Protein AF-D6PBE6-F1 (afdb_monomer_lite)

Organism: NCBI:txid743088

Radius of gyration: 42.57 Å; chains: 1; bounding box: 87×60×123 Å

Structure (mmCIF, N/CA/C/O backbone):
data_AF-D6PBE6-F1
#
_entry.id   AF-D6PBE6-F1
#
loop_
_atom_site.group_PDB
_atom_site.id
_atom_site.type_symbol
_atom_site.label_atom_id
_atom_site.label_alt_id
_atom_site.label_comp_id
_atom_site.label_asym_id
_atom_site.label_entity_id
_atom_site.label_seq_id
_atom_site.pdbx_PDB_ins_code
_atom_site.C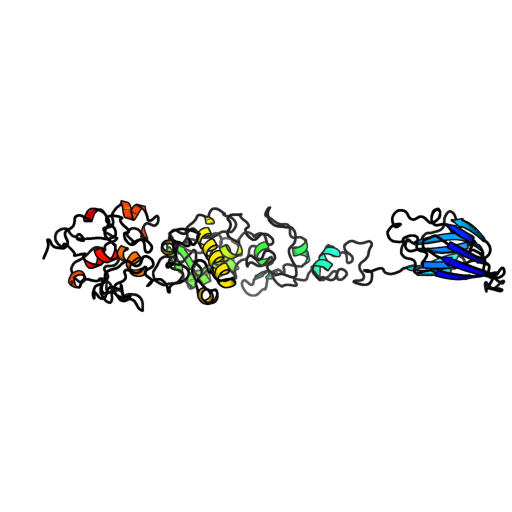artn_x
_atom_site.Cartn_y
_atom_site.Cartn_z
_atom_site.occupancy
_atom_site.B_iso_or_equiv
_atom_site.auth_seq_id
_atom_site.auth_comp_id
_atom_site.auth_asym_id
_atom_site.auth_atom_id
_atom_site.pdbx_PDB_model_num
ATOM 1 N N . MET A 1 1 ? 15.085 22.220 -54.110 1.00 53.88 1 MET A N 1
ATOM 2 C CA . MET A 1 1 ? 16.209 23.139 -54.410 1.00 53.88 1 MET A CA 1
ATOM 3 C C . MET A 1 1 ? 16.654 22.795 -55.820 1.00 53.88 1 MET A C 1
ATOM 5 O O . MET A 1 1 ? 16.815 21.612 -56.070 1.00 53.88 1 MET A O 1
ATOM 9 N N . ASN A 1 2 ? 16.747 23.749 -56.747 1.00 72.44 2 ASN A N 1
ATOM 10 C CA . ASN A 1 2 ? 17.147 23.425 -58.122 1.00 72.44 2 ASN A CA 1
ATOM 11 C C . ASN A 1 2 ? 18.671 23.465 -58.215 1.00 72.44 2 ASN A C 1
ATOM 13 O O . ASN A 1 2 ? 19.278 24.450 -57.793 1.00 72.44 2 ASN A O 1
ATOM 17 N N . VAL A 1 3 ? 19.267 22.408 -58.753 1.00 86.75 3 VAL A N 1
ATOM 18 C CA . VAL A 1 3 ? 20.717 22.321 -58.969 1.00 86.75 3 VAL A CA 1
ATOM 19 C C . VAL A 1 3 ? 21.030 22.933 -60.319 1.00 86.75 3 VAL A C 1
ATOM 21 O O . VAL A 1 3 ? 20.327 22.655 -61.288 1.00 86.75 3 VAL A O 1
ATOM 24 N N . LEU A 1 4 ? 22.064 23.765 -60.379 1.00 89.38 4 LEU A N 1
ATOM 25 C CA . LEU A 1 4 ? 22.497 24.449 -61.590 1.00 89.38 4 LEU A CA 1
ATOM 26 C C . LEU A 1 4 ? 23.960 24.113 -61.842 1.00 89.38 4 LEU A C 1
ATOM 28 O O . LEU A 1 4 ? 24.784 24.398 -60.979 1.00 89.38 4 LEU A O 1
ATOM 32 N N . GLU A 1 5 ? 24.268 23.570 -63.015 1.00 88.88 5 GLU A N 1
ATOM 33 C CA . GLU A 1 5 ? 25.641 23.253 -63.410 1.00 88.88 5 GLU A CA 1
ATOM 34 C C . GLU A 1 5 ? 25.910 23.786 -64.822 1.00 88.88 5 GLU A C 1
ATOM 36 O O . GLU A 1 5 ? 25.153 23.516 -65.756 1.00 88.88 5 GLU A O 1
ATOM 41 N N . ILE A 1 6 ? 26.956 24.598 -64.982 1.00 88.00 6 ILE A N 1
ATOM 42 C CA . ILE A 1 6 ? 27.326 25.191 -66.276 1.00 88.00 6 ILE A CA 1
ATOM 43 C C . ILE A 1 6 ? 28.372 24.306 -66.944 1.00 88.00 6 ILE A C 1
ATOM 45 O O . ILE A 1 6 ? 29.361 23.942 -66.315 1.00 88.00 6 ILE A O 1
ATOM 49 N N . ASP A 1 7 ? 28.198 24.032 -68.235 1.00 87.25 7 ASP A N 1
ATOM 50 C CA . ASP A 1 7 ? 29.068 23.113 -68.960 1.00 87.25 7 ASP A CA 1
ATOM 51 C C . ASP A 1 7 ? 29.289 23.498 -70.435 1.00 87.25 7 ASP A C 1
ATOM 53 O O . ASP A 1 7 ? 28.646 24.401 -70.989 1.00 87.25 7 ASP A O 1
ATOM 57 N N . GLY A 1 8 ? 30.237 22.822 -71.086 1.00 86.06 8 GLY A N 1
ATOM 58 C CA . GLY A 1 8 ? 30.525 22.970 -72.511 1.00 86.06 8 GLY A CA 1
ATOM 59 C C . GLY A 1 8 ? 31.777 22.206 -72.959 1.00 86.06 8 GLY A C 1
ATOM 60 O O . GLY A 1 8 ? 32.296 21.392 -72.198 1.00 86.06 8 GLY A O 1
ATOM 61 N N . PRO A 1 9 ? 32.274 22.429 -74.192 1.00 84.44 9 PRO A N 1
ATOM 62 C CA . PRO A 1 9 ? 33.371 21.643 -74.760 1.00 84.44 9 PRO A CA 1
ATOM 63 C C . PRO A 1 9 ? 34.651 21.728 -73.928 1.00 84.44 9 PRO A C 1
ATOM 65 O O . PRO A 1 9 ? 35.036 22.823 -73.509 1.00 84.44 9 PRO A O 1
ATOM 68 N N . ARG A 1 10 ? 35.340 20.599 -73.740 1.00 82.19 10 ARG A N 1
ATOM 69 C CA . ARG A 1 10 ? 36.565 20.493 -72.930 1.00 82.19 10 ARG A CA 1
ATOM 70 C C . ARG A 1 10 ? 37.830 20.394 -73.792 1.00 82.19 10 ARG A C 1
ATOM 72 O O . ARG A 1 10 ? 37.754 19.958 -74.940 1.00 82.19 10 ARG A O 1
ATOM 79 N N . ASP A 1 11 ? 38.968 20.854 -73.273 1.00 80.62 11 ASP A N 1
ATOM 80 C CA . ASP A 1 11 ? 40.294 20.673 -73.889 1.00 80.62 11 ASP A CA 1
ATOM 81 C C . ASP A 1 11 ? 40.956 19.347 -73.465 1.00 80.62 11 ASP A C 1
ATOM 83 O O . ASP A 1 11 ? 40.374 18.560 -72.724 1.00 80.62 11 ASP A O 1
ATOM 87 N N . GLU A 1 12 ? 42.176 19.080 -73.951 1.00 76.31 12 GLU A N 1
ATOM 88 C CA . GLU A 1 12 ? 42.947 17.866 -73.614 1.00 76.31 12 GLU A CA 1
ATOM 89 C C . GLU A 1 12 ? 43.268 17.748 -72.108 1.00 76.31 12 GLU A C 1
ATOM 91 O O . GLU A 1 12 ? 43.568 16.651 -71.638 1.00 76.31 12 GLU A O 1
ATOM 96 N N . ASP A 1 13 ? 43.158 18.848 -71.352 1.00 74.19 13 ASP A N 1
ATOM 97 C CA . ASP A 1 13 ? 43.343 18.909 -69.898 1.00 74.19 13 ASP A CA 1
ATOM 98 C C . ASP A 1 13 ? 41.999 18.825 -69.127 1.00 74.19 13 ASP A C 1
ATOM 100 O O . ASP A 1 13 ? 41.965 18.954 -67.897 1.00 74.19 13 ASP A O 1
ATOM 104 N N . GLY A 1 14 ? 40.877 18.604 -69.829 1.00 70.62 14 GLY A N 1
ATOM 105 C CA . GLY A 1 14 ? 39.534 18.432 -69.263 1.00 70.62 14 GLY A CA 1
ATOM 106 C C . GLY A 1 14 ? 38.853 19.731 -68.810 1.00 70.62 14 GLY A C 1
ATOM 107 O O . GLY A 1 14 ? 37.790 19.682 -68.177 1.00 70.62 14 GLY A O 1
ATOM 108 N N . GLN A 1 15 ? 39.435 20.895 -69.113 1.00 78.75 15 GLN A N 1
ATOM 109 C CA . GLN A 1 15 ? 38.902 22.204 -68.731 1.00 78.75 15 GLN A CA 1
ATOM 110 C C . GLN A 1 15 ? 37.880 22.706 -69.747 1.00 78.75 15 GLN A C 1
ATOM 112 O O . GLN A 1 15 ? 38.040 22.533 -70.953 1.00 78.75 15 GLN A O 1
ATOM 117 N N . ILE A 1 16 ? 36.826 23.372 -69.266 1.00 82.44 16 ILE A N 1
ATOM 118 C CA . ILE A 1 16 ? 35.781 23.927 -70.134 1.00 82.44 16 ILE A CA 1
ATOM 119 C C . ILE A 1 16 ? 36.377 25.069 -70.967 1.00 82.44 16 ILE A C 1
ATOM 121 O O . ILE A 1 16 ? 36.746 26.121 -70.448 1.00 82.44 16 ILE A O 1
ATOM 125 N N . THR A 1 17 ? 36.422 24.875 -72.281 1.00 83.06 17 THR A N 1
ATOM 126 C CA . THR A 1 17 ? 36.938 25.852 -73.253 1.00 83.06 17 THR A CA 1
ATOM 127 C C . THR A 1 17 ? 35.917 26.932 -73.594 1.00 83.06 17 THR A C 1
ATOM 129 O O . THR A 1 17 ? 36.288 28.056 -73.935 1.00 83.06 17 THR A O 1
ATOM 132 N N . ASN A 1 18 ? 34.624 26.605 -73.514 1.00 84.50 18 ASN A N 1
ATOM 133 C CA . ASN A 1 18 ? 33.528 27.533 -73.763 1.00 84.50 18 ASN A CA 1
ATOM 134 C C . ASN A 1 18 ? 32.259 27.069 -73.038 1.00 84.50 18 ASN A C 1
ATOM 136 O O . ASN A 1 18 ? 31.864 25.921 -73.190 1.00 84.50 18 ASN A O 1
ATOM 140 N N . GLN A 1 19 ? 31.603 27.947 -72.284 1.00 86.12 19 GLN A N 1
ATOM 141 C CA . GLN A 1 19 ? 30.361 27.624 -71.576 1.00 86.12 19 GLN A CA 1
ATOM 142 C C . GLN A 1 19 ? 29.183 27.747 -72.543 1.00 86.12 19 GLN A C 1
ATOM 144 O O . GLN A 1 19 ? 28.892 28.838 -73.033 1.00 86.12 19 GLN A O 1
ATOM 149 N N . GLN A 1 20 ? 28.531 26.627 -72.848 1.00 87.06 20 GLN A N 1
ATOM 150 C CA . GLN A 1 20 ? 27.491 26.567 -73.878 1.00 87.06 20 GLN A CA 1
ATOM 151 C C . GLN A 1 20 ? 26.144 26.112 -73.334 1.00 87.06 20 GLN A C 1
ATOM 153 O O . GLN A 1 20 ? 25.124 26.527 -73.873 1.00 87.06 20 GLN A O 1
ATOM 158 N N . ILE A 1 21 ? 26.126 25.311 -72.268 1.00 87.75 21 ILE A N 1
ATOM 159 C CA . ILE A 1 21 ? 24.907 24.722 -71.717 1.00 87.75 21 ILE A CA 1
ATOM 160 C C . ILE A 1 21 ? 24.810 25.015 -70.219 1.00 87.75 21 ILE A C 1
ATOM 162 O O . ILE A 1 21 ? 25.804 24.968 -69.497 1.00 87.75 21 ILE A O 1
ATOM 166 N N . LEU A 1 22 ? 23.596 25.302 -69.752 1.00 88.81 22 LEU A N 1
ATOM 167 C CA . LEU A 1 22 ? 23.244 25.296 -68.336 1.00 88.81 22 LEU A CA 1
ATOM 168 C C . LEU A 1 22 ? 22.328 24.104 -68.054 1.00 88.81 22 LEU A C 1
ATOM 170 O O . LEU A 1 22 ? 21.191 24.057 -68.531 1.00 88.81 22 LEU A O 1
ATOM 174 N N . TRP A 1 23 ? 22.823 23.168 -67.254 1.00 89.44 23 TRP A N 1
ATOM 175 C CA . TRP A 1 23 ? 22.072 22.038 -66.733 1.00 89.44 23 TRP A CA 1
ATOM 176 C C . TRP A 1 23 ? 21.282 22.452 -65.497 1.00 89.44 23 TRP A C 1
ATOM 178 O O . TRP A 1 23 ? 21.813 23.100 -64.596 1.00 89.44 23 TRP A O 1
ATOM 188 N N . VAL A 1 24 ? 20.009 22.068 -65.455 1.00 90.06 24 VAL A N 1
ATOM 189 C CA . VAL A 1 24 ? 19.095 22.350 -64.349 1.00 90.06 24 VAL A CA 1
ATOM 190 C C . VAL A 1 24 ? 18.462 21.052 -63.877 1.00 90.06 24 VAL A C 1
ATOM 192 O O . VAL A 1 24 ? 17.681 20.431 -64.597 1.00 90.06 24 VAL A O 1
ATOM 195 N N . GLY A 1 25 ? 18.799 20.653 -62.657 1.00 89.50 25 GLY A N 1
ATOM 196 C CA . GLY A 1 25 ? 18.215 19.502 -61.982 1.00 89.50 25 GLY A CA 1
ATOM 197 C C . GLY A 1 25 ? 16.999 19.912 -61.167 1.00 89.50 25 GLY A C 1
ATOM 198 O O . GLY A 1 25 ? 17.073 20.851 -60.369 1.00 89.50 25 GLY A O 1
ATOM 199 N N . THR A 1 26 ? 15.883 19.214 -61.365 1.00 88.56 26 THR A N 1
ATOM 200 C CA . THR A 1 26 ? 14.642 19.411 -60.604 1.00 88.56 26 THR A CA 1
ATOM 201 C C . THR A 1 26 ? 14.021 18.067 -60.214 1.00 88.56 26 THR A C 1
ATOM 203 O O . THR A 1 26 ? 14.466 17.019 -60.674 1.00 88.56 26 THR A O 1
ATOM 206 N N . ALA A 1 27 ? 12.938 18.098 -59.432 1.00 83.25 27 ALA A N 1
ATOM 207 C CA . ALA A 1 27 ? 12.076 16.937 -59.180 1.00 83.25 27 ALA A CA 1
ATOM 208 C C . ALA A 1 27 ? 11.462 16.334 -60.465 1.00 83.25 27 ALA A C 1
ATOM 210 O O . ALA A 1 27 ? 11.047 15.179 -60.495 1.00 83.25 27 ALA A O 1
ATOM 211 N N . GLY A 1 28 ? 11.361 17.129 -61.539 1.00 79.25 28 GLY A N 1
ATOM 212 C CA . GLY A 1 28 ? 10.821 16.713 -62.837 1.00 79.25 28 GLY A CA 1
ATOM 213 C C . GLY A 1 28 ? 11.840 16.038 -63.762 1.00 79.25 28 GLY A C 1
ATOM 214 O O . GLY A 1 28 ? 11.453 15.546 -64.827 1.00 79.25 28 GLY A O 1
ATOM 215 N N . GLY A 1 29 ? 13.115 15.994 -63.365 1.00 86.06 29 GLY A N 1
ATOM 216 C CA . GLY A 1 29 ? 14.219 15.460 -64.155 1.00 86.06 29 GLY A CA 1
ATOM 217 C C . GLY A 1 29 ? 15.293 16.502 -64.472 1.00 86.06 29 GLY A C 1
ATOM 218 O O . GLY A 1 29 ? 15.372 17.571 -63.856 1.00 86.06 29 GLY A O 1
ATOM 219 N N . LEU A 1 30 ? 16.150 16.151 -65.429 1.00 88.12 30 LEU A N 1
ATOM 220 C CA . LEU A 1 30 ? 17.295 16.939 -65.862 1.00 88.12 30 LEU A CA 1
ATOM 221 C C . LEU A 1 30 ? 16.958 17.726 -67.136 1.00 88.12 30 LEU A C 1
ATOM 223 O O . LEU A 1 30 ? 16.564 17.162 -68.163 1.00 88.12 30 LEU A O 1
ATOM 227 N N . HIS A 1 31 ? 17.160 19.038 -67.075 1.00 87.88 31 HIS A N 1
ATOM 228 C CA . HIS A 1 31 ? 16.850 19.985 -68.142 1.00 87.88 31 HIS A CA 1
ATOM 229 C C . HIS A 1 31 ? 18.118 20.703 -68.609 1.00 87.88 31 HIS A C 1
ATOM 231 O O . HIS A 1 31 ? 19.021 20.934 -67.808 1.00 87.88 31 HIS A O 1
ATOM 237 N N . ALA A 1 32 ? 18.175 21.089 -69.882 1.00 86.31 32 ALA A N 1
ATOM 238 C CA . ALA A 1 32 ? 19.303 21.818 -70.456 1.00 86.31 32 ALA A CA 1
ATOM 239 C C . ALA A 1 32 ? 18.841 23.110 -71.143 1.00 86.31 32 ALA A C 1
ATOM 241 O O . ALA A 1 32 ? 17.864 23.105 -71.897 1.00 86.31 32 ALA A O 1
ATOM 242 N N . TYR A 1 33 ? 19.573 24.199 -70.910 1.00 86.25 33 TYR A N 1
ATOM 243 C CA . TYR A 1 33 ? 19.411 25.479 -71.600 1.00 86.25 33 TYR A CA 1
ATOM 244 C C . TYR A 1 33 ? 20.629 25.767 -72.471 1.00 86.25 33 TYR A C 1
ATOM 246 O O . TYR A 1 33 ? 21.758 25.727 -71.984 1.00 86.25 33 TYR A O 1
ATOM 254 N N . ASP A 1 34 ? 20.392 26.116 -73.734 1.00 83.62 34 ASP A N 1
ATOM 255 C CA . ASP A 1 34 ? 21.439 26.558 -74.653 1.00 83.62 34 ASP A CA 1
ATOM 256 C C . ASP A 1 34 ? 21.757 28.046 -74.434 1.00 83.62 34 ASP A C 1
ATOM 258 O O . ASP A 1 34 ? 20.968 28.940 -74.755 1.00 83.62 34 ASP A O 1
ATOM 262 N N . LEU A 1 35 ? 22.937 28.313 -73.874 1.00 83.75 35 LEU A N 1
ATOM 263 C CA . LEU A 1 35 ? 23.422 29.659 -73.573 1.00 83.75 35 LEU A CA 1
ATOM 264 C C . LEU A 1 35 ? 23.904 30.407 -74.825 1.00 83.75 35 LEU A C 1
ATOM 266 O O . LEU A 1 35 ? 23.990 31.636 -74.804 1.00 83.75 35 LEU A O 1
ATOM 270 N N . VAL A 1 36 ? 24.198 29.696 -75.919 1.00 82.94 36 VAL A N 1
ATOM 271 C CA . VAL A 1 36 ? 24.607 30.283 -77.204 1.00 82.94 36 VAL A CA 1
ATOM 272 C C . VAL A 1 36 ? 23.384 30.754 -77.992 1.00 82.94 36 VAL A C 1
ATOM 274 O O . VAL A 1 36 ? 23.422 31.824 -78.605 1.00 82.94 36 VAL A O 1
ATOM 277 N N . ALA A 1 37 ? 22.289 29.989 -77.960 1.00 77.50 37 ALA A N 1
ATOM 278 C CA . ALA A 1 37 ? 21.034 30.337 -78.629 1.00 77.50 37 ALA A CA 1
ATOM 279 C C . ALA A 1 37 ? 20.246 31.462 -77.921 1.00 77.50 37 ALA A C 1
ATOM 281 O O . ALA A 1 37 ? 19.445 32.149 -78.563 1.00 77.50 37 ALA A O 1
ATOM 282 N N . GLY A 1 38 ? 20.491 31.695 -76.626 1.00 68.75 38 GLY A N 1
ATOM 283 C CA . GLY A 1 38 ? 19.800 32.707 -75.817 1.00 68.75 38 GLY A CA 1
ATOM 284 C C . GLY A 1 38 ? 18.521 32.174 -75.147 1.00 68.75 38 GLY A C 1
ATOM 285 O O . GLY A 1 38 ? 18.339 30.960 -75.073 1.00 68.75 38 GLY A O 1
ATOM 286 N N . PRO A 1 39 ? 17.627 33.047 -74.626 1.00 60.44 39 PRO A N 1
ATOM 287 C CA . PRO A 1 39 ? 16.461 32.636 -73.839 1.00 60.44 39 PRO A CA 1
ATOM 288 C C . PRO A 1 39 ? 15.458 31.871 -74.710 1.00 60.44 39 PRO A C 1
ATOM 290 O O . PRO A 1 39 ? 14.603 32.449 -75.380 1.00 60.44 39 PRO A O 1
ATOM 293 N N . THR A 1 40 ? 15.606 30.556 -74.701 1.00 68.19 40 THR A N 1
ATOM 294 C CA . THR A 1 40 ? 14.775 29.564 -75.377 1.00 68.19 40 THR A CA 1
ATOM 295 C C . THR A 1 40 ? 14.206 28.619 -74.322 1.00 68.19 40 THR A C 1
ATOM 297 O O . THR A 1 40 ? 14.742 28.533 -73.214 1.00 68.19 40 THR A O 1
ATOM 300 N N . ASP A 1 41 ? 13.091 27.953 -74.632 1.00 71.81 41 ASP A N 1
ATOM 301 C CA . ASP A 1 41 ? 12.532 26.946 -73.728 1.00 71.81 41 ASP A CA 1
ATOM 302 C C . ASP A 1 41 ? 13.561 25.822 -73.518 1.00 71.81 41 ASP A C 1
ATOM 304 O O . ASP A 1 41 ? 14.176 25.376 -74.494 1.00 71.81 41 ASP A O 1
ATOM 308 N N . PRO A 1 42 ? 13.769 25.353 -72.274 1.00 71.56 42 PRO A N 1
ATOM 309 C CA . PRO A 1 42 ? 14.719 24.284 -72.012 1.00 71.56 42 PRO A CA 1
ATOM 310 C C . PRO A 1 42 ? 14.289 23.008 -72.722 1.00 71.56 42 PRO A C 1
ATOM 312 O O . PRO A 1 42 ? 13.108 22.648 -72.735 1.00 71.56 42 PRO A O 1
ATOM 315 N N . PHE A 1 43 ? 15.260 22.265 -73.239 1.00 75.00 43 PHE A N 1
ATOM 316 C CA . PHE A 1 43 ? 14.994 20.901 -73.664 1.00 75.00 43 PHE A CA 1
ATOM 317 C C . PHE A 1 43 ? 15.087 19.961 -72.453 1.00 75.00 43 PHE A C 1
ATOM 319 O O . PHE A 1 43 ? 16.041 20.012 -71.672 1.00 75.00 43 PHE A O 1
ATOM 326 N N . ASN A 1 44 ? 14.084 19.092 -72.297 1.00 70.12 44 ASN A N 1
ATOM 327 C CA . ASN A 1 44 ? 14.097 18.018 -71.304 1.00 70.12 44 ASN A CA 1
ATOM 328 C C . ASN A 1 44 ? 15.097 16.952 -71.747 1.00 70.12 44 ASN A C 1
ATOM 330 O O . ASN A 1 44 ? 14.776 16.106 -72.580 1.00 70.12 44 ASN A O 1
ATOM 334 N N . ALA A 1 45 ? 16.301 17.000 -71.193 1.00 75.69 45 ALA A N 1
ATOM 335 C CA . ALA A 1 45 ? 17.363 16.083 -71.563 1.00 75.69 45 ALA A CA 1
ATOM 336 C C . ALA A 1 45 ? 17.140 14.678 -70.994 1.00 75.69 45 ALA A C 1
ATOM 338 O O . ALA A 1 45 ? 17.436 13.690 -71.663 1.00 75.69 45 ALA A O 1
ATOM 339 N N . PHE A 1 46 ? 16.578 14.583 -69.785 1.00 79.88 46 PHE A N 1
ATOM 340 C CA . PHE A 1 46 ? 16.192 13.309 -69.188 1.00 79.88 46 PHE A CA 1
ATOM 341 C C . PHE A 1 46 ? 15.008 13.493 -68.225 1.00 79.88 46 PHE A C 1
ATOM 343 O O . PHE A 1 46 ? 15.071 14.309 -67.310 1.00 79.88 46 PHE A O 1
ATOM 350 N N . ASN A 1 47 ? 13.894 12.794 -68.459 1.00 79.75 47 ASN A N 1
ATOM 351 C CA . ASN A 1 47 ? 12.626 13.017 -67.751 1.00 79.75 47 ASN A CA 1
ATOM 352 C C . ASN A 1 47 ? 12.474 12.144 -66.493 1.00 79.75 47 ASN A C 1
ATOM 354 O O . ASN A 1 47 ? 13.019 11.043 -66.425 1.00 79.75 47 ASN A O 1
ATOM 358 N N . ARG A 1 48 ? 11.651 12.604 -65.535 1.00 77.19 48 ARG A N 1
ATOM 359 C CA . ARG A 1 48 ? 11.303 11.862 -64.305 1.00 77.19 48 ARG A CA 1
ATOM 360 C C . ARG A 1 48 ? 10.849 10.426 -64.561 1.00 77.19 48 ARG A C 1
ATOM 362 O O . ARG A 1 48 ? 11.312 9.538 -63.867 1.00 77.19 48 ARG A O 1
ATOM 369 N N . GLU A 1 49 ? 10.022 10.182 -65.580 1.00 74.12 49 GLU A N 1
ATOM 370 C CA . GLU A 1 49 ? 9.525 8.829 -65.915 1.00 74.12 49 GLU A CA 1
ATOM 371 C C . GLU A 1 49 ? 10.652 7.832 -66.244 1.00 74.12 49 GLU A C 1
ATOM 373 O O . GLU A 1 49 ? 10.447 6.625 -66.218 1.00 74.12 49 GLU A O 1
ATOM 378 N N . ARG A 1 50 ? 11.851 8.323 -66.584 1.00 73.19 50 ARG A N 1
ATOM 379 C CA . ARG A 1 50 ? 13.036 7.494 -66.834 1.00 73.19 50 ARG A CA 1
ATOM 380 C C . ARG A 1 50 ? 14.049 7.526 -65.687 1.00 73.19 50 ARG A C 1
ATOM 382 O O . ARG A 1 50 ? 15.023 6.787 -65.753 1.00 73.19 50 ARG A O 1
ATOM 389 N N . MET A 1 51 ? 13.828 8.341 -64.655 1.00 71.31 51 MET A N 1
ATOM 390 C CA . MET A 1 51 ? 14.596 8.391 -63.397 1.00 71.31 51 MET A CA 1
ATOM 391 C C . MET A 1 51 ? 13.768 7.919 -62.198 1.00 71.31 51 MET A C 1
ATOM 393 O O . MET A 1 51 ? 14.086 8.259 -61.067 1.00 71.31 51 MET A O 1
ATOM 397 N N . GLU A 1 52 ? 12.678 7.195 -62.430 1.00 72.06 52 GLU A N 1
ATOM 398 C CA . GLU A 1 52 ? 11.674 6.952 -61.402 1.00 72.06 52 GLU A CA 1
ATOM 399 C C . GLU A 1 52 ? 12.176 5.978 -60.327 1.00 72.06 52 GLU A C 1
ATOM 401 O O . GLU A 1 52 ? 12.496 4.820 -60.603 1.00 72.06 52 GLU A O 1
ATOM 406 N N . ASN A 1 53 ? 12.218 6.454 -59.085 1.00 74.81 53 ASN A N 1
ATOM 407 C CA . ASN A 1 53 ? 12.202 5.625 -57.890 1.00 74.81 53 ASN A CA 1
ATOM 408 C C . ASN A 1 53 ? 10.779 5.628 -57.310 1.00 74.81 53 ASN A C 1
ATOM 410 O O . ASN A 1 53 ? 10.350 6.634 -56.747 1.00 74.81 53 ASN A O 1
ATOM 414 N N . ILE A 1 54 ? 10.059 4.517 -57.495 1.00 72.25 54 ILE A N 1
ATOM 415 C CA . ILE A 1 54 ? 8.652 4.360 -57.088 1.00 72.25 54 ILE A CA 1
ATOM 416 C C . ILE A 1 54 ? 8.521 4.307 -55.562 1.00 72.25 54 ILE A C 1
ATOM 418 O O . ILE A 1 54 ? 7.587 4.883 -55.009 1.00 72.25 54 ILE A O 1
ATOM 422 N N . ASP A 1 55 ? 9.470 3.659 -54.887 1.00 73.38 55 ASP A N 1
ATOM 423 C CA . ASP A 1 55 ? 9.408 3.411 -53.444 1.00 73.38 55 ASP A CA 1
ATOM 424 C C . ASP A 1 55 ? 9.572 4.703 -52.628 1.00 73.38 55 ASP A C 1
ATOM 426 O O . ASP A 1 55 ? 9.015 4.821 -51.542 1.00 73.38 55 ASP A O 1
ATOM 430 N N . LEU A 1 56 ? 10.290 5.693 -53.172 1.00 71.62 56 LEU A N 1
ATOM 431 C CA . LEU A 1 56 ? 10.578 6.978 -52.520 1.00 71.62 56 LEU A CA 1
ATOM 432 C C . LEU A 1 56 ? 9.925 8.176 -53.230 1.00 71.62 56 LEU A C 1
ATOM 434 O O . LEU A 1 56 ? 10.325 9.322 -53.014 1.00 71.62 56 LEU A O 1
ATOM 438 N N . ASP A 1 57 ? 8.942 7.950 -54.106 1.00 72.38 57 ASP A N 1
ATOM 439 C CA . ASP A 1 57 ? 8.370 9.011 -54.947 1.00 72.38 57 ASP A CA 1
ATOM 440 C C . ASP A 1 57 ? 7.645 10.099 -54.131 1.00 72.38 57 ASP A C 1
ATOM 442 O O . ASP A 1 57 ? 7.738 11.287 -54.450 1.00 72.38 57 ASP A O 1
ATOM 446 N N . GLN A 1 58 ? 6.977 9.706 -53.038 1.00 71.62 58 GLN A N 1
ATOM 447 C CA . GLN A 1 58 ? 6.290 10.633 -52.126 1.00 71.62 58 GLN A CA 1
ATOM 448 C C . GLN A 1 58 ? 7.261 11.433 -51.242 1.00 71.62 58 GLN A C 1
ATOM 450 O O . GLN A 1 58 ? 6.930 12.545 -50.832 1.00 71.62 58 GLN A O 1
ATOM 455 N N . ASP A 1 59 ? 8.477 10.920 -51.040 1.00 68.75 59 ASP A N 1
ATOM 456 C CA . ASP A 1 59 ? 9.521 11.525 -50.202 1.00 68.75 59 ASP A CA 1
ATOM 457 C C . ASP A 1 59 ? 10.526 12.366 -51.011 1.00 68.75 59 ASP A C 1
ATOM 459 O O . ASP A 1 59 ? 11.577 12.781 -50.512 1.00 68.75 59 ASP A O 1
ATOM 463 N N . GLY A 1 60 ? 10.224 12.625 -52.289 1.00 73.75 60 GLY A N 1
ATOM 464 C CA . GLY A 1 60 ? 11.096 13.389 -53.181 1.00 73.75 60 GLY A CA 1
ATOM 465 C C . GLY A 1 60 ? 12.342 12.613 -53.613 1.00 73.75 60 GLY A C 1
ATOM 466 O O . GLY A 1 60 ? 13.366 13.223 -53.915 1.00 73.75 60 GLY A O 1
ATOM 467 N N . GLY A 1 61 ? 12.282 11.276 -53.667 1.00 77.12 61 GLY A N 1
ATOM 468 C CA . GLY A 1 61 ? 13.384 10.389 -54.069 1.00 77.12 61 GLY A CA 1
ATOM 469 C C . GLY A 1 61 ? 14.040 10.769 -55.403 1.00 77.12 61 GLY A C 1
ATOM 470 O O . GLY A 1 61 ? 15.250 10.610 -55.575 1.00 77.12 61 GLY A O 1
ATOM 471 N N . ASN A 1 62 ? 13.253 11.352 -56.310 1.00 82.44 62 ASN A N 1
ATOM 472 C CA . ASN A 1 62 ? 13.661 11.773 -57.653 1.00 82.44 62 ASN A CA 1
ATOM 473 C C . ASN A 1 62 ? 14.203 13.214 -57.714 1.00 82.44 62 ASN A C 1
ATOM 475 O O . ASN A 1 62 ? 14.598 13.684 -58.782 1.00 82.44 62 ASN A O 1
ATOM 479 N N . ASP A 1 63 ? 14.251 13.922 -56.583 1.00 87.94 63 ASP A N 1
ATOM 480 C CA . ASP A 1 63 ? 14.778 15.280 -56.513 1.00 87.94 63 ASP A CA 1
ATOM 481 C C . ASP A 1 63 ? 16.278 15.277 -56.789 1.00 87.94 63 ASP A C 1
ATOM 483 O O . ASP A 1 63 ? 17.077 14.783 -55.988 1.00 87.94 63 ASP A O 1
ATOM 487 N N . ILE A 1 64 ? 16.669 15.866 -57.919 1.00 90.12 64 ILE A N 1
ATOM 488 C CA . ILE A 1 64 ? 18.075 16.044 -58.279 1.00 90.12 64 ILE A CA 1
ATOM 489 C C . ILE A 1 64 ? 18.723 17.058 -57.328 1.00 90.12 64 ILE A C 1
ATOM 491 O O . ILE A 1 64 ? 18.273 18.198 -57.215 1.00 90.12 64 ILE A O 1
ATOM 495 N N . ARG A 1 65 ? 19.805 16.633 -56.671 1.00 89.31 65 ARG A N 1
ATOM 496 C CA . ARG A 1 65 ? 20.567 17.380 -55.655 1.00 89.31 65 ARG A CA 1
ATOM 497 C C . ARG A 1 65 ? 22.015 17.659 -56.051 1.00 89.31 65 ARG A C 1
ATOM 499 O O . ARG A 1 65 ? 22.599 18.615 -55.557 1.00 89.31 65 ARG A O 1
ATOM 506 N N . SER A 1 66 ? 22.566 16.899 -56.994 1.00 90.88 66 SER A N 1
ATOM 507 C CA . SER A 1 66 ? 23.871 17.184 -57.600 1.00 90.88 66 SER A CA 1
ATOM 508 C C . SER A 1 66 ? 23.929 16.706 -59.050 1.00 90.88 66 SER A C 1
ATOM 510 O O . SER A 1 66 ? 23.234 15.764 -59.434 1.00 90.88 66 SER A O 1
ATOM 512 N N . ILE A 1 67 ? 24.738 17.379 -59.867 1.00 91.62 67 ILE A N 1
ATOM 513 C CA . ILE A 1 67 ? 24.975 17.049 -61.276 1.00 91.62 67 ILE A CA 1
ATOM 514 C C . ILE A 1 67 ? 26.484 17.110 -61.502 1.00 91.62 67 ILE A C 1
ATOM 516 O O . ILE A 1 67 ? 27.125 18.073 -61.090 1.00 91.62 67 ILE A O 1
ATOM 520 N N . LEU A 1 68 ? 27.043 16.098 -62.155 1.00 90.12 68 LEU A N 1
ATOM 521 C CA . LEU A 1 68 ? 28.431 16.069 -62.596 1.00 90.12 68 LEU A CA 1
ATOM 522 C C . LEU A 1 68 ? 28.471 15.655 -64.065 1.00 90.12 68 LEU A C 1
ATOM 524 O O . LEU A 1 68 ? 27.990 14.578 -64.413 1.00 90.12 68 LEU A O 1
ATOM 528 N N . ILE A 1 69 ? 29.063 16.486 -64.921 1.00 87.44 69 ILE A N 1
ATOM 529 C CA . ILE A 1 69 ? 29.219 16.177 -66.343 1.00 87.44 69 ILE A CA 1
ATOM 530 C C . ILE A 1 69 ? 30.668 15.794 -66.647 1.00 87.44 69 ILE A C 1
ATOM 532 O O . ILE A 1 69 ? 31.601 16.522 -66.304 1.00 87.44 69 ILE A O 1
ATOM 536 N N . ALA A 1 70 ? 30.837 14.648 -67.301 1.00 81.06 70 ALA A N 1
ATOM 537 C CA . ALA A 1 70 ? 32.085 14.132 -67.847 1.00 81.06 70 ALA A CA 1
ATOM 538 C C . ALA A 1 70 ? 31.997 14.033 -69.385 1.00 81.06 70 ALA A C 1
ATOM 540 O O . ALA A 1 70 ? 30.956 14.310 -69.980 1.00 81.06 70 ALA A O 1
ATOM 541 N N . ASP A 1 71 ? 33.092 13.637 -70.040 1.00 76.44 71 ASP A N 1
ATOM 542 C CA . ASP A 1 71 ? 33.194 13.653 -71.510 1.00 76.44 71 ASP A CA 1
ATOM 543 C C . ASP A 1 71 ? 32.162 12.752 -72.214 1.00 76.44 71 ASP A C 1
ATOM 545 O O . ASP A 1 71 ? 31.632 13.126 -73.261 1.00 76.44 71 ASP A O 1
ATOM 549 N N . GLU A 1 72 ? 31.848 11.590 -71.633 1.00 82.81 72 GLU A N 1
ATOM 550 C CA . GLU A 1 72 ? 30.904 10.606 -72.197 1.00 82.81 72 GLU A CA 1
ATOM 551 C C . GLU A 1 72 ? 29.775 10.206 -71.230 1.00 82.81 72 GLU A C 1
ATOM 553 O O . GLU A 1 72 ? 28.938 9.361 -71.565 1.00 82.81 72 GLU A O 1
ATOM 558 N N . GLN A 1 73 ? 29.733 10.799 -70.031 1.00 87.56 73 GLN A N 1
ATOM 559 C CA . GLN A 1 73 ? 28.718 10.495 -69.023 1.00 87.56 73 GLN A CA 1
ATOM 560 C C . GLN A 1 73 ? 28.218 11.751 -68.305 1.00 87.56 73 GLN A C 1
ATOM 562 O O . GLN A 1 73 ? 28.989 12.654 -67.987 1.00 87.56 73 GLN A O 1
ATOM 567 N N . VAL A 1 74 ? 26.934 11.761 -67.953 1.00 89.56 74 VAL A N 1
ATOM 568 C CA . VAL A 1 74 ? 26.326 12.732 -67.036 1.00 89.56 74 VAL A CA 1
ATOM 569 C C . VAL A 1 74 ? 25.847 11.978 -65.803 1.00 89.56 74 VAL A C 1
ATOM 571 O O . VAL A 1 74 ? 24.991 11.102 -65.895 1.00 89.56 74 VAL A O 1
ATOM 574 N N . ILE A 1 75 ? 26.396 12.306 -64.639 1.00 90.56 75 ILE A N 1
ATOM 575 C CA . ILE A 1 75 ? 26.066 11.657 -63.374 1.00 90.56 75 ILE A CA 1
ATOM 576 C C . ILE A 1 75 ? 25.172 12.581 -62.562 1.00 90.56 75 ILE A C 1
ATOM 578 O O . ILE A 1 75 ? 25.499 13.742 -62.322 1.00 90.56 75 ILE A O 1
ATOM 582 N N . VAL A 1 76 ? 24.044 12.049 -62.117 1.00 90.94 76 VAL A N 1
ATOM 583 C CA . VAL A 1 76 ? 23.043 12.780 -61.352 1.00 90.94 76 VAL A CA 1
ATOM 584 C C . VAL A 1 76 ? 22.909 12.156 -59.971 1.00 90.94 76 VAL A C 1
ATOM 586 O O . VAL A 1 76 ? 22.678 10.955 -59.840 1.00 90.94 76 VAL A O 1
ATOM 589 N N . GLY A 1 77 ? 23.045 12.973 -58.932 1.00 90.56 77 GLY A N 1
ATOM 590 C CA . GLY A 1 77 ? 22.750 12.599 -57.555 1.00 90.56 77 GLY A CA 1
ATOM 591 C C . GLY A 1 77 ? 21.340 13.020 -57.194 1.00 90.56 77 GLY A C 1
ATOM 592 O O . GLY A 1 77 ? 21.016 14.205 -57.263 1.00 90.56 77 GLY A O 1
ATOM 593 N N . SER A 1 78 ? 20.512 12.054 -56.817 1.00 88.81 78 SER A N 1
ATOM 594 C CA . SER A 1 78 ? 19.143 12.265 -56.345 1.00 88.81 78 SER A CA 1
ATOM 595 C C . SER A 1 78 ? 19.032 12.021 -54.840 1.00 88.81 78 SER A C 1
ATOM 597 O O . SER A 1 78 ? 19.977 11.544 -54.206 1.00 88.81 78 SER A O 1
ATOM 599 N N . ALA A 1 79 ? 17.870 12.317 -54.259 1.00 82.62 79 ALA A N 1
ATOM 600 C CA . ALA A 1 79 ? 17.576 11.964 -52.872 1.00 82.62 79 ALA A CA 1
ATOM 601 C C . ALA A 1 79 ? 17.594 10.441 -52.612 1.00 82.62 79 ALA A C 1
ATOM 603 O O . ALA A 1 79 ? 17.829 10.032 -51.479 1.00 82.62 79 ALA A O 1
ATOM 604 N N . ALA A 1 80 ? 17.380 9.616 -53.641 1.00 81.62 80 ALA A N 1
ATOM 605 C CA . ALA A 1 80 ? 17.382 8.157 -53.530 1.00 81.62 80 ALA A CA 1
ATOM 606 C C . ALA A 1 80 ? 18.727 7.489 -53.884 1.00 81.62 80 ALA A C 1
ATOM 608 O O . ALA A 1 80 ? 18.935 6.316 -53.571 1.00 81.62 80 ALA A O 1
ATOM 609 N N . GLY A 1 81 ? 19.635 8.197 -54.557 1.00 86.88 81 GLY A N 1
ATOM 610 C CA . GLY A 1 81 ? 20.920 7.645 -54.989 1.00 86.88 81 GLY A CA 1
ATOM 611 C C . GLY A 1 81 ? 21.450 8.248 -56.286 1.00 86.88 81 GLY A C 1
ATOM 612 O O . GLY A 1 81 ? 20.928 9.249 -56.791 1.00 86.88 81 GLY A O 1
ATOM 613 N N . THR A 1 82 ? 22.496 7.640 -56.846 1.00 89.69 82 THR A N 1
ATOM 614 C CA . THR A 1 82 ? 23.103 8.070 -58.115 1.00 89.69 82 THR A CA 1
ATOM 615 C C . THR A 1 82 ? 22.428 7.463 -59.350 1.00 89.69 82 THR A C 1
ATOM 617 O O . THR A 1 82 ? 21.921 6.338 -59.337 1.00 89.69 82 THR A O 1
ATOM 620 N N . TRP A 1 83 ? 22.468 8.222 -60.446 1.00 87.38 83 TRP A N 1
ATOM 621 C CA . TRP A 1 83 ? 22.055 7.826 -61.790 1.00 87.38 83 TRP A CA 1
ATOM 622 C C . TRP A 1 83 ? 23.157 8.212 -62.773 1.00 87.38 83 TRP A C 1
ATOM 624 O O . TRP A 1 83 ? 23.503 9.387 -62.869 1.00 87.38 83 TRP A O 1
ATOM 634 N N . VAL A 1 84 ? 23.703 7.248 -63.513 1.00 88.88 84 VAL A N 1
ATOM 635 C CA . VAL A 1 84 ? 24.682 7.528 -64.575 1.00 88.88 84 VAL A CA 1
ATOM 636 C C . VAL A 1 84 ? 23.989 7.473 -65.930 1.00 88.88 84 VAL A C 1
ATOM 638 O O . VAL A 1 84 ? 23.379 6.461 -66.289 1.00 88.88 84 VAL A O 1
ATOM 641 N N . LEU A 1 85 ? 24.068 8.577 -66.664 1.00 88.06 85 LEU A N 1
ATOM 642 C CA . LEU A 1 85 ? 23.486 8.760 -67.986 1.00 88.06 85 LEU A CA 1
ATOM 643 C C . LEU A 1 85 ? 24.601 8.768 -69.038 1.00 88.06 85 LEU A C 1
ATOM 645 O O . LEU A 1 85 ? 25.632 9.404 -68.838 1.00 88.06 85 LEU A O 1
ATOM 649 N N . GLU A 1 86 ? 24.394 8.095 -70.165 1.00 87.25 86 GLU A N 1
ATOM 650 C CA . GLU A 1 86 ? 25.280 8.177 -71.329 1.00 87.25 86 GLU A CA 1
ATOM 651 C C . GLU A 1 86 ? 25.037 9.495 -72.062 1.00 87.25 86 GLU A C 1
ATOM 653 O O . GLU A 1 86 ? 23.906 9.798 -72.461 1.00 87.25 86 GLU A O 1
ATOM 658 N N . GLY A 1 87 ? 26.088 10.283 -72.260 1.00 84.94 87 GLY A N 1
ATOM 659 C CA . GLY A 1 87 ? 25.965 11.594 -72.882 1.00 84.94 87 GLY A CA 1
ATOM 660 C C . GLY A 1 87 ? 27.086 12.546 -72.509 1.00 84.94 87 GLY A C 1
ATOM 661 O O . GLY A 1 87 ? 27.882 12.273 -71.627 1.00 84.94 87 GLY A O 1
ATOM 662 N N . SER A 1 88 ? 27.128 13.690 -73.171 1.00 84.12 88 SER A N 1
ATOM 663 C CA . SER A 1 88 ? 28.113 14.740 -72.908 1.00 84.12 88 SER A CA 1
ATOM 664 C C . SER A 1 88 ? 27.417 16.066 -72.628 1.00 84.12 88 SER A C 1
ATOM 666 O O . SER A 1 88 ? 26.186 16.147 -72.590 1.00 84.12 88 SER A O 1
ATOM 668 N N . HIS A 1 89 ? 28.204 17.140 -72.540 1.00 81.44 89 HIS A N 1
ATOM 669 C CA . HIS A 1 89 ? 27.695 18.506 -72.475 1.00 81.44 89 HIS A CA 1
ATOM 670 C C . HIS A 1 89 ? 26.666 18.831 -73.577 1.00 81.44 89 HIS A C 1
ATOM 672 O O . HIS A 1 89 ? 25.866 19.740 -73.400 1.00 81.44 89 HIS A O 1
ATOM 678 N N . ALA A 1 90 ? 26.692 18.146 -74.730 1.00 78.69 90 ALA A N 1
ATOM 679 C CA . ALA A 1 90 ? 25.850 18.465 -75.884 1.00 78.69 90 ALA A CA 1
ATOM 680 C C . ALA A 1 90 ? 24.523 17.692 -75.924 1.00 78.69 90 ALA A C 1
ATOM 682 O O . ALA A 1 90 ? 23.530 18.211 -76.434 1.00 78.69 90 ALA A O 1
ATOM 683 N N . MET A 1 91 ? 24.503 16.440 -75.457 1.00 80.38 91 MET A N 1
ATOM 684 C CA . MET A 1 91 ? 23.315 15.587 -75.532 1.00 80.38 91 MET A CA 1
ATOM 685 C C . MET A 1 91 ? 23.382 14.400 -74.573 1.00 80.38 91 MET A C 1
ATOM 687 O O . MET A 1 91 ? 24.461 13.879 -74.303 1.00 80.38 91 MET A O 1
ATOM 691 N N . ILE A 1 92 ? 22.207 13.935 -74.142 1.00 84.06 92 ILE A N 1
ATOM 692 C CA . ILE A 1 92 ? 22.025 12.732 -73.321 1.00 84.06 92 ILE A CA 1
ATOM 693 C C . ILE A 1 92 ? 21.245 11.692 -74.124 1.00 84.06 92 ILE A C 1
ATOM 695 O O . ILE A 1 92 ? 20.230 12.009 -74.747 1.00 84.06 92 ILE A O 1
ATOM 699 N N . PHE A 1 93 ? 21.727 10.451 -74.111 1.00 81.38 93 PHE A N 1
ATOM 700 C CA . PHE A 1 93 ? 21.156 9.332 -74.857 1.00 81.38 93 PHE A CA 1
ATOM 701 C C . PHE A 1 93 ? 20.243 8.454 -73.994 1.00 81.38 93 PHE A C 1
ATOM 703 O O . PHE A 1 93 ? 19.197 8.005 -74.468 1.00 81.38 93 PHE A O 1
ATOM 710 N N . GLY A 1 94 ? 20.596 8.233 -72.726 1.00 82.44 94 GLY A N 1
ATOM 711 C CA . GLY A 1 94 ? 19.837 7.368 -71.822 1.00 82.44 94 GLY A CA 1
ATOM 712 C C . GLY A 1 94 ? 20.593 7.030 -70.541 1.00 82.44 94 GLY A C 1
ATOM 713 O O . GLY A 1 94 ? 21.664 7.571 -70.302 1.00 82.44 94 GLY A O 1
ATOM 714 N N . ILE A 1 95 ? 20.041 6.134 -69.719 1.00 83.62 95 ILE A N 1
ATOM 715 C CA . ILE A 1 95 ? 20.770 5.560 -68.579 1.00 83.62 95 ILE A CA 1
ATOM 716 C C . ILE A 1 95 ? 21.819 4.583 -69.101 1.00 83.62 95 ILE A C 1
ATOM 718 O O . ILE A 1 95 ? 21.507 3.736 -69.934 1.00 83.62 95 ILE A O 1
ATOM 722 N N . GLN A 1 96 ? 23.031 4.668 -68.561 1.00 83.38 96 GLN A N 1
ATOM 723 C CA . GLN A 1 96 ? 24.074 3.689 -68.826 1.00 83.38 96 GLN A CA 1
ATOM 724 C C . GLN A 1 96 ? 23.713 2.342 -68.189 1.00 83.38 96 GLN A C 1
ATOM 726 O O . GLN A 1 96 ? 23.547 2.252 -66.966 1.00 83.38 96 GLN A O 1
ATOM 731 N N . GLU A 1 97 ? 23.617 1.291 -69.004 1.00 73.94 97 GLU A N 1
ATOM 732 C CA . GLU A 1 97 ? 23.374 -0.068 -68.521 1.00 73.94 97 GLU A CA 1
ATOM 733 C C . GLU A 1 97 ? 24.618 -0.597 -67.783 1.00 73.94 97 GLU A C 1
ATOM 735 O O . GLU A 1 97 ? 25.715 -0.654 -68.336 1.00 73.94 97 GLU A O 1
ATOM 740 N N . GLY A 1 98 ? 24.455 -0.979 -66.511 1.00 70.50 98 GLY A N 1
ATOM 741 C CA . GLY A 1 98 ? 25.525 -1.580 -65.703 1.00 70.50 98 GLY A CA 1
ATOM 742 C C . GLY A 1 98 ? 26.358 -0.614 -64.854 1.00 70.50 98 GLY A C 1
ATOM 743 O O . GLY A 1 98 ? 27.423 -1.007 -64.379 1.00 70.50 98 GLY A O 1
ATOM 744 N N . HIS A 1 99 ? 25.905 0.625 -64.631 1.00 71.38 99 HIS A N 1
ATOM 745 C CA . HIS A 1 99 ? 26.570 1.519 -63.680 1.00 71.38 99 HIS A CA 1
ATOM 746 C C . HIS A 1 99 ? 26.363 1.079 -62.220 1.00 71.38 99 HIS A C 1
ATOM 748 O O . HIS A 1 99 ? 25.291 0.603 -61.841 1.00 71.38 99 HIS A O 1
ATOM 754 N N . THR A 1 100 ? 27.371 1.297 -61.375 1.00 69.00 100 THR A N 1
ATOM 755 C CA . THR A 1 100 ? 27.250 1.104 -59.924 1.00 69.00 100 THR A CA 1
ATOM 756 C C . THR A 1 100 ? 26.440 2.249 -59.322 1.00 69.00 100 THR A C 1
ATOM 758 O O . THR A 1 100 ? 26.828 3.413 -59.430 1.00 69.00 100 THR A O 1
ATOM 761 N N . ARG A 1 101 ? 25.310 1.926 -58.685 1.00 78.38 101 ARG A N 1
ATOM 762 C CA . ARG A 1 101 ? 24.511 2.899 -57.933 1.00 78.38 101 ARG A CA 1
ATOM 763 C C . ARG A 1 101 ? 25.057 3.046 -56.522 1.00 78.38 101 ARG A C 1
ATOM 765 O O . ARG A 1 101 ? 25.296 2.049 -55.849 1.00 78.38 101 ARG A O 1
ATOM 772 N N . ILE A 1 102 ? 25.201 4.287 -56.079 1.00 85.88 102 ILE A N 1
ATOM 773 C CA . ILE A 1 102 ? 25.415 4.619 -54.674 1.00 85.88 102 ILE A CA 1
ATOM 774 C C . ILE A 1 102 ? 24.037 5.008 -54.124 1.00 85.88 102 ILE A C 1
ATOM 776 O O . ILE A 1 102 ? 23.464 5.979 -54.631 1.00 85.88 102 ILE A O 1
ATOM 780 N N . PRO A 1 103 ? 23.459 4.239 -53.184 1.00 83.94 103 PRO A N 1
ATOM 781 C CA . PRO A 1 103 ? 22.155 4.548 -52.612 1.00 83.94 103 PRO A CA 1
ATOM 782 C C . PRO A 1 103 ? 22.239 5.720 -51.626 1.00 83.94 103 PRO A C 1
ATOM 784 O O . PRO A 1 103 ? 23.305 6.032 -51.096 1.00 83.94 103 PRO A O 1
ATOM 787 N N . GLY A 1 104 ? 21.093 6.342 -51.360 1.00 78.94 104 GLY A N 1
ATOM 788 C CA . GLY A 1 104 ? 20.944 7.373 -50.334 1.00 78.94 104 GLY A CA 1
ATOM 789 C C . GLY A 1 104 ? 20.946 8.810 -50.869 1.00 78.94 104 GLY A C 1
ATOM 790 O O . GLY A 1 104 ? 21.138 9.047 -52.062 1.00 78.94 104 GLY A O 1
ATOM 791 N N . PRO A 1 105 ? 20.706 9.799 -49.993 1.00 85.44 105 PRO A N 1
ATOM 792 C CA . PRO A 1 105 ? 20.538 11.200 -50.372 1.00 85.44 105 PRO A CA 1
ATOM 793 C C . PRO A 1 105 ? 21.853 11.854 -50.801 1.00 85.44 105 PRO A C 1
ATOM 795 O O . PRO A 1 105 ? 22.562 12.450 -49.989 1.00 85.44 105 PRO A O 1
ATOM 798 N N . ILE A 1 106 ? 22.158 11.795 -52.094 1.00 89.81 106 ILE A N 1
ATOM 799 C CA . ILE A 1 106 ? 23.422 12.289 -52.644 1.00 89.81 106 ILE A CA 1
ATOM 800 C C . ILE A 1 106 ? 23.452 13.820 -52.649 1.00 89.81 106 ILE A C 1
ATOM 802 O O . ILE A 1 106 ? 22.622 14.461 -53.290 1.00 89.81 106 ILE A O 1
ATOM 806 N N . GLN A 1 107 ? 24.426 14.416 -51.962 1.00 88.06 107 GLN A N 1
ATOM 807 C CA . GLN A 1 107 ? 24.626 15.870 -51.890 1.00 88.06 107 GLN A CA 1
ATOM 808 C C . GLN A 1 107 ? 25.729 16.367 -52.820 1.00 88.06 107 GLN A C 1
ATOM 810 O O . GLN A 1 107 ? 25.650 17.476 -53.341 1.00 88.06 107 GLN A O 1
ATOM 815 N N . SER A 1 108 ? 26.764 15.563 -53.036 1.00 89.88 108 SER A N 1
ATOM 816 C CA . SER A 1 108 ? 27.874 15.914 -53.918 1.00 89.88 108 SER A CA 1
ATOM 817 C C . SER A 1 108 ? 28.410 14.677 -54.619 1.00 89.88 108 SER A C 1
ATOM 819 O O . SER A 1 108 ? 28.296 13.565 -54.106 1.00 89.88 108 SER A O 1
ATOM 821 N N . ILE A 1 109 ? 28.984 14.867 -55.804 1.00 90.50 109 ILE A N 1
ATOM 822 C CA . ILE A 1 109 ? 29.563 13.796 -56.613 1.00 90.50 109 ILE A CA 1
ATOM 823 C C . ILE A 1 109 ? 30.895 14.279 -57.174 1.00 90.50 109 ILE A C 1
ATOM 825 O O . ILE A 1 109 ? 31.013 15.426 -57.603 1.00 90.50 109 ILE A O 1
ATOM 829 N N . ALA A 1 110 ? 31.889 13.399 -57.188 1.00 89.19 110 ALA A N 1
ATOM 830 C CA . ALA A 1 110 ? 33.176 13.630 -57.820 1.00 89.19 110 ALA A CA 1
ATOM 831 C C . ALA A 1 110 ? 33.663 12.361 -58.526 1.00 89.19 110 ALA A C 1
AT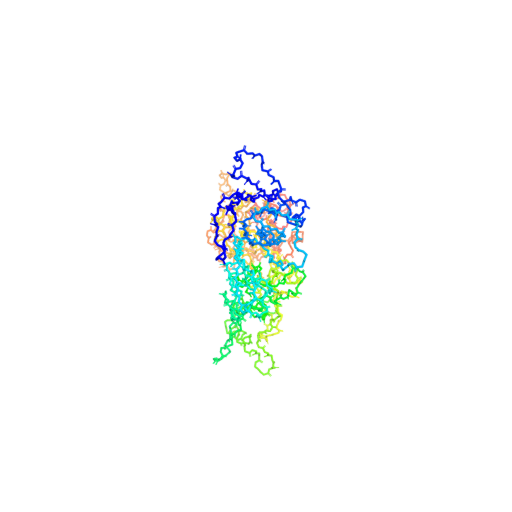OM 833 O O . ALA A 1 110 ? 33.414 11.243 -58.075 1.00 89.19 110 ALA A O 1
ATOM 834 N N . LEU A 1 111 ? 34.401 12.538 -59.618 1.00 86.31 111 LEU A N 1
ATOM 835 C CA . LEU A 1 111 ? 35.139 11.462 -60.271 1.00 86.31 111 LEU A CA 1
ATOM 836 C C . LEU A 1 111 ? 36.615 11.571 -59.901 1.00 86.31 111 LEU A C 1
ATOM 838 O O . LEU A 1 111 ? 37.188 12.661 -59.907 1.00 86.31 111 LEU A O 1
ATOM 842 N N . GLY A 1 112 ? 37.234 10.438 -59.586 1.00 83.19 112 GLY A N 1
ATOM 843 C CA . GLY A 1 112 ? 38.655 10.368 -59.271 1.00 83.19 112 GLY A CA 1
ATOM 844 C C . GLY A 1 112 ? 39.292 9.107 -59.832 1.00 83.19 112 GLY A C 1
ATOM 845 O O . GLY A 1 112 ? 38.699 8.032 -59.812 1.00 83.19 112 GLY A O 1
ATOM 846 N N . THR A 1 113 ? 40.525 9.224 -60.317 1.00 82.75 113 THR A N 1
ATOM 847 C CA . THR A 1 113 ? 41.263 8.087 -60.873 1.00 82.75 113 THR A CA 1
ATOM 848 C C . THR A 1 113 ? 42.206 7.518 -59.825 1.00 82.75 113 THR A C 1
ATOM 850 O O . THR A 1 113 ? 43.119 8.202 -59.367 1.00 82.75 113 THR A O 1
ATOM 853 N N . VAL A 1 114 ? 42.028 6.243 -59.483 1.00 85.44 114 VAL A N 1
ATOM 854 C CA . VAL A 1 114 ? 42.923 5.500 -58.585 1.00 85.44 114 VAL A CA 1
ATOM 855 C C . VAL A 1 114 ? 43.394 4.257 -59.324 1.00 85.44 114 VAL A C 1
ATOM 857 O O . VAL A 1 114 ? 42.584 3.509 -59.861 1.00 85.44 114 VAL A O 1
ATOM 860 N N . ASN A 1 115 ? 44.710 4.040 -59.395 1.00 85.25 115 ASN A N 1
ATOM 861 C CA . ASN A 1 115 ? 45.314 2.901 -60.104 1.00 85.25 115 ASN A CA 1
ATOM 862 C C . ASN A 1 115 ? 44.837 2.742 -61.562 1.00 85.25 115 ASN A C 1
ATOM 864 O O . ASN A 1 115 ? 44.648 1.627 -62.041 1.00 85.25 115 ASN A O 1
ATOM 868 N N . ASN A 1 116 ? 44.666 3.861 -62.276 1.00 81.75 116 ASN A N 1
ATOM 869 C CA . ASN A 1 116 ? 44.197 3.892 -63.666 1.00 81.75 116 ASN A CA 1
ATOM 870 C C . ASN A 1 116 ? 42.749 3.390 -63.867 1.00 81.75 116 ASN A C 1
ATOM 872 O O . ASN A 1 116 ? 42.362 3.065 -64.988 1.00 81.75 116 ASN A O 1
ATOM 876 N N . VAL A 1 117 ? 41.958 3.340 -62.789 1.00 81.06 117 VAL A N 1
ATOM 877 C CA . VAL A 1 117 ? 40.517 3.059 -62.796 1.00 81.06 117 VAL A CA 1
ATOM 878 C C . VAL A 1 117 ? 39.779 4.321 -62.350 1.00 81.06 117 VAL A C 1
ATOM 880 O O . VAL A 1 117 ? 40.142 4.925 -61.338 1.00 81.06 117 VAL A O 1
ATOM 883 N N . SER A 1 118 ? 38.764 4.733 -63.111 1.00 78.81 118 SER A N 1
ATOM 884 C CA . SER A 1 118 ? 37.895 5.854 -62.739 1.00 78.81 118 SER A CA 1
ATOM 885 C C . SER A 1 118 ? 36.895 5.389 -61.682 1.00 78.81 118 SER A C 1
ATOM 887 O O . SER A 1 118 ? 36.183 4.409 -61.895 1.00 78.81 118 SER A O 1
ATOM 889 N N . ASN A 1 119 ? 36.876 6.062 -60.535 1.00 84.31 119 ASN A N 1
ATOM 890 C CA . ASN A 1 119 ? 36.002 5.769 -59.407 1.00 84.31 119 ASN A CA 1
ATOM 891 C C . ASN A 1 119 ? 35.045 6.937 -59.187 1.00 84.31 119 ASN A C 1
ATOM 893 O O . ASN A 1 119 ? 35.435 8.107 -59.253 1.00 84.31 119 ASN A O 1
ATOM 897 N N . LEU A 1 120 ? 33.795 6.594 -58.892 1.00 86.25 120 LEU A N 1
ATOM 898 C CA . LEU A 1 120 ? 32.765 7.540 -58.504 1.00 86.25 120 LEU A CA 1
ATOM 899 C C . LEU A 1 120 ? 32.764 7.698 -56.985 1.00 86.25 120 LEU A C 1
ATOM 901 O O . LEU A 1 120 ? 32.593 6.722 -56.260 1.00 86.25 120 LEU A O 1
ATOM 905 N N . TYR A 1 121 ? 32.916 8.931 -56.521 1.00 87.81 121 TYR A N 1
ATOM 906 C CA . TYR A 1 121 ? 32.780 9.306 -55.121 1.00 87.81 121 TYR A CA 1
ATOM 907 C C . TYR A 1 121 ? 31.506 10.123 -54.955 1.00 87.81 121 TYR A C 1
ATOM 909 O O . TYR A 1 121 ? 31.232 11.014 -55.760 1.00 87.81 121 TYR A O 1
ATOM 917 N N . ALA A 1 122 ? 30.740 9.846 -53.905 1.00 87.94 122 ALA A N 1
ATOM 918 C CA . ALA A 1 122 ? 29.550 10.612 -53.573 1.00 87.94 122 ALA A CA 1
ATOM 919 C C . ALA A 1 122 ? 29.558 10.995 -52.091 1.00 87.94 122 ALA A C 1
ATOM 921 O O . ALA A 1 122 ? 29.810 10.154 -51.231 1.00 87.94 122 ALA A O 1
ATOM 922 N N . GLY A 1 123 ? 29.284 12.266 -51.801 1.00 86.69 123 GLY A N 1
ATOM 923 C CA . GLY A 1 123 ? 28.967 12.734 -50.459 1.00 86.69 123 GLY A CA 1
ATOM 924 C C . GLY A 1 123 ? 27.482 12.525 -50.196 1.00 86.69 123 GLY A C 1
ATOM 925 O O . GLY A 1 123 ? 26.644 13.076 -50.913 1.00 86.69 123 GLY A O 1
ATOM 926 N N . ILE A 1 124 ? 27.155 11.726 -49.186 1.00 85.12 124 ILE A N 1
ATOM 927 C CA . ILE A 1 124 ? 25.778 11.389 -48.812 1.00 85.12 124 ILE A CA 1
ATOM 928 C C . ILE A 1 124 ? 25.367 12.285 -47.639 1.00 85.12 124 ILE A C 1
ATOM 930 O O . ILE A 1 124 ? 26.170 12.547 -46.744 1.00 85.12 124 ILE A O 1
ATOM 934 N N . ASN A 1 125 ? 24.134 12.797 -47.646 1.00 79.88 125 ASN A N 1
ATOM 935 C CA . ASN A 1 125 ? 23.586 13.489 -46.482 1.00 79.88 125 ASN A CA 1
ATOM 936 C C . ASN A 1 125 ? 23.513 12.486 -45.313 1.00 79.88 125 ASN A C 1
ATOM 938 O O . ASN A 1 125 ? 22.843 11.468 -45.490 1.00 79.88 125 ASN A O 1
ATOM 942 N N . PRO A 1 126 ? 24.128 12.757 -44.146 1.00 65.50 126 PRO A N 1
ATOM 943 C CA . PRO A 1 126 ? 24.094 11.846 -42.996 1.00 65.50 126 PRO A CA 1
ATOM 944 C C . PRO A 1 126 ? 22.670 11.565 -42.481 1.00 65.50 126 PRO A C 1
ATOM 946 O O . PRO A 1 126 ? 22.455 10.667 -41.682 1.00 65.50 126 PRO A O 1
ATOM 949 N N . GLY A 1 127 ? 21.654 12.295 -42.946 1.00 63.41 127 GLY A N 1
ATOM 950 C CA . GLY A 1 127 ? 20.291 12.096 -42.470 1.00 63.41 127 GLY A CA 1
ATOM 951 C C . GLY A 1 127 ? 20.128 12.624 -41.047 1.00 63.41 127 GLY A C 1
ATOM 952 O O . GLY A 1 127 ? 21.008 13.288 -40.500 1.00 63.41 127 GLY A O 1
ATOM 953 N N . ARG A 1 128 ? 18.949 12.399 -40.464 1.00 55.44 128 ARG A N 1
ATOM 954 C CA . ARG A 1 128 ? 18.583 12.989 -39.169 1.00 55.44 128 ARG A CA 1
ATOM 955 C C . ARG A 1 128 ? 19.315 12.346 -37.984 1.00 55.44 128 ARG A C 1
ATOM 957 O O . ARG A 1 128 ? 19.468 13.015 -36.971 1.00 55.44 128 ARG A O 1
ATOM 964 N N . PHE A 1 129 ? 19.766 11.098 -38.128 1.00 53.91 129 PHE A N 1
ATOM 965 C CA . PHE A 1 129 ? 20.200 10.260 -37.006 1.00 53.91 129 PHE A CA 1
ATOM 966 C C . PHE A 1 129 ? 21.671 9.817 -37.052 1.00 53.91 129 PHE A C 1
ATOM 968 O O . PHE A 1 129 ? 22.185 9.397 -36.025 1.00 53.91 129 PHE A O 1
ATOM 975 N N . ALA A 1 130 ? 22.401 9.969 -38.167 1.00 52.50 130 ALA A N 1
ATOM 976 C CA . ALA A 1 130 ? 23.768 9.428 -38.291 1.00 52.50 130 ALA A CA 1
ATOM 977 C C . ALA A 1 130 ? 24.864 10.200 -37.525 1.00 52.50 130 ALA A C 1
ATOM 979 O O . ALA A 1 130 ? 26.025 10.163 -37.913 1.00 52.50 130 ALA A O 1
ATOM 980 N N . ASN A 1 131 ? 24.505 10.938 -36.475 1.00 51.44 131 ASN A N 1
ATOM 981 C CA . ASN A 1 131 ? 25.441 11.634 -35.589 1.00 51.44 131 ASN A CA 1
ATOM 982 C C . ASN A 1 131 ? 24.982 11.615 -34.117 1.00 51.44 131 ASN A C 1
ATOM 984 O O . ASN A 1 131 ? 25.470 12.434 -33.342 1.00 51.44 131 ASN A O 1
ATOM 988 N N . ILE A 1 132 ? 24.015 10.768 -33.744 1.00 53.88 132 ILE A N 1
ATOM 989 C CA . ILE A 1 132 ? 23.546 10.688 -32.348 1.00 53.88 132 ILE A CA 1
ATOM 990 C C . ILE A 1 132 ? 24.360 9.660 -31.543 1.00 53.88 132 ILE A C 1
ATOM 992 O O . ILE A 1 132 ? 24.655 9.931 -30.391 1.00 53.88 132 ILE A O 1
ATOM 996 N N . ALA A 1 133 ? 24.880 8.610 -32.177 1.00 55.62 133 ALA A N 1
ATOM 997 C CA . ALA A 1 133 ? 25.984 7.780 -31.691 1.00 55.62 133 ALA A CA 1
ATOM 998 C C . ALA A 1 133 ? 26.609 7.065 -32.912 1.00 55.62 133 ALA A C 1
ATOM 1000 O O . ALA A 1 133 ? 25.950 6.993 -33.958 1.00 55.62 133 ALA A O 1
ATOM 1001 N N . PRO A 1 134 ? 27.873 6.607 -32.871 1.00 66.38 134 PRO A N 1
ATOM 1002 C CA . PRO A 1 134 ? 28.500 5.830 -33.945 1.00 66.38 134 PRO A CA 1
ATOM 1003 C C . PRO A 1 134 ? 27.928 4.398 -34.053 1.00 66.38 134 PRO A C 1
ATOM 1005 O O . PRO A 1 134 ? 28.682 3.443 -34.192 1.00 66.38 134 PRO A O 1
ATOM 1008 N N . ILE A 1 135 ? 26.601 4.282 -34.018 1.00 75.81 135 ILE A N 1
ATOM 1009 C CA . ILE A 1 135 ? 25.810 3.058 -34.161 1.00 75.81 135 ILE A CA 1
ATOM 1010 C C . ILE A 1 135 ? 26.001 2.518 -35.582 1.00 75.81 135 ILE A C 1
ATOM 1012 O O . ILE A 1 135 ? 25.965 3.290 -36.553 1.00 75.81 135 ILE A O 1
ATOM 1016 N N . ASP A 1 136 ? 26.216 1.211 -35.724 1.00 80.56 136 ASP A N 1
ATOM 1017 C CA . ASP A 1 136 ? 26.291 0.546 -37.021 1.00 80.56 136 ASP A CA 1
ATOM 1018 C C . ASP A 1 136 ? 24.871 0.370 -37.585 1.00 80.56 136 ASP A C 1
ATOM 1020 O O . ASP A 1 136 ? 24.123 -0.478 -37.112 1.00 80.56 136 ASP A O 1
ATOM 1024 N N . PRO A 1 137 ? 24.475 1.086 -38.656 1.00 78.56 137 PRO A N 1
ATOM 1025 C CA . PRO A 1 137 ? 23.137 0.953 -39.236 1.00 78.56 137 PRO A CA 1
ATOM 1026 C C . PRO A 1 137 ? 22.863 -0.424 -39.871 1.00 78.56 137 PRO A C 1
ATOM 1028 O O . PRO A 1 137 ? 21.769 -0.644 -40.400 1.00 78.56 137 PRO A O 1
ATOM 1031 N N . LEU A 1 138 ? 23.861 -1.312 -39.928 1.00 82.38 138 LEU A N 1
ATOM 1032 C CA . LEU A 1 138 ? 23.733 -2.697 -40.379 1.00 82.38 138 LEU A CA 1
ATOM 1033 C C . LEU A 1 138 ? 23.645 -3.702 -39.222 1.00 82.38 138 LEU A C 1
ATOM 1035 O O . LEU A 1 138 ? 23.364 -4.874 -39.494 1.00 82.38 138 LEU A O 1
ATOM 1039 N N . SER A 1 139 ? 23.865 -3.260 -37.982 1.00 85.25 139 SER A N 1
ATOM 1040 C CA . SER A 1 139 ? 23.646 -4.040 -36.768 1.00 85.25 139 SER A CA 1
ATOM 1041 C C . SER A 1 139 ? 22.392 -3.554 -36.040 1.00 85.25 139 SER A C 1
ATOM 1043 O O . SER A 1 139 ? 21.886 -2.469 -36.305 1.00 85.25 139 SER A O 1
ATOM 1045 N N . ASN A 1 140 ? 21.843 -4.409 -35.181 1.00 90.12 140 ASN A N 1
ATOM 1046 C CA . ASN A 1 140 ? 20.778 -4.044 -34.237 1.00 90.12 140 ASN A CA 1
ATOM 1047 C C . ASN A 1 140 ? 21.313 -3.946 -32.794 1.00 90.12 140 ASN A C 1
ATOM 1049 O O . ASN A 1 140 ? 20.526 -3.767 -31.877 1.00 90.12 140 ASN A O 1
ATOM 1053 N N . ASP A 1 141 ? 22.611 -4.178 -32.629 1.00 92.94 141 ASP A N 1
ATOM 1054 C CA . ASP A 1 141 ? 23.399 -4.268 -31.397 1.00 92.94 141 ASP A CA 1
ATOM 1055 C C . ASP A 1 141 ? 24.832 -3.938 -31.848 1.00 92.94 141 ASP A C 1
ATOM 1057 O O . ASP A 1 141 ? 25.498 -4.750 -32.510 1.00 92.94 141 ASP A O 1
ATOM 1061 N N . SER A 1 142 ? 25.207 -2.669 -31.738 1.00 90.44 142 SER A N 1
ATOM 1062 C CA . SER A 1 142 ? 26.356 -2.090 -32.438 1.00 90.44 142 SER A CA 1
ATOM 1063 C C . SER A 1 142 ? 27.688 -2.368 -31.761 1.00 90.44 142 SER A C 1
ATOM 1065 O O . SER A 1 142 ? 28.725 -2.337 -32.437 1.00 90.44 142 SER A O 1
ATOM 1067 N N . ASP A 1 143 ? 27.680 -2.670 -30.471 1.00 89.62 143 ASP A N 1
ATOM 1068 C CA . ASP A 1 143 ? 28.853 -3.062 -29.696 1.00 89.62 143 ASP A CA 1
ATOM 1069 C C . ASP A 1 143 ? 28.901 -4.560 -29.334 1.00 89.62 143 ASP A C 1
ATOM 1071 O O . ASP A 1 143 ? 29.905 -5.027 -28.783 1.00 89.62 143 ASP A O 1
ATOM 1075 N N . GLU A 1 144 ? 27.912 -5.331 -29.801 1.00 94.00 144 GLU A N 1
ATOM 1076 C CA . GLU A 1 144 ? 27.802 -6.793 -29.697 1.00 94.00 144 GLU A CA 1
ATOM 1077 C C . GLU A 1 144 ? 27.721 -7.290 -28.251 1.00 94.00 144 GLU A C 1
ATOM 1079 O O . GLU A 1 144 ? 28.193 -8.387 -27.905 1.00 94.00 144 GLU A O 1
ATOM 1084 N N . ASP A 1 145 ? 27.125 -6.478 -27.393 1.00 92.88 145 ASP A N 1
ATOM 1085 C CA . ASP A 1 145 ? 27.001 -6.760 -25.984 1.00 92.88 145 ASP A CA 1
ATOM 1086 C C . ASP A 1 145 ? 25.707 -7.559 -25.692 1.00 92.88 145 ASP A C 1
ATOM 1088 O O . ASP A 1 145 ? 25.599 -8.288 -24.704 1.00 92.88 145 ASP A O 1
ATOM 1092 N N . GLY A 1 146 ? 24.779 -7.641 -26.637 1.00 93.38 146 GLY A N 1
ATOM 1093 C CA . GLY A 1 146 ? 23.567 -8.444 -26.528 1.00 93.38 146 GLY A CA 1
ATOM 1094 C C . GLY A 1 146 ? 22.372 -7.698 -25.949 1.00 93.38 146 GLY A C 1
ATOM 1095 O O . GLY A 1 146 ? 21.337 -8.348 -25.749 1.00 93.38 146 GLY A O 1
ATOM 1096 N N . MET A 1 147 ? 22.497 -6.392 -25.721 1.00 94.88 147 MET A N 1
ATOM 1097 C CA . MET A 1 147 ? 21.391 -5.443 -25.670 1.00 94.88 147 MET A CA 1
ATOM 1098 C C . MET A 1 147 ? 21.200 -4.813 -27.069 1.00 94.88 147 MET A C 1
ATOM 1100 O O . MET A 1 147 ? 22.158 -4.650 -27.816 1.00 94.88 147 MET A O 1
ATOM 1104 N N . PRO A 1 148 ? 19.960 -4.575 -27.534 1.00 94.88 148 PRO A N 1
ATOM 1105 C CA . PRO A 1 148 ? 19.739 -3.895 -28.805 1.00 94.88 148 PRO A CA 1
ATOM 1106 C C . PRO A 1 148 ? 19.926 -2.380 -28.712 1.00 94.88 148 PRO A C 1
ATOM 1108 O O . PRO A 1 148 ? 19.345 -1.764 -27.818 1.00 94.88 148 PRO A O 1
ATOM 1111 N N . ASP A 1 149 ? 20.481 -1.773 -29.767 1.00 90.50 149 ASP A N 1
ATOM 1112 C CA . ASP A 1 149 ? 20.734 -0.323 -29.848 1.00 90.50 149 ASP A CA 1
ATOM 1113 C C . ASP A 1 149 ? 19.497 0.526 -29.507 1.00 90.50 149 ASP A C 1
ATOM 1115 O O . ASP A 1 149 ? 19.575 1.627 -28.966 1.00 90.50 149 ASP A O 1
ATOM 1119 N N . GLY A 1 150 ? 18.316 0.038 -29.906 1.00 90.12 150 GLY A N 1
ATOM 1120 C CA . GLY A 1 150 ? 17.047 0.721 -29.677 1.00 90.12 150 GLY A CA 1
ATOM 1121 C C . GLY A 1 150 ? 16.551 0.647 -28.233 1.00 90.12 150 GLY A C 1
ATOM 1122 O O . GLY A 1 150 ? 15.859 1.571 -27.812 1.00 90.12 150 GLY A O 1
ATOM 1123 N N . TRP A 1 151 ? 16.873 -0.429 -27.510 1.00 92.69 151 TRP A N 1
ATOM 1124 C CA . TRP A 1 151 ? 16.556 -0.579 -26.088 1.00 92.69 151 TRP A CA 1
ATOM 1125 C C . TRP A 1 151 ? 17.503 0.291 -25.266 1.00 92.69 151 TRP A C 1
ATOM 1127 O O . TRP A 1 151 ? 17.045 1.154 -24.528 1.00 92.69 151 TRP A O 1
ATOM 1137 N N . GLU A 1 152 ? 18.805 0.186 -25.525 1.00 93.50 152 GLU A N 1
ATOM 1138 C CA . GLU A 1 152 ? 19.829 1.011 -24.879 1.00 93.50 152 GLU A CA 1
ATOM 1139 C C . GLU A 1 152 ? 19.542 2.505 -25.042 1.00 93.50 152 GLU A C 1
ATOM 1141 O O . GLU A 1 152 ? 19.515 3.265 -24.076 1.00 93.50 152 GLU A O 1
ATOM 1146 N N . PHE A 1 153 ? 19.210 2.932 -26.264 1.00 89.12 153 PHE A N 1
ATOM 1147 C CA . PHE A 1 153 ? 18.838 4.319 -26.522 1.00 89.12 153 PHE A CA 1
ATOM 1148 C C . PHE A 1 153 ? 17.551 4.755 -25.801 1.00 89.12 153 PHE A C 1
ATOM 1150 O O . PHE A 1 153 ? 17.411 5.935 -25.481 1.00 89.12 153 PHE A O 1
ATOM 1157 N N . ALA A 1 154 ? 16.586 3.853 -25.592 1.00 91.44 154 ALA A N 1
ATOM 1158 C CA . ALA A 1 154 ? 15.340 4.184 -24.899 1.00 91.44 154 ALA A CA 1
ATOM 1159 C C . ALA A 1 154 ? 15.568 4.461 -23.405 1.00 91.44 154 ALA A C 1
ATOM 1161 O O . ALA A 1 154 ? 14.876 5.314 -22.852 1.00 91.44 154 ALA A O 1
ATOM 1162 N N . TYR A 1 155 ? 16.569 3.806 -22.815 1.00 92.00 155 TYR A N 1
ATOM 1163 C CA . TYR A 1 155 ? 16.923 3.889 -21.399 1.00 92.00 155 TYR A CA 1
ATOM 1164 C C . TYR A 1 155 ? 18.206 4.699 -21.129 1.00 92.00 155 TYR A C 1
ATOM 1166 O O . TYR A 1 155 ? 18.879 4.539 -20.113 1.00 92.00 155 TYR A O 1
ATOM 1174 N N . ASP A 1 156 ? 18.556 5.618 -22.038 1.00 89.50 156 ASP A N 1
ATOM 1175 C CA . ASP A 1 156 ? 19.716 6.515 -21.913 1.00 89.50 156 ASP A CA 1
ATOM 1176 C C . ASP A 1 156 ? 21.066 5.788 -21.660 1.00 89.50 156 ASP A C 1
ATOM 1178 O O . ASP A 1 156 ? 21.964 6.342 -21.005 1.00 89.50 156 ASP A O 1
ATOM 1182 N N . LEU A 1 157 ? 21.222 4.569 -22.182 1.00 89.81 157 LEU A N 1
ATOM 1183 C CA . LEU A 1 157 ? 22.481 3.816 -22.261 1.00 89.81 157 LEU A CA 1
ATOM 1184 C C . LEU A 1 157 ? 23.254 4.186 -23.546 1.00 89.81 157 LEU A C 1
ATOM 1186 O O . LEU A 1 157 ? 22.725 4.911 -24.398 1.00 89.81 157 LEU A O 1
ATOM 1190 N N . ASP A 1 158 ? 24.525 3.789 -23.666 1.00 89.25 158 ASP A N 1
ATOM 1191 C CA . ASP A 1 158 ? 25.378 4.084 -24.829 1.00 89.25 158 ASP A CA 1
ATOM 1192 C C . ASP A 1 158 ? 25.478 2.847 -25.737 1.00 89.25 158 ASP A C 1
ATOM 1194 O O . ASP A 1 158 ? 26.318 2.001 -25.457 1.00 89.25 158 ASP A O 1
ATOM 1198 N N . PRO A 1 159 ? 24.770 2.800 -26.893 1.00 90.69 159 PRO A N 1
ATOM 1199 C CA . PRO A 1 159 ? 24.773 1.659 -27.830 1.00 90.69 159 PRO A CA 1
ATOM 1200 C C . PRO A 1 159 ? 26.128 1.318 -28.476 1.00 90.69 159 PRO A C 1
ATOM 1202 O O . PRO A 1 159 ? 26.207 0.663 -29.517 1.00 90.69 159 PRO A O 1
ATOM 1205 N N . THR A 1 160 ? 27.203 1.951 -28.015 1.00 87.62 160 THR A N 1
ATOM 1206 C CA . THR A 1 160 ? 28.558 1.788 -28.528 1.00 87.62 160 THR A CA 1
ATOM 1207 C C . THR A 1 160 ? 29.576 1.475 -27.431 1.00 87.62 160 THR A C 1
ATOM 1209 O O . THR A 1 160 ? 30.773 1.362 -27.745 1.00 87.62 160 THR A O 1
ATOM 1212 N N . ASP A 1 161 ? 29.133 1.355 -26.175 1.00 87.69 161 ASP A N 1
ATOM 1213 C CA . ASP A 1 161 ? 29.950 1.000 -25.021 1.00 87.69 161 ASP A CA 1
ATOM 1214 C C . ASP A 1 161 ? 29.563 -0.378 -24.446 1.00 87.69 161 ASP A C 1
ATOM 1216 O O . ASP A 1 161 ? 28.792 -0.449 -23.495 1.00 87.69 161 ASP A O 1
ATOM 1220 N N . PRO A 1 162 ? 30.235 -1.472 -24.860 1.00 92.06 162 PRO A N 1
ATOM 1221 C CA . PRO A 1 162 ? 29.841 -2.843 -24.504 1.00 92.06 162 PRO A CA 1
ATOM 1222 C C . PRO A 1 162 ? 30.058 -3.208 -23.025 1.00 92.06 162 PRO A C 1
ATOM 1224 O O . PRO A 1 162 ? 30.009 -4.384 -22.649 1.00 92.06 162 PRO A O 1
ATOM 1227 N N . TYR A 1 163 ? 30.467 -2.240 -22.205 1.00 91.62 163 TYR A N 1
ATOM 1228 C CA . TYR A 1 163 ? 30.673 -2.389 -20.770 1.00 91.62 163 TYR A CA 1
ATOM 1229 C C . TYR A 1 163 ? 29.524 -1.806 -19.952 1.00 91.62 163 TYR A C 1
ATOM 1231 O O . TYR A 1 163 ? 29.497 -2.045 -18.742 1.00 91.62 163 TYR A O 1
ATOM 1239 N N . ASP A 1 164 ? 28.612 -1.042 -20.557 1.00 92.12 164 ASP A N 1
ATOM 1240 C CA . ASP A 1 164 ? 27.492 -0.472 -19.821 1.00 92.12 164 ASP A CA 1
ATOM 1241 C C . ASP A 1 164 ? 26.430 -1.528 -19.472 1.00 92.12 164 ASP A C 1
ATOM 1243 O O . ASP A 1 164 ? 25.830 -1.417 -18.408 1.00 92.12 164 ASP A O 1
ATOM 1247 N N . ARG A 1 165 ? 26.326 -2.637 -20.220 1.00 94.88 165 ARG A N 1
ATOM 1248 C CA . ARG A 1 165 ? 25.568 -3.848 -19.831 1.00 94.88 165 ARG A CA 1
ATOM 1249 C C . ARG A 1 165 ? 25.808 -4.364 -18.420 1.00 94.88 165 ARG A C 1
ATOM 1251 O O . ARG A 1 165 ? 24.932 -5.014 -17.868 1.00 94.88 165 ARG A O 1
ATOM 1258 N N . ASP A 1 166 ? 27.030 -4.198 -17.908 1.00 94.31 166 ASP A N 1
ATOM 1259 C CA . ASP A 1 166 ? 27.480 -4.761 -16.631 1.00 94.31 166 ASP A CA 1
ATOM 1260 C C . ASP A 1 166 ? 27.303 -3.734 -15.498 1.00 94.31 166 ASP A C 1
ATOM 1262 O O . ASP A 1 166 ? 27.670 -3.998 -14.349 1.00 94.31 166 ASP A O 1
ATOM 1266 N N . LEU A 1 167 ? 26.818 -2.534 -15.830 1.00 93.00 167 LEU A N 1
ATOM 1267 C CA . LEU A 1 167 ? 26.463 -1.510 -14.865 1.00 93.00 167 LEU A CA 1
ATOM 1268 C C . LEU A 1 167 ? 25.053 -1.768 -14.339 1.00 93.00 167 LEU A C 1
ATOM 1270 O O . LEU A 1 167 ? 24.206 -2.326 -15.023 1.00 93.00 167 LEU A O 1
ATOM 1274 N N . ASP A 1 168 ? 24.861 -1.326 -13.110 1.00 93.06 168 ASP A N 1
ATOM 1275 C CA . ASP A 1 168 ? 23.604 -1.276 -12.375 1.00 93.06 168 ASP A CA 1
ATOM 1276 C C . ASP A 1 168 ? 23.463 0.206 -12.004 1.00 93.06 168 ASP A C 1
ATOM 1278 O O . ASP A 1 168 ? 24.292 0.765 -11.264 1.00 93.06 168 ASP A O 1
ATOM 1282 N N . ARG A 1 169 ? 22.602 0.905 -12.745 1.00 90.62 169 ARG A N 1
ATOM 1283 C CA . ARG A 1 169 ? 22.662 2.367 -12.882 1.00 90.62 169 ARG A CA 1
ATOM 1284 C C . ARG A 1 169 ? 21.841 3.078 -11.814 1.00 90.62 169 ARG A C 1
ATOM 1286 O O . ARG A 1 169 ? 22.250 4.147 -11.344 1.00 90.62 169 ARG A O 1
ATOM 1293 N N . ASP A 1 170 ? 20.724 2.491 -11.455 1.00 93.31 170 ASP A N 1
ATOM 1294 C CA . ASP A 1 170 ? 19.785 2.848 -10.402 1.00 93.31 170 ASP A CA 1
ATOM 1295 C C . ASP A 1 170 ? 20.143 2.187 -9.050 1.00 93.31 170 ASP A C 1
ATOM 1297 O O . ASP A 1 170 ? 19.844 2.757 -7.994 1.00 93.31 170 ASP A O 1
ATOM 1301 N N . ASN A 1 171 ? 20.984 1.142 -9.063 1.00 93.31 171 ASN A N 1
ATOM 1302 C CA . ASN A 1 171 ? 21.658 0.569 -7.894 1.00 93.31 171 ASN A CA 1
ATOM 1303 C C . ASN A 1 171 ? 20.678 -0.114 -6.920 1.00 93.31 171 ASN A C 1
ATOM 1305 O O . ASN A 1 171 ? 20.817 -0.005 -5.689 1.00 93.31 171 ASN A O 1
ATOM 1309 N N . ASP A 1 172 ? 19.730 -0.831 -7.510 1.00 92.69 172 ASP A N 1
ATOM 1310 C CA . ASP A 1 172 ? 18.607 -1.561 -6.916 1.00 92.69 172 ASP A CA 1
ATOM 1311 C C . ASP A 1 172 ? 18.937 -3.048 -6.623 1.00 92.69 172 ASP A C 1
ATOM 1313 O O . ASP A 1 172 ? 18.221 -3.736 -5.895 1.00 92.69 172 ASP A O 1
ATOM 1317 N N . GLY A 1 173 ? 20.087 -3.537 -7.101 1.00 89.38 173 GLY A N 1
ATOM 1318 C CA . GLY A 1 173 ? 20.577 -4.879 -6.803 1.00 89.38 173 GLY A CA 1
ATOM 1319 C C . GLY A 1 173 ? 20.716 -5.187 -5.301 1.00 89.38 173 GLY A C 1
ATOM 1320 O O . GLY A 1 173 ? 20.914 -4.321 -4.438 1.00 89.38 173 GLY A O 1
ATOM 1321 N N . VAL A 1 174 ? 20.698 -6.478 -4.955 1.00 87.25 174 VAL A N 1
ATOM 1322 C CA . VAL A 1 174 ? 20.730 -6.915 -3.551 1.00 87.25 174 VAL A CA 1
ATOM 1323 C C . VAL A 1 174 ? 22.144 -6.946 -2.976 1.00 87.25 174 VAL A C 1
ATOM 1325 O O . VAL A 1 174 ? 23.075 -7.568 -3.502 1.00 87.25 174 VAL A O 1
ATOM 1328 N N . ARG A 1 175 ? 22.297 -6.336 -1.797 1.00 78.19 175 ARG A N 1
ATOM 1329 C CA . ARG A 1 175 ? 23.547 -6.335 -1.027 1.00 78.19 175 ARG A CA 1
ATOM 1330 C C . ARG A 1 175 ? 23.418 -7.128 0.257 1.00 78.19 175 ARG A C 1
ATOM 1332 O O . ARG A 1 175 ? 22.729 -6.718 1.187 1.00 78.19 175 ARG A O 1
ATOM 1339 N N . PHE A 1 176 ? 24.179 -8.216 0.356 1.00 71.25 176 PHE A N 1
ATOM 1340 C CA . PHE A 1 176 ? 24.181 -9.071 1.537 1.00 71.25 176 PHE A CA 1
ATOM 1341 C C . PHE A 1 176 ? 25.590 -9.333 2.100 1.00 71.25 176 PHE A C 1
ATOM 1343 O O . PHE A 1 176 ? 26.539 -9.630 1.370 1.00 71.25 176 PHE A O 1
ATOM 1350 N N . ASP A 1 177 ? 25.738 -9.265 3.431 1.00 60.22 177 ASP A N 1
ATOM 1351 C CA . ASP A 1 177 ? 26.977 -9.623 4.130 1.00 60.22 177 ASP A CA 1
ATOM 1352 C C . ASP A 1 177 ? 26.736 -10.443 5.421 1.00 60.22 177 ASP A C 1
ATOM 1354 O O . ASP A 1 177 ? 26.444 -9.876 6.476 1.00 60.22 177 ASP A O 1
ATOM 1358 N N . PRO A 1 178 ? 26.912 -11.779 5.395 1.00 56.12 178 PRO A N 1
ATOM 1359 C CA . PRO A 1 178 ? 26.663 -12.627 6.563 1.00 56.12 178 PRO A CA 1
ATOM 1360 C C . PRO A 1 178 ? 27.724 -12.522 7.670 1.00 56.12 178 PRO A C 1
ATOM 1362 O O . PRO A 1 178 ? 27.453 -12.875 8.814 1.00 56.12 178 PRO A O 1
ATOM 1365 N N . SER A 1 179 ? 28.968 -12.119 7.376 1.00 60.66 179 SER A N 1
ATOM 1366 C CA . SER A 1 179 ? 30.028 -11.986 8.407 1.00 60.66 179 SER A CA 1
ATOM 1367 C C . SER A 1 179 ? 31.360 -11.408 7.889 1.00 60.66 179 SER A C 1
ATOM 1369 O O . SER A 1 179 ? 32.434 -11.736 8.399 1.00 60.66 179 SER A O 1
ATOM 1371 N N . SER A 1 180 ? 31.302 -10.476 6.938 1.00 58.50 180 SER A N 1
ATOM 1372 C CA . SER A 1 180 ? 32.390 -9.717 6.290 1.00 58.50 180 SER A CA 1
ATOM 1373 C C . SER A 1 180 ? 33.041 -10.298 5.031 1.00 58.50 180 SER A C 1
ATOM 1375 O O . SER A 1 180 ? 34.262 -10.264 4.900 1.00 58.50 180 SER A O 1
ATOM 1377 N N . ASN A 1 181 ? 32.253 -10.755 4.054 1.00 54.75 181 ASN A N 1
ATOM 1378 C CA . ASN A 1 181 ? 32.717 -10.800 2.654 1.00 54.75 181 ASN A CA 1
ATOM 1379 C C . ASN A 1 181 ? 31.556 -10.590 1.663 1.00 54.75 181 ASN A C 1
ATOM 1381 O O . ASN A 1 181 ? 31.237 -11.475 0.872 1.00 54.75 181 ASN A O 1
ATOM 1385 N N . TYR A 1 182 ? 30.966 -9.392 1.769 1.00 54.53 182 TYR A N 1
ATOM 1386 C CA . TYR A 1 182 ? 30.276 -8.593 0.745 1.00 54.53 182 TYR A CA 1
ATOM 1387 C C . TYR A 1 182 ? 29.910 -9.356 -0.537 1.00 54.53 182 TYR A C 1
ATOM 1389 O O . TYR A 1 182 ? 30.738 -9.500 -1.443 1.00 54.53 182 TYR A O 1
ATOM 1397 N N . VAL A 1 183 ? 28.672 -9.844 -0.599 1.00 58.47 183 VAL A N 1
ATOM 1398 C CA . VAL A 1 183 ? 28.059 -10.315 -1.838 1.00 58.47 183 VAL A CA 1
ATOM 1399 C C . VAL A 1 183 ? 27.135 -9.203 -2.309 1.00 58.47 183 VAL A C 1
ATOM 1401 O O . VAL A 1 183 ? 26.041 -9.019 -1.787 1.00 58.47 183 VAL A O 1
ATOM 1404 N N . ASP A 1 184 ? 27.650 -8.433 -3.254 1.00 76.56 184 ASP A N 1
ATOM 1405 C CA . ASP A 1 184 ? 26.898 -7.472 -4.049 1.00 76.56 184 ASP A CA 1
ATOM 1406 C C . ASP A 1 184 ? 26.402 -8.227 -5.279 1.00 76.56 184 ASP A C 1
ATOM 1408 O O . ASP A 1 184 ? 27.221 -8.801 -6.014 1.00 76.56 184 ASP A O 1
ATOM 1412 N N . ARG A 1 185 ? 25.085 -8.334 -5.439 1.00 87.12 185 ARG A N 1
ATOM 1413 C CA . ARG A 1 185 ? 24.472 -8.867 -6.653 1.00 87.12 185 ARG A CA 1
ATOM 1414 C C . ARG A 1 185 ? 23.807 -7.699 -7.366 1.00 87.12 185 ARG A C 1
ATOM 1416 O O . ARG A 1 185 ? 22.659 -7.411 -7.044 1.00 87.12 185 ARG A O 1
ATOM 1423 N N . PRO A 1 186 ? 24.529 -7.035 -8.281 1.00 90.62 186 PRO A N 1
ATOM 1424 C CA . PRO A 1 186 ? 23.915 -5.997 -9.085 1.00 90.62 186 PRO A CA 1
ATOM 1425 C C . PRO A 1 186 ? 22.775 -6.601 -9.901 1.00 90.62 186 PRO A C 1
ATOM 1427 O O . PRO A 1 186 ? 22.878 -7.754 -10.345 1.00 90.62 186 PRO A O 1
ATOM 1430 N N . TRP A 1 187 ? 21.721 -5.823 -10.084 1.00 95.00 187 TRP A N 1
ATOM 1431 C CA . TRP A 1 187 ? 20.723 -6.068 -11.108 1.00 95.00 187 TRP A CA 1
ATOM 1432 C C . TRP A 1 187 ? 21.178 -5.249 -12.314 1.00 95.00 187 TRP A C 1
ATOM 1434 O O . TRP A 1 187 ? 21.141 -4.031 -12.320 1.00 95.00 187 TRP A O 1
ATOM 1444 N N . THR A 1 188 ? 21.893 -5.907 -13.228 1.00 95.75 188 THR A N 1
ATOM 1445 C CA . THR A 1 188 ? 22.599 -5.175 -14.290 1.00 95.75 188 THR A CA 1
ATOM 1446 C C . THR A 1 188 ? 21.649 -4.811 -15.419 1.00 95.75 188 THR A C 1
ATOM 1448 O O . THR A 1 188 ? 20.745 -5.592 -15.702 1.00 95.75 188 THR A O 1
ATOM 1451 N N . ASN A 1 189 ? 21.953 -3.748 -16.171 1.00 95.81 189 ASN A N 1
ATOM 1452 C CA . ASN A 1 189 ? 21.188 -3.333 -17.358 1.00 95.81 189 ASN A CA 1
ATOM 1453 C C . ASN A 1 189 ? 20.867 -4.513 -18.303 1.00 95.81 189 ASN A C 1
ATOM 1455 O O . ASN A 1 189 ? 19.816 -4.588 -18.939 1.00 95.81 189 ASN A O 1
ATOM 1459 N N . LEU A 1 190 ? 21.790 -5.473 -18.411 1.00 96.19 190 LEU A N 1
ATOM 1460 C CA . LEU A 1 190 ? 21.578 -6.686 -19.189 1.00 96.19 190 LEU A CA 1
ATOM 1461 C C . LEU A 1 190 ? 20.582 -7.663 -18.566 1.00 96.19 190 LEU A C 1
ATOM 1463 O O . LEU A 1 190 ? 19.846 -8.325 -19.305 1.00 96.19 190 LEU A O 1
ATOM 1467 N N . ASP A 1 191 ? 20.676 -7.874 -17.256 1.00 96.44 191 ASP A N 1
ATOM 1468 C CA . ASP A 1 191 ? 19.784 -8.766 -16.523 1.00 96.44 191 ASP A CA 1
ATOM 1469 C C . ASP A 1 191 ? 18.359 -8.218 -16.586 1.00 96.44 191 ASP A C 1
ATOM 1471 O O . ASP A 1 191 ? 17.453 -8.966 -16.953 1.00 96.44 191 ASP A O 1
ATOM 1475 N N . GLU A 1 192 ? 18.216 -6.906 -16.413 1.00 96.81 192 GLU A N 1
ATOM 1476 C CA . GLU A 1 192 ? 16.987 -6.148 -16.623 1.00 96.81 192 GLU A CA 1
ATOM 1477 C C . GLU A 1 192 ? 16.426 -6.339 -18.026 1.00 96.81 192 GLU A C 1
ATOM 1479 O O . GLU A 1 192 ? 15.325 -6.852 -18.186 1.00 96.81 192 GLU A O 1
ATOM 1484 N N . TYR A 1 193 ? 17.204 -6.064 -19.079 1.00 96.56 193 TYR A N 1
ATOM 1485 C CA . TYR A 1 193 ? 16.766 -6.292 -20.462 1.00 96.56 193 TYR A CA 1
ATOM 1486 C C . TYR A 1 193 ? 16.323 -7.745 -20.722 1.00 96.56 193 TYR A C 1
ATOM 1488 O O . TYR A 1 193 ? 15.436 -8.017 -21.541 1.00 96.56 193 TYR A O 1
ATOM 1496 N N . ARG A 1 194 ? 16.981 -8.710 -20.073 1.00 96.19 194 ARG A N 1
ATOM 1497 C CA . ARG A 1 194 ? 16.713 -10.143 -20.246 1.00 96.19 194 ARG A CA 1
ATOM 1498 C C . ARG A 1 194 ? 15.622 -10.673 -19.337 1.00 96.19 194 ARG A C 1
ATOM 1500 O O . ARG A 1 194 ? 15.270 -11.847 -19.509 1.00 96.19 194 ARG A O 1
ATOM 1507 N N . PHE A 1 195 ? 15.126 -9.869 -18.406 1.00 96.94 195 PHE A N 1
ATOM 1508 C CA . PHE A 1 195 ? 14.075 -10.274 -17.503 1.00 96.94 195 PHE A CA 1
ATOM 1509 C C . PHE A 1 195 ? 12.849 -10.740 -18.297 1.00 96.94 195 PHE A C 1
ATOM 1511 O O . PHE A 1 195 ? 12.466 -10.175 -19.328 1.00 96.94 195 PHE A O 1
ATOM 1518 N N . ILE A 1 196 ? 12.272 -11.847 -17.847 1.00 96.25 196 ILE A N 1
ATOM 1519 C CA . ILE A 1 196 ? 11.058 -12.424 -18.411 1.00 96.25 196 ILE A CA 1
ATOM 1520 C C . ILE A 1 196 ? 10.091 -12.543 -17.249 1.00 96.25 196 ILE A C 1
ATOM 1522 O O . ILE A 1 196 ? 10.391 -13.287 -16.313 1.00 96.25 196 ILE A O 1
ATOM 1526 N N . ALA A 1 197 ? 8.954 -11.859 -17.367 1.00 96.12 197 ALA A N 1
ATOM 1527 C CA . ALA A 1 197 ? 7.885 -11.894 -16.381 1.00 96.12 197 ALA A CA 1
ATOM 1528 C C . ALA A 1 197 ? 7.520 -13.337 -16.013 1.00 96.12 197 ALA A C 1
ATOM 1530 O O . ALA A 1 197 ? 7.488 -14.243 -16.866 1.00 96.12 197 ALA A O 1
ATOM 1531 N N . THR A 1 198 ? 7.276 -13.553 -14.726 1.00 94.00 198 THR A N 1
ATOM 1532 C CA . THR A 1 198 ? 6.899 -14.859 -14.178 1.00 94.00 198 THR A CA 1
ATOM 1533 C C . THR A 1 198 ? 5.380 -15.023 -14.105 1.00 94.00 198 THR A C 1
ATOM 1535 O O . THR A 1 198 ? 4.883 -16.153 -14.185 1.00 94.00 198 THR A O 1
ATOM 1538 N N . THR A 1 199 ? 4.660 -13.903 -14.071 1.00 94.94 199 THR A N 1
ATOM 1539 C CA . THR A 1 199 ? 3.201 -13.775 -14.065 1.00 94.94 199 THR A CA 1
ATOM 1540 C C . THR A 1 199 ? 2.655 -13.543 -15.479 1.00 94.94 199 THR A C 1
ATOM 1542 O O . THR A 1 199 ? 3.405 -13.402 -16.453 1.00 94.94 199 THR A O 1
ATOM 1545 N N . ALA A 1 200 ? 1.329 -13.595 -15.649 1.00 94.00 200 ALA A N 1
ATOM 1546 C CA . ALA A 1 200 ? 0.703 -13.344 -16.951 1.00 94.00 200 ALA A CA 1
ATOM 1547 C C . ALA A 1 200 ? 0.443 -11.847 -17.203 1.00 94.00 200 ALA A C 1
ATOM 1549 O O . ALA A 1 200 ? 0.294 -11.441 -18.361 1.00 94.00 200 ALA A O 1
ATOM 1550 N N . GLU A 1 201 ? 0.360 -11.077 -16.124 1.00 94.12 201 GLU A N 1
ATOM 1551 C CA . GLU A 1 201 ? 0.058 -9.655 -16.041 1.00 94.12 201 GLU A CA 1
ATOM 1552 C C . GLU A 1 201 ? 1.322 -8.797 -16.210 1.00 94.12 201 GLU A C 1
ATOM 1554 O O . GLU A 1 201 ? 1.237 -7.726 -16.820 1.00 94.12 201 GLU A O 1
ATOM 1559 N N . GLY A 1 202 ? 2.480 -9.315 -15.786 1.00 94.44 202 GLY A N 1
ATOM 1560 C CA . GLY A 1 202 ? 3.787 -8.689 -15.966 1.00 94.44 202 GLY A CA 1
ATOM 1561 C C . GLY A 1 202 ? 4.266 -8.596 -17.416 1.00 94.44 202 GLY A C 1
ATOM 1562 O O . GLY A 1 202 ? 3.692 -9.152 -18.366 1.00 94.44 202 GLY A O 1
ATOM 1563 N N . PHE A 1 203 ? 5.367 -7.873 -17.608 1.00 95.06 203 PHE A N 1
ATOM 1564 C CA . PHE A 1 203 ? 5.995 -7.650 -18.906 1.00 95.06 203 PHE A CA 1
ATOM 1565 C C . PHE A 1 203 ? 7.494 -7.964 -18.897 1.00 95.06 203 PHE A C 1
ATOM 1567 O O . PHE A 1 203 ? 8.182 -7.924 -17.890 1.00 95.06 203 PHE A O 1
ATOM 1574 N N . ASN A 1 204 ? 8.024 -8.334 -20.065 1.00 96.06 204 ASN A N 1
ATOM 1575 C CA . ASN A 1 204 ? 9.446 -8.647 -20.176 1.00 96.06 204 ASN A CA 1
ATOM 1576 C C . ASN A 1 204 ? 10.282 -7.367 -20.138 1.00 96.06 204 ASN A C 1
ATOM 1578 O O . ASN A 1 204 ? 10.037 -6.458 -20.939 1.00 96.06 204 ASN A O 1
ATOM 1582 N N . GLY A 1 205 ? 11.338 -7.403 -19.335 1.00 94.62 205 GLY A N 1
ATOM 1583 C CA . GLY A 1 205 ? 12.257 -6.300 -19.119 1.00 94.62 205 GLY A CA 1
ATOM 1584 C C . GLY A 1 205 ? 11.829 -5.381 -17.977 1.00 94.62 205 GLY A C 1
ATOM 1585 O O . GLY A 1 205 ? 10.645 -5.079 -17.868 1.00 94.62 205 GLY A O 1
ATOM 1586 N N . THR A 1 206 ? 12.798 -4.915 -17.194 1.00 96.50 206 THR A N 1
ATOM 1587 C CA . THR A 1 206 ? 12.643 -3.837 -16.199 1.00 96.50 206 THR A CA 1
ATOM 1588 C C . THR A 1 206 ? 13.309 -2.537 -16.679 1.00 96.50 206 THR A C 1
ATOM 1590 O O . THR A 1 206 ? 13.936 -2.529 -17.751 1.00 96.50 206 THR A O 1
ATOM 1593 N N . ASP A 1 207 ? 13.087 -1.422 -15.977 1.00 95.81 207 ASP A N 1
ATOM 1594 C CA . ASP A 1 207 ? 13.650 -0.107 -16.308 1.00 95.81 207 ASP A CA 1
ATOM 1595 C C . ASP A 1 207 ? 14.993 0.147 -15.585 1.00 95.81 207 ASP A C 1
ATOM 1597 O O . ASP A 1 207 ? 14.974 0.515 -14.419 1.00 95.81 207 ASP A O 1
ATOM 1601 N N . PRO A 1 208 ? 16.152 0.149 -16.280 1.00 96.12 208 PRO A N 1
ATOM 1602 C CA . PRO A 1 208 ? 17.482 0.385 -15.679 1.00 96.12 208 PRO A CA 1
ATOM 1603 C C . PRO A 1 208 ? 17.708 1.790 -15.099 1.00 96.12 208 PRO A C 1
ATOM 1605 O O . PRO A 1 208 ? 18.828 2.171 -14.728 1.00 96.12 208 PRO A O 1
ATOM 1608 N N . LEU A 1 209 ? 16.693 2.651 -15.137 1.00 95.12 209 LEU A N 1
ATOM 1609 C CA . LEU A 1 209 ? 16.702 3.979 -14.540 1.00 95.12 209 LEU A CA 1
ATOM 1610 C C . LEU A 1 209 ? 15.758 4.097 -13.341 1.00 95.12 209 LEU A C 1
ATOM 1612 O O . LEU A 1 209 ? 15.789 5.157 -12.698 1.00 95.12 209 LEU A O 1
ATOM 1616 N N . ASP A 1 210 ? 14.943 3.080 -13.074 1.00 96.25 210 ASP A N 1
ATOM 1617 C CA . ASP A 1 210 ? 13.935 3.067 -12.024 1.00 96.25 210 ASP A CA 1
ATOM 1618 C C . ASP A 1 210 ? 14.111 1.845 -11.129 1.00 96.25 210 ASP A C 1
ATOM 1620 O O . ASP A 1 210 ? 14.043 0.719 -11.589 1.00 96.25 210 ASP A O 1
ATOM 1624 N N . THR A 1 211 ? 14.299 2.084 -9.833 1.00 96.31 211 THR A N 1
ATOM 1625 C CA . THR A 1 211 ? 14.628 1.013 -8.883 1.00 96.31 211 THR A CA 1
ATOM 1626 C C . THR A 1 211 ? 13.475 0.059 -8.603 1.00 96.31 211 THR A C 1
ATOM 1628 O O . THR A 1 211 ? 13.708 -0.954 -7.961 1.00 96.31 211 THR A O 1
ATOM 1631 N N . ASP A 1 212 ? 12.258 0.461 -8.954 1.00 97.31 212 ASP A N 1
ATOM 1632 C CA . ASP A 1 212 ? 10.979 -0.189 -8.665 1.00 97.31 212 ASP A CA 1
ATOM 1633 C C . ASP A 1 212 ? 10.098 0.013 -9.907 1.00 97.31 212 ASP A C 1
ATOM 1635 O O . ASP A 1 212 ? 9.455 1.056 -10.081 1.00 97.31 212 ASP A O 1
ATOM 1639 N N . THR A 1 213 ? 10.192 -0.925 -10.848 1.00 96.81 213 THR A N 1
ATOM 1640 C CA . THR A 1 213 ? 9.633 -0.792 -12.197 1.00 96.81 213 THR A CA 1
ATOM 1641 C C . THR A 1 213 ? 8.103 -0.782 -12.194 1.00 96.81 213 THR A C 1
ATOM 1643 O O . THR A 1 213 ? 7.488 -0.108 -13.036 1.00 96.81 213 THR A O 1
ATOM 1646 N N . ASP A 1 214 ? 7.468 -1.538 -11.301 1.00 97.00 214 ASP A N 1
ATOM 1647 C CA . ASP A 1 214 ? 6.010 -1.640 -11.224 1.00 97.00 214 ASP A CA 1
ATOM 1648 C C . ASP A 1 214 ? 5.376 -0.725 -10.162 1.00 97.00 214 ASP A C 1
ATOM 1650 O O . ASP A 1 214 ? 4.188 -0.391 -10.270 1.00 97.00 214 ASP A O 1
ATOM 1654 N N . GLY A 1 215 ? 6.188 -0.179 -9.257 1.00 96.88 215 GLY A N 1
ATOM 1655 C CA . GLY A 1 215 ? 5.825 0.871 -8.317 1.00 96.88 21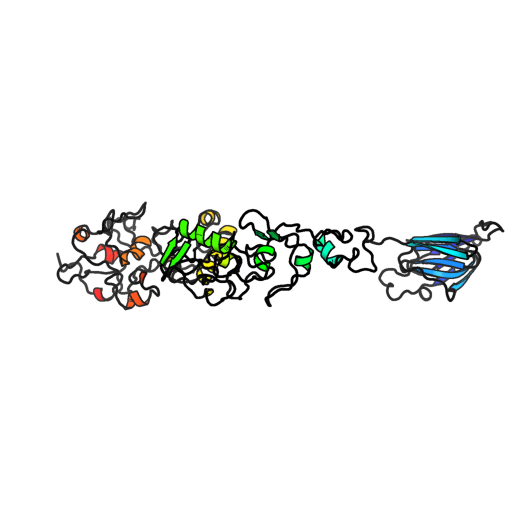5 GLY A CA 1
ATOM 1656 C C . GLY A 1 215 ? 5.130 0.361 -7.060 1.00 96.88 215 GLY A C 1
ATOM 1657 O O . GLY A 1 215 ? 4.344 1.122 -6.476 1.00 96.88 215 GLY A O 1
ATOM 1658 N N . ASP A 1 216 ? 5.345 -0.896 -6.673 1.00 96.56 216 ASP A N 1
ATOM 1659 C CA . ASP A 1 216 ? 4.705 -1.514 -5.510 1.00 96.56 216 ASP A CA 1
ATOM 1660 C C . ASP A 1 216 ? 5.458 -1.286 -4.181 1.00 96.56 216 ASP A C 1
ATOM 1662 O O . ASP A 1 216 ? 4.919 -1.527 -3.093 1.00 96.56 216 ASP A O 1
ATOM 1666 N N . GLY A 1 217 ? 6.669 -0.723 -4.257 1.00 95.31 217 GLY A N 1
ATOM 1667 C CA . GLY A 1 217 ? 7.527 -0.403 -3.123 1.00 95.31 217 GLY A CA 1
ATOM 1668 C C . GLY A 1 217 ? 8.674 -1.386 -2.884 1.00 95.31 217 GLY A C 1
ATOM 1669 O O . GLY A 1 217 ? 9.494 -1.119 -1.993 1.00 95.31 217 GLY A O 1
ATOM 1670 N N . LEU A 1 218 ? 8.767 -2.477 -3.644 1.00 96.62 218 LEU A N 1
ATOM 1671 C CA . LEU A 1 218 ? 9.937 -3.349 -3.701 1.00 96.62 218 LEU A CA 1
ATOM 1672 C C . LEU A 1 218 ? 10.847 -2.929 -4.849 1.00 96.62 218 LEU A C 1
ATOM 1674 O O . LEU A 1 218 ? 10.450 -2.272 -5.794 1.00 96.62 218 LEU A O 1
ATOM 1678 N N . SER A 1 219 ? 12.131 -3.252 -4.724 1.00 95.94 219 SER A N 1
ATOM 1679 C CA . SER A 1 219 ? 13.070 -3.001 -5.813 1.00 95.94 219 SER A CA 1
ATOM 1680 C C . SER A 1 219 ? 13.185 -4.214 -6.725 1.00 95.94 219 SER A C 1
ATOM 1682 O O . SER A 1 219 ? 13.332 -5.316 -6.177 1.00 95.94 219 SER A O 1
ATOM 1684 N N . ASP A 1 220 ? 13.331 -4.020 -8.035 1.00 96.56 220 ASP A N 1
ATOM 1685 C CA . ASP A 1 220 ? 13.382 -5.108 -9.023 1.00 96.56 220 ASP A CA 1
ATOM 1686 C C . ASP A 1 220 ? 14.419 -6.185 -8.659 1.00 96.56 220 ASP A C 1
ATOM 1688 O O . ASP A 1 220 ? 14.165 -7.397 -8.701 1.00 96.56 220 ASP A O 1
ATOM 1692 N N . GLY A 1 221 ? 15.608 -5.762 -8.220 1.00 93.62 221 GLY A N 1
ATOM 1693 C CA . GLY A 1 221 ? 16.635 -6.667 -7.720 1.00 93.62 221 GLY A CA 1
ATOM 1694 C C . GLY A 1 221 ? 16.181 -7.502 -6.512 1.00 93.62 221 GLY A C 1
ATOM 1695 O O . GLY A 1 221 ? 16.414 -8.714 -6.467 1.00 93.62 221 GLY A O 1
ATOM 1696 N N . SER A 1 222 ? 15.554 -6.887 -5.508 1.00 92.75 222 SER A N 1
ATOM 1697 C CA . SER A 1 222 ? 15.070 -7.581 -4.296 1.00 92.75 222 SER A CA 1
ATOM 1698 C C . SER A 1 222 ? 14.021 -8.633 -4.625 1.00 92.75 222 SER A C 1
ATOM 1700 O O . SER A 1 222 ? 14.103 -9.755 -4.119 1.00 92.75 222 SER A O 1
ATOM 1702 N N . GLU A 1 223 ? 13.117 -8.304 -5.534 1.00 95.50 223 GLU A N 1
ATOM 1703 C CA . GLU A 1 223 ? 12.075 -9.188 -6.030 1.00 95.50 223 GLU A CA 1
ATOM 1704 C C . GLU A 1 223 ? 12.639 -10.357 -6.826 1.00 95.50 223 GLU A C 1
ATOM 1706 O O . GLU A 1 223 ? 12.461 -11.513 -6.440 1.00 95.50 223 GLU A O 1
ATOM 1711 N N . TYR A 1 224 ? 13.448 -10.089 -7.856 1.00 93.75 224 TYR A N 1
ATOM 1712 C CA . TYR A 1 224 ? 14.047 -11.138 -8.683 1.00 93.75 224 TYR A CA 1
ATOM 1713 C C . TYR A 1 224 ? 14.902 -12.125 -7.870 1.00 93.75 224 TYR A C 1
ATOM 1715 O O . TYR A 1 224 ? 14.997 -13.320 -8.186 1.00 93.75 224 TYR A O 1
ATOM 1723 N N . TRP A 1 225 ? 15.568 -11.643 -6.817 1.00 90.25 225 TRP A N 1
ATOM 1724 C CA . TRP A 1 225 ? 16.373 -12.489 -5.940 1.00 90.25 225 TRP A CA 1
ATOM 1725 C C . TRP A 1 225 ? 15.587 -13.116 -4.778 1.00 90.25 225 TRP A C 1
ATOM 1727 O O . TRP A 1 225 ? 16.157 -13.999 -4.125 1.00 90.25 225 TRP A O 1
ATOM 1737 N N . GLY A 1 226 ? 14.334 -12.713 -4.532 1.00 90.06 226 GLY A N 1
ATOM 1738 C CA . GLY A 1 226 ? 13.520 -13.155 -3.393 1.00 90.06 226 GLY A CA 1
ATOM 1739 C C . GLY A 1 226 ? 14.151 -12.768 -2.053 1.00 90.06 226 GLY A C 1
ATOM 1740 O O . GLY A 1 226 ? 14.413 -13.625 -1.200 1.00 90.06 226 GLY A O 1
ATOM 1741 N N . TRP A 1 227 ? 14.526 -11.496 -1.900 1.00 89.19 227 TRP A N 1
ATOM 1742 C CA . TRP A 1 227 ? 15.291 -11.012 -0.753 1.00 89.19 227 TRP A CA 1
ATOM 1743 C C . TRP A 1 227 ? 14.719 -9.720 -0.167 1.00 89.19 227 TRP A C 1
ATOM 1745 O O . TRP A 1 227 ? 15.097 -8.623 -0.557 1.00 89.19 227 TRP A O 1
ATOM 1755 N N . PHE A 1 228 ? 13.926 -9.861 0.891 1.00 92.12 228 PHE A N 1
ATOM 1756 C CA . PHE A 1 228 ? 13.134 -8.777 1.484 1.00 92.12 228 PHE A CA 1
ATOM 1757 C C . PHE A 1 228 ? 13.588 -8.397 2.898 1.00 92.12 228 PHE A C 1
ATOM 1759 O O . PHE A 1 228 ? 12.802 -8.062 3.783 1.00 92.12 228 PHE A O 1
ATOM 1766 N N . TYR A 1 229 ? 14.891 -8.514 3.170 1.00 89.81 229 TYR A N 1
ATOM 1767 C CA . TYR A 1 229 ? 15.425 -8.302 4.519 1.00 89.81 229 TYR A CA 1
ATOM 1768 C C . TYR A 1 229 ? 15.193 -6.881 5.056 1.00 89.81 229 TYR A C 1
ATOM 1770 O O . TYR A 1 229 ? 15.059 -6.709 6.268 1.00 89.81 229 TYR A O 1
ATOM 1778 N N . ALA A 1 230 ? 15.250 -5.872 4.184 1.00 88.81 230 ALA A N 1
ATOM 1779 C CA . ALA A 1 230 ? 15.096 -4.475 4.582 1.00 88.81 230 ALA A CA 1
ATOM 1780 C C . ALA A 1 230 ? 13.630 -4.112 4.855 1.00 88.81 230 ALA A C 1
ATOM 1782 O O . ALA A 1 230 ? 13.372 -3.258 5.703 1.00 88.81 230 ALA A O 1
ATOM 1783 N N . ASP A 1 231 ? 12.719 -4.803 4.176 1.00 93.56 231 ASP A N 1
ATOM 1784 C CA . ASP A 1 231 ? 11.297 -4.473 4.093 1.00 93.56 231 ASP A CA 1
ATOM 1785 C C . ASP A 1 231 ? 10.477 -5.274 5.112 1.00 93.56 231 ASP A C 1
ATOM 1787 O O . ASP A 1 231 ? 9.471 -4.802 5.631 1.00 93.56 231 ASP A O 1
ATOM 1791 N N . THR A 1 232 ? 10.965 -6.458 5.497 1.00 94.00 232 THR A N 1
ATOM 1792 C CA . THR A 1 232 ? 10.293 -7.333 6.465 1.00 94.00 232 THR A CA 1
ATOM 1793 C C . THR A 1 232 ? 10.577 -6.961 7.921 1.00 94.00 232 THR A C 1
ATOM 1795 O O . THR A 1 232 ? 11.727 -6.912 8.377 1.00 94.00 232 THR A O 1
ATOM 1798 N N . ASN A 1 233 ? 9.515 -6.842 8.719 1.00 95.38 233 ASN A N 1
ATOM 1799 C CA . ASN A 1 233 ? 9.617 -6.720 10.171 1.00 95.38 233 ASN A CA 1
ATOM 1800 C C . ASN A 1 233 ? 9.766 -8.094 10.852 1.00 95.38 233 ASN A C 1
ATOM 1802 O O . ASN A 1 233 ? 8.807 -8.832 11.053 1.00 95.38 233 ASN A O 1
ATOM 1806 N N . PHE A 1 234 ? 10.982 -8.423 11.293 1.00 95.00 234 PHE A N 1
ATOM 1807 C CA . PHE A 1 234 ? 11.250 -9.677 12.012 1.00 95.00 234 PHE A CA 1
ATOM 1808 C C . PHE A 1 234 ? 10.927 -9.633 13.514 1.00 95.00 234 PHE A C 1
ATOM 1810 O O . PHE A 1 234 ? 10.921 -10.683 14.165 1.00 95.00 234 PHE A O 1
ATOM 1817 N N . THR A 1 235 ? 10.726 -8.446 14.091 1.00 97.25 235 THR A N 1
ATOM 1818 C CA . THR A 1 235 ? 10.592 -8.250 15.545 1.00 97.25 235 THR A CA 1
ATOM 1819 C C . THR A 1 235 ? 9.254 -8.730 16.081 1.00 97.25 235 THR A C 1
ATOM 1821 O O . THR A 1 235 ? 9.202 -9.226 17.212 1.00 97.25 235 THR A O 1
ATOM 1824 N N . CYS A 1 236 ? 8.205 -8.608 15.275 1.00 96.81 236 CYS A N 1
ATOM 1825 C CA . CYS A 1 236 ? 6.849 -8.991 15.631 1.00 96.81 236 CYS A CA 1
ATOM 1826 C C . CYS A 1 236 ? 6.422 -10.263 14.887 1.00 96.81 236 CYS A C 1
ATOM 1828 O O . CYS A 1 236 ? 6.865 -10.514 13.766 1.00 96.81 236 CYS A O 1
ATOM 1830 N N . PHE A 1 237 ? 5.635 -11.106 15.553 1.00 97.00 237 PHE A N 1
ATOM 1831 C CA . PHE A 1 237 ? 5.276 -12.444 15.086 1.00 97.00 237 PHE A CA 1
ATOM 1832 C C . PHE A 1 237 ? 4.017 -12.966 15.773 1.00 97.00 237 PHE A C 1
ATOM 1834 O O . PHE A 1 237 ? 3.704 -12.559 16.894 1.00 97.00 237 PHE A O 1
ATOM 1841 N N . TYR A 1 238 ? 3.362 -13.940 15.143 1.00 96.94 238 TYR A N 1
ATOM 1842 C CA . TYR A 1 238 ? 2.204 -14.617 15.721 1.00 96.94 238 TYR A CA 1
ATOM 1843 C C . TYR A 1 238 ? 2.586 -15.925 16.407 1.00 96.94 238 TYR A C 1
ATOM 1845 O O . TYR A 1 238 ? 3.303 -16.772 15.858 1.00 96.94 238 TYR A O 1
ATOM 1853 N N . LEU A 1 239 ? 2.056 -16.138 17.613 1.00 95.81 239 LEU A N 1
ATOM 1854 C CA . LEU A 1 239 ? 2.214 -17.383 18.358 1.00 95.81 239 LEU A CA 1
ATOM 1855 C C . LEU A 1 239 ? 0.876 -17.855 18.927 1.00 95.81 239 LEU A C 1
ATOM 1857 O O . LEU A 1 239 ? 0.413 -17.358 19.944 1.00 95.81 239 LEU A O 1
ATOM 1861 N N . ASN A 1 240 ? 0.311 -18.907 18.328 1.00 93.00 240 ASN A N 1
ATOM 1862 C CA . ASN A 1 240 ? -1.018 -19.436 18.674 1.00 93.00 240 ASN A CA 1
ATOM 1863 C C . ASN A 1 240 ? -2.150 -18.392 18.552 1.00 93.00 240 ASN A C 1
ATOM 1865 O O . ASN A 1 240 ? -3.100 -18.461 19.327 1.00 93.00 240 ASN A O 1
ATOM 1869 N N . GLY A 1 241 ? -2.036 -17.460 17.602 1.00 89.19 241 GLY A N 1
ATOM 1870 C CA . GLY A 1 241 ? -2.987 -16.362 17.399 1.00 89.19 241 GLY A CA 1
ATOM 1871 C C . GLY A 1 241 ? -2.659 -15.086 18.179 1.00 89.19 241 GLY A C 1
ATOM 1872 O O . GLY A 1 241 ? -3.241 -14.055 17.896 1.00 89.19 241 GLY A O 1
ATOM 1873 N N . ASP A 1 242 ? -1.704 -15.114 19.115 1.00 93.31 242 ASP A N 1
ATOM 1874 C CA . ASP A 1 242 ? -1.294 -13.901 19.831 1.00 93.31 242 ASP A CA 1
ATOM 1875 C C . ASP A 1 242 ? -0.236 -13.130 19.022 1.00 93.31 242 ASP A C 1
ATOM 1877 O O . ASP A 1 242 ? 0.813 -13.703 18.694 1.00 93.31 242 ASP A O 1
ATOM 1881 N N . TYR A 1 243 ? -0.469 -11.837 18.772 1.00 95.38 243 TYR A N 1
ATOM 1882 C CA . TYR A 1 243 ? 0.521 -10.922 18.200 1.00 95.38 243 TYR A CA 1
ATOM 1883 C C . TYR A 1 243 ? 1.545 -10.491 19.261 1.00 95.38 243 TYR A C 1
ATOM 1885 O O . TYR A 1 243 ? 1.202 -9.953 20.318 1.00 95.38 243 TYR A O 1
ATOM 1893 N N . LEU A 1 244 ? 2.828 -10.777 19.024 1.00 96.38 244 LEU A N 1
ATOM 1894 C CA . LEU A 1 244 ? 3.903 -10.561 19.993 1.00 96.38 244 LEU A CA 1
ATOM 1895 C C . LEU A 1 244 ? 5.120 -9.910 19.339 1.00 96.38 244 LEU A C 1
ATOM 1897 O O . LEU A 1 244 ? 5.644 -10.409 18.350 1.00 96.38 244 LEU A O 1
ATOM 1901 N N . CYS A 1 245 ? 5.666 -8.879 19.983 1.00 96.38 245 CYS A N 1
ATOM 1902 C CA . CYS A 1 245 ? 6.930 -8.263 19.587 1.00 96.38 245 CYS A CA 1
ATOM 1903 C C . CYS A 1 245 ? 8.034 -8.555 20.615 1.00 96.38 245 CYS A C 1
ATOM 1905 O O . CYS A 1 245 ? 7.912 -8.225 21.799 1.00 96.38 245 CYS A O 1
ATOM 1907 N N . ASP A 1 246 ? 9.141 -9.158 20.172 1.00 97.38 246 ASP A N 1
ATOM 1908 C CA . ASP A 1 246 ? 10.316 -9.431 21.009 1.00 97.38 246 ASP A CA 1
ATOM 1909 C C . ASP A 1 246 ? 11.607 -9.152 20.232 1.00 97.38 246 ASP A C 1
ATOM 1911 O O . ASP A 1 246 ? 11.993 -9.889 19.328 1.00 97.38 246 ASP A O 1
ATOM 1915 N N . GLU A 1 247 ? 12.324 -8.109 20.647 1.00 96.56 247 GLU A N 1
ATOM 1916 C CA . GLU A 1 247 ? 13.599 -7.672 20.060 1.00 96.56 247 GLU A CA 1
ATOM 1917 C C . GLU A 1 247 ? 14.666 -8.775 19.991 1.00 96.56 247 GLU A C 1
ATOM 1919 O O . GLU A 1 247 ? 15.429 -8.870 19.028 1.00 96.56 247 GLU A O 1
ATOM 1924 N N . SER A 1 248 ? 14.752 -9.632 21.014 1.00 95.88 248 SER A N 1
ATOM 1925 C CA . SER A 1 248 ? 15.745 -10.708 21.034 1.00 95.88 248 SER A CA 1
ATOM 1926 C C . SER A 1 248 ? 15.391 -11.804 20.037 1.00 95.88 248 SER A C 1
ATOM 1928 O O . SER A 1 248 ? 16.302 -12.399 19.453 1.00 95.88 248 SER A O 1
ATOM 1930 N N . LYS A 1 249 ? 14.101 -12.104 19.871 1.00 95.19 249 LYS A N 1
ATOM 1931 C CA . LYS A 1 249 ? 13.638 -13.042 18.847 1.00 95.19 249 LYS A CA 1
ATOM 1932 C C . LYS A 1 249 ? 13.755 -12.444 17.454 1.00 95.19 249 LYS A C 1
ATOM 1934 O O . LYS A 1 249 ? 14.255 -13.138 16.578 1.00 95.19 249 LYS A O 1
ATOM 1939 N N . GLY A 1 250 ? 13.419 -11.170 17.275 1.00 94.56 250 GLY A N 1
ATOM 1940 C CA . GLY A 1 250 ? 13.563 -10.466 16.003 1.00 94.56 250 GLY A CA 1
ATOM 1941 C C . GLY A 1 250 ? 14.993 -10.452 15.494 1.00 94.56 250 GLY A C 1
ATOM 1942 O O . GLY A 1 250 ? 15.257 -10.834 14.358 1.00 94.56 250 GLY A O 1
ATOM 1943 N N . GLN A 1 251 ? 15.958 -10.143 16.362 1.00 93.56 251 GLN A N 1
ATOM 1944 C CA . GLN A 1 251 ? 17.378 -10.216 16.004 1.00 93.56 251 GLN A CA 1
ATOM 1945 C C . GLN A 1 251 ? 17.822 -11.638 15.636 1.00 93.56 251 GLN A C 1
ATOM 1947 O O . GLN A 1 251 ? 18.671 -11.816 14.759 1.00 93.56 251 GLN A O 1
ATOM 1952 N N . ALA A 1 252 ? 17.270 -12.660 16.296 1.00 91.88 252 ALA A N 1
ATOM 1953 C CA . ALA A 1 252 ? 17.546 -14.051 15.954 1.00 91.88 252 ALA A CA 1
ATOM 1954 C C . ALA A 1 252 ? 16.916 -14.438 14.605 1.00 91.88 252 ALA A C 1
ATOM 1956 O O . ALA A 1 252 ? 17.595 -15.064 13.794 1.00 91.88 252 ALA A O 1
ATOM 1957 N N . ALA A 1 253 ? 15.675 -14.020 14.348 1.00 92.31 253 ALA A N 1
ATOM 1958 C CA . ALA A 1 253 ? 14.951 -14.243 13.102 1.00 92.31 253 ALA A CA 1
ATOM 1959 C C . ALA A 1 253 ? 15.650 -13.569 11.917 1.00 92.31 253 ALA A C 1
ATOM 1961 O O . ALA A 1 253 ? 16.031 -14.253 10.972 1.00 92.31 253 ALA A O 1
ATOM 1962 N N . ALA A 1 254 ? 15.973 -12.281 12.038 1.00 90.75 254 ALA A N 1
ATOM 1963 C CA . ALA A 1 254 ? 16.791 -11.537 11.085 1.00 90.75 254 ALA A CA 1
ATOM 1964 C C . ALA A 1 254 ? 18.141 -12.237 10.831 1.00 90.75 254 ALA A C 1
ATOM 1966 O O . ALA A 1 254 ? 18.565 -12.418 9.692 1.00 90.75 254 ALA A O 1
ATOM 1967 N N . SER A 1 255 ? 18.817 -12.714 11.884 1.00 88.19 255 SER A N 1
ATOM 1968 C CA . SER A 1 255 ? 20.079 -13.447 11.731 1.00 88.19 255 SER A CA 1
ATOM 1969 C C . SER A 1 255 ? 19.915 -14.765 10.968 1.00 88.19 255 SER A C 1
ATOM 1971 O O . SER A 1 255 ? 20.798 -15.101 10.174 1.00 88.19 255 SER A O 1
ATOM 1973 N N . VAL A 1 256 ? 18.818 -15.497 11.186 1.00 88.00 256 VAL A N 1
ATOM 1974 C CA . VAL A 1 256 ? 18.480 -16.721 10.445 1.00 88.00 256 VAL A CA 1
ATOM 1975 C C . VAL A 1 256 ? 18.125 -16.400 8.998 1.00 88.00 256 VAL A C 1
ATOM 1977 O O . VAL A 1 256 ? 18.622 -17.089 8.113 1.00 88.00 256 VAL A O 1
ATOM 1980 N N . TYR A 1 257 ? 17.346 -15.350 8.741 1.00 87.69 257 TYR A N 1
ATOM 1981 C CA . TYR A 1 257 ? 17.003 -14.919 7.388 1.00 87.69 257 TYR A CA 1
ATOM 1982 C C . TYR A 1 257 ? 18.258 -14.596 6.572 1.00 87.69 257 TYR A C 1
ATOM 1984 O O . TYR A 1 257 ? 18.413 -15.059 5.449 1.00 87.69 257 TYR A O 1
ATOM 1992 N N . LEU A 1 258 ? 19.222 -13.902 7.180 1.00 83.81 258 LEU A N 1
ATOM 1993 C CA . LEU A 1 258 ? 20.513 -13.603 6.565 1.00 83.81 258 LEU A CA 1
ATOM 1994 C C . LEU A 1 258 ? 21.388 -14.862 6.385 1.00 83.81 258 LEU A C 1
ATOM 1996 O O . LEU A 1 258 ? 21.867 -15.171 5.297 1.00 83.81 258 LEU A O 1
ATOM 2000 N N . ASN A 1 259 ? 21.658 -15.599 7.464 1.00 79.12 259 ASN A N 1
ATOM 2001 C CA . ASN A 1 259 ? 22.717 -16.621 7.487 1.00 79.12 259 ASN A CA 1
ATOM 2002 C C . ASN A 1 259 ? 22.229 -18.043 7.184 1.00 79.12 259 ASN A C 1
ATOM 2004 O O . ASN A 1 259 ? 23.045 -18.965 7.073 1.00 79.12 259 ASN A O 1
ATOM 2008 N N . GLY A 1 260 ? 20.916 -18.230 7.090 1.00 78.44 260 GLY A N 1
ATOM 2009 C CA . GLY A 1 260 ? 20.267 -19.527 7.163 1.00 78.44 260 GLY A CA 1
ATOM 2010 C C . GLY A 1 260 ? 20.271 -20.100 8.580 1.00 78.44 260 GLY A C 1
ATOM 2011 O O . GLY A 1 260 ? 21.073 -19.731 9.449 1.00 78.44 260 GLY A O 1
ATOM 2012 N N . TRP A 1 261 ? 19.387 -21.065 8.836 1.00 77.00 261 TRP A N 1
ATOM 2013 C CA . TRP A 1 261 ? 19.376 -21.765 10.116 1.00 77.00 261 TRP A CA 1
ATOM 2014 C C . TRP A 1 261 ? 20.587 -22.702 10.215 1.00 77.00 261 TRP A C 1
ATOM 2016 O O . TRP A 1 261 ? 20.643 -23.804 9.650 1.00 77.00 261 TRP A O 1
ATOM 2026 N N . ILE A 1 262 ? 21.592 -22.263 10.974 1.00 65.56 262 ILE A N 1
ATOM 2027 C CA . ILE A 1 262 ? 22.841 -23.000 11.171 1.00 65.56 262 ILE A CA 1
ATOM 2028 C C . ILE A 1 262 ? 22.518 -24.410 11.686 1.00 65.56 262 ILE A C 1
ATOM 2030 O O . ILE A 1 262 ? 21.864 -24.565 12.714 1.00 65.56 262 ILE A O 1
ATOM 2034 N N . SER A 1 263 ? 23.048 -25.431 11.000 1.00 63.03 263 SER A N 1
ATOM 2035 C CA . SER A 1 263 ? 22.932 -26.884 11.262 1.00 63.03 263 SER A CA 1
ATOM 2036 C C . SER A 1 263 ? 21.793 -27.664 10.592 1.00 63.03 263 SER A C 1
ATOM 2038 O O . SER A 1 263 ? 21.862 -28.896 10.609 1.00 63.03 263 SER A O 1
ATOM 2040 N N . THR A 1 264 ? 20.830 -27.016 9.930 1.00 64.94 264 THR A N 1
ATOM 2041 C CA . THR A 1 264 ? 19.790 -27.723 9.146 1.00 64.94 264 THR A CA 1
ATOM 2042 C C . THR A 1 264 ? 20.080 -27.769 7.648 1.00 64.94 264 THR A C 1
ATOM 2044 O O . THR A 1 264 ? 19.521 -28.606 6.945 1.00 64.94 264 THR A O 1
ATOM 2047 N N . GLY A 1 265 ? 21.009 -26.935 7.170 1.00 59.03 265 GLY A N 1
ATOM 2048 C CA . GLY A 1 265 ? 21.312 -26.810 5.745 1.00 59.03 265 GLY A CA 1
ATOM 2049 C C . GLY A 1 265 ? 20.370 -25.865 5.000 1.00 59.03 265 GLY A C 1
ATOM 2050 O O . GLY A 1 265 ? 20.461 -25.813 3.778 1.00 59.03 265 GLY A O 1
ATOM 2051 N N . SER A 1 266 ? 19.514 -25.124 5.716 1.00 64.81 266 SER A N 1
ATOM 2052 C CA . SER A 1 266 ? 18.762 -24.004 5.147 1.00 64.81 266 SER A CA 1
ATOM 2053 C C . SER A 1 266 ? 19.730 -22.874 4.811 1.00 64.81 266 SER A C 1
ATOM 2055 O O . SER A 1 266 ? 20.515 -22.471 5.674 1.00 64.81 266 SER A O 1
ATOM 2057 N N . SER A 1 267 ? 19.717 -22.400 3.568 1.00 62.19 267 SER A N 1
ATOM 2058 C CA . SER A 1 267 ? 20.321 -21.115 3.210 1.00 62.19 267 SER A CA 1
ATOM 2059 C C . SER A 1 267 ? 19.445 -19.978 3.740 1.00 62.19 267 SER A C 1
ATOM 2061 O O . SER A 1 267 ? 18.259 -20.186 3.974 1.00 62.19 267 SER A O 1
ATOM 2063 N N . GLY A 1 268 ? 20.039 -18.809 3.986 1.00 65.00 268 GLY A N 1
ATOM 2064 C CA . GLY A 1 268 ? 19.273 -17.572 4.163 1.00 65.00 268 GLY A CA 1
ATOM 2065 C C . GLY A 1 268 ? 18.640 -17.123 2.842 1.00 65.00 268 GLY A C 1
ATOM 2066 O O . GLY A 1 268 ? 18.994 -17.690 1.804 1.00 65.00 268 GLY A O 1
ATOM 2067 N N . GLY A 1 269 ? 17.747 -16.131 2.888 1.00 65.62 269 GLY A N 1
ATOM 2068 C CA . GLY A 1 269 ? 16.962 -15.676 1.731 1.00 65.62 269 GLY A CA 1
ATOM 2069 C C . GLY A 1 269 ? 16.054 -16.786 1.224 1.00 65.62 269 GLY A C 1
ATOM 2070 O O . GLY A 1 269 ? 16.378 -17.472 0.257 1.00 65.62 269 GLY A O 1
ATOM 2071 N N . THR A 1 270 ? 15.006 -17.065 1.987 1.00 68.62 270 THR A N 1
ATOM 2072 C CA . THR A 1 270 ? 14.148 -18.243 1.800 1.00 68.62 270 THR A CA 1
ATOM 2073 C C . THR A 1 270 ? 12.856 -17.940 1.061 1.00 68.62 270 THR A C 1
ATOM 2075 O O . THR A 1 270 ? 12.108 -18.877 0.790 1.00 68.62 270 THR A O 1
ATOM 2078 N N . ASP A 1 271 ? 12.615 -16.667 0.758 1.00 86.62 271 ASP A N 1
ATOM 2079 C CA . ASP A 1 271 ? 11.442 -16.233 0.015 1.00 86.62 271 ASP A CA 1
ATOM 2080 C C . ASP A 1 271 ? 11.574 -16.629 -1.461 1.00 86.62 271 ASP A C 1
ATOM 2082 O O . ASP A 1 271 ? 12.672 -16.856 -1.989 1.00 86.62 271 ASP A O 1
ATOM 2086 N N . LEU A 1 272 ? 10.426 -16.785 -2.110 1.00 89.75 272 LEU A N 1
ATOM 2087 C CA . LEU A 1 272 ? 10.362 -16.967 -3.551 1.00 89.75 272 LEU A CA 1
ATOM 2088 C C . LEU A 1 272 ? 10.499 -15.595 -4.238 1.00 89.75 272 LEU A C 1
ATOM 2090 O O . LEU A 1 272 ? 10.105 -14.593 -3.649 1.00 89.75 272 LEU A O 1
ATOM 2094 N N . PRO A 1 273 ? 11.082 -15.533 -5.449 1.00 93.06 273 PRO A N 1
ATOM 2095 C CA . PRO A 1 273 ? 11.115 -14.298 -6.226 1.00 93.06 273 PRO A CA 1
ATOM 2096 C C . PRO A 1 273 ? 9.728 -13.874 -6.701 1.00 93.06 273 PRO A C 1
ATOM 2098 O O . PRO A 1 273 ? 9.082 -14.684 -7.378 1.00 93.06 273 PRO A O 1
ATOM 2101 N N . THR A 1 274 ? 9.314 -12.649 -6.377 1.00 96.31 274 THR A N 1
ATOM 2102 C CA . THR A 1 274 ? 8.136 -11.971 -6.952 1.00 96.31 274 THR A CA 1
ATOM 2103 C C . THR A 1 274 ? 8.442 -11.507 -8.382 1.00 96.31 274 THR A C 1
ATOM 2105 O O . THR A 1 274 ? 9.531 -11.786 -8.908 1.00 96.31 274 THR A O 1
ATOM 2108 N N . ASP A 1 275 ? 7.470 -10.916 -9.075 1.00 96.88 275 ASP A N 1
ATOM 2109 C CA . ASP A 1 275 ? 7.628 -10.438 -10.448 1.00 96.88 275 ASP A CA 1
ATOM 2110 C C . ASP A 1 275 ? 7.855 -8.917 -10.501 1.00 96.88 275 ASP A C 1
ATOM 2112 O O . ASP A 1 275 ? 6.861 -8.206 -10.507 1.00 96.88 275 ASP A O 1
ATOM 2116 N N . PRO A 1 276 ? 9.102 -8.437 -10.722 1.00 97.50 276 PRO A N 1
ATOM 2117 C CA . PRO A 1 276 ? 9.461 -7.010 -10.820 1.00 97.50 276 PRO A CA 1
ATOM 2118 C C . PRO A 1 276 ? 8.675 -6.107 -11.781 1.00 97.50 276 PRO A C 1
ATOM 2120 O O . PRO A 1 276 ? 8.990 -4.937 -11.972 1.00 97.50 276 PRO A O 1
ATOM 2123 N N . SER A 1 277 ? 7.777 -6.683 -12.570 1.00 96.88 277 SER A N 1
ATOM 2124 C CA . SER A 1 277 ? 6.998 -5.980 -13.586 1.00 96.88 277 SER A CA 1
ATOM 2125 C C . SER A 1 277 ? 5.494 -6.059 -13.330 1.00 96.88 277 SER A C 1
ATOM 2127 O O . SER A 1 277 ? 4.699 -5.661 -14.193 1.00 96.88 277 SER A O 1
ATOM 2129 N N . ASN A 1 278 ? 5.100 -6.636 -12.198 1.00 97.50 278 ASN A N 1
ATOM 2130 C CA . ASN A 1 278 ? 3.729 -6.895 -11.823 1.00 97.50 278 ASN A CA 1
ATOM 2131 C C . ASN A 1 278 ? 3.547 -6.777 -10.311 1.00 97.50 278 ASN A C 1
ATOM 2133 O O . ASN A 1 278 ? 3.838 -7.714 -9.580 1.00 97.50 278 ASN A O 1
ATOM 2137 N N . THR A 1 279 ? 2.859 -5.709 -9.924 1.00 97.81 279 THR A N 1
ATOM 2138 C CA . THR A 1 279 ? 2.663 -5.299 -8.533 1.00 97.81 279 THR A CA 1
ATOM 2139 C C . THR A 1 279 ? 1.994 -6.323 -7.615 1.00 97.81 279 THR A C 1
ATOM 2141 O O . THR A 1 279 ? 1.948 -6.072 -6.428 1.00 97.81 279 THR A O 1
ATOM 2144 N N . ASP A 1 280 ? 1.337 -7.360 -8.140 1.00 97.88 280 ASP A N 1
ATOM 2145 C CA . ASP A 1 280 ? 0.507 -8.323 -7.390 1.00 97.88 280 ASP A CA 1
ATOM 2146 C C . ASP A 1 280 ? 0.701 -9.716 -8.013 1.00 97.88 280 ASP A C 1
ATOM 2148 O O . ASP A 1 280 ? 0.077 -10.066 -9.030 1.00 97.88 280 ASP A O 1
ATOM 2152 N N . THR A 1 281 ? 1.669 -10.468 -7.489 1.00 97.06 281 THR A N 1
ATOM 2153 C CA . THR A 1 281 ? 2.190 -11.705 -8.083 1.00 97.06 281 THR A CA 1
ATOM 2154 C C . THR A 1 281 ? 1.177 -12.849 -8.067 1.00 97.06 281 THR A C 1
ATOM 2156 O O . THR A 1 281 ? 1.152 -13.655 -9.013 1.00 97.06 281 THR A O 1
ATOM 2159 N N . ASP A 1 282 ? 0.331 -12.947 -7.044 1.00 96.81 282 ASP A N 1
ATOM 2160 C CA . ASP A 1 282 ? -0.657 -14.022 -6.918 1.00 96.81 282 ASP A CA 1
ATOM 2161 C C . ASP A 1 282 ? -2.095 -13.628 -7.301 1.00 96.81 282 ASP A C 1
ATOM 2163 O O . ASP A 1 282 ? -2.928 -14.512 -7.568 1.00 96.81 282 ASP A O 1
ATOM 2167 N N . GLY A 1 283 ? -2.336 -12.335 -7.511 1.00 97.12 283 GLY A N 1
ATOM 2168 C CA . GLY A 1 283 ? -3.525 -11.774 -8.133 1.00 97.12 283 GLY A CA 1
ATOM 2169 C C . GLY A 1 283 ? -4.708 -11.616 -7.185 1.00 97.12 283 GLY A C 1
ATOM 2170 O O . GLY A 1 283 ? -5.859 -11.753 -7.640 1.00 97.12 283 GLY A O 1
ATOM 2171 N N . ASP A 1 284 ? -4.461 -11.400 -5.896 1.00 97.19 284 ASP A N 1
ATOM 2172 C CA . ASP A 1 284 ? -5.498 -11.277 -4.871 1.00 97.19 284 ASP A CA 1
ATOM 2173 C C . ASP A 1 284 ? -5.975 -9.834 -4.620 1.00 97.19 284 ASP A C 1
ATOM 2175 O O . ASP A 1 284 ? -7.066 -9.611 -4.074 1.00 97.19 284 ASP A O 1
ATOM 2179 N N . GLY A 1 285 ? -5.244 -8.859 -5.164 1.00 96.25 285 GLY A N 1
ATOM 2180 C CA . GLY A 1 285 ? -5.529 -7.434 -5.086 1.00 96.25 285 GLY A CA 1
ATOM 2181 C C . GLY A 1 285 ? -4.700 -6.661 -4.060 1.00 96.25 285 GLY A C 1
ATOM 2182 O O . GLY A 1 285 ? -4.897 -5.443 -3.973 1.00 96.25 285 GLY A O 1
ATOM 2183 N N . MET A 1 286 ? -3.812 -7.316 -3.312 1.00 97.75 286 MET A N 1
ATOM 2184 C CA . MET A 1 286 ? -2.791 -6.695 -2.469 1.00 97.75 286 MET A CA 1
ATOM 2185 C C . MET A 1 286 ? -1.458 -6.631 -3.236 1.00 97.75 286 MET A C 1
ATOM 2187 O O . MET A 1 286 ? -1.137 -7.560 -3.964 1.00 97.75 286 MET A O 1
ATOM 2191 N N . PRO A 1 287 ? -0.692 -5.525 -3.155 1.00 98.06 287 PRO A N 1
ATOM 2192 C CA . PRO A 1 287 ? 0.611 -5.477 -3.802 1.00 98.06 287 PRO A CA 1
ATOM 2193 C C . PRO A 1 287 ? 1.692 -6.230 -3.026 1.00 98.06 287 PRO A C 1
ATOM 2195 O O . PRO A 1 287 ? 1.733 -6.101 -1.795 1.00 98.06 287 PRO A O 1
ATOM 2198 N N . ASP A 1 288 ? 2.634 -6.865 -3.728 1.00 98.25 288 ASP A N 1
ATOM 2199 C CA . ASP A 1 288 ? 3.685 -7.688 -3.116 1.00 98.25 288 ASP A CA 1
ATOM 2200 C C . ASP A 1 288 ? 4.475 -6.871 -2.078 1.00 98.25 288 ASP A C 1
ATOM 2202 O O . ASP A 1 288 ? 4.714 -7.305 -0.945 1.00 98.25 288 ASP A O 1
ATOM 2206 N N . GLY A 1 289 ? 4.835 -5.629 -2.409 1.00 97.50 289 GLY A N 1
ATOM 2207 C CA . GLY A 1 289 ? 5.520 -4.721 -1.490 1.00 97.50 289 GLY A CA 1
ATOM 2208 C C . GLY A 1 289 ? 4.738 -4.366 -0.233 1.00 97.50 289 GLY A C 1
ATOM 2209 O O . GLY A 1 289 ? 5.325 -4.245 0.853 1.00 97.50 289 GLY A O 1
ATOM 2210 N N . TRP A 1 290 ? 3.414 -4.254 -0.336 1.00 98.00 290 TRP A N 1
ATOM 2211 C CA . TRP A 1 290 ? 2.556 -4.013 0.820 1.00 98.00 290 TRP A CA 1
ATOM 2212 C C . TRP A 1 290 ? 2.487 -5.246 1.724 1.00 98.00 290 TRP A C 1
ATOM 2214 O O . TRP A 1 290 ? 2.641 -5.125 2.945 1.00 98.00 290 TRP A O 1
ATOM 2224 N N . GLU A 1 291 ? 2.336 -6.431 1.141 1.00 98.00 291 GLU A N 1
ATOM 2225 C CA . GLU A 1 291 ? 2.335 -7.693 1.876 1.00 98.00 291 GLU A CA 1
ATOM 2226 C C . GLU A 1 291 ? 3.673 -7.932 2.580 1.00 98.00 291 GLU A C 1
ATOM 2228 O O . GLU A 1 291 ? 3.721 -8.204 3.780 1.00 98.00 291 GLU A O 1
ATOM 2233 N N . ILE A 1 292 ? 4.795 -7.743 1.882 1.00 97.38 292 ILE A N 1
ATOM 2234 C CA . ILE A 1 292 ? 6.142 -7.912 2.437 1.00 97.38 292 ILE A CA 1
ATOM 2235 C C . ILE A 1 292 ? 6.414 -6.960 3.614 1.00 97.38 292 ILE A C 1
ATOM 2237 O O . ILE A 1 292 ? 7.117 -7.336 4.564 1.00 97.38 292 ILE A O 1
ATOM 2241 N N . GLN A 1 293 ? 5.868 -5.744 3.580 1.00 96.88 293 GLN A N 1
ATOM 2242 C CA . GLN A 1 293 ? 5.981 -4.776 4.672 1.00 96.88 293 GLN A CA 1
ATOM 2243 C C . GLN A 1 293 ? 5.119 -5.166 5.887 1.00 96.88 293 GLN A C 1
ATOM 2245 O O . GLN A 1 293 ? 5.549 -5.027 7.044 1.00 96.88 293 GLN A O 1
ATOM 2250 N N . ASN A 1 294 ? 3.914 -5.681 5.642 1.00 97.38 294 ASN A N 1
ATOM 2251 C CA . ASN A 1 294 ? 2.923 -5.960 6.680 1.00 97.38 294 ASN A CA 1
ATOM 2252 C C . ASN A 1 294 ? 2.922 -7.410 7.179 1.00 97.38 294 ASN A C 1
ATOM 2254 O O . ASN A 1 294 ? 2.378 -7.686 8.247 1.00 97.38 294 ASN A O 1
ATOM 2258 N N . ARG A 1 295 ? 3.641 -8.324 6.525 1.00 96.69 295 ARG A N 1
ATOM 2259 C CA . ARG A 1 295 ? 3.746 -9.720 6.957 1.00 96.69 295 ARG A CA 1
ATOM 2260 C C . ARG A 1 295 ? 4.410 -9.878 8.316 1.00 96.69 295 ARG A C 1
ATOM 2262 O O . ARG A 1 295 ? 5.340 -9.156 8.701 1.00 96.69 295 ARG A O 1
ATOM 2269 N N . ARG A 1 296 ? 3.988 -10.914 9.032 1.00 96.62 296 ARG A N 1
ATOM 2270 C CA . ARG A 1 296 ? 4.565 -11.375 10.296 1.00 96.62 296 ARG A CA 1
ATOM 2271 C C . ARG A 1 296 ? 4.788 -12.870 10.203 1.00 96.62 296 ARG A C 1
ATOM 2273 O O . ARG A 1 296 ? 3.943 -13.613 9.716 1.00 96.62 296 ARG A O 1
ATOM 2280 N N . TRP A 1 297 ? 5.943 -13.335 10.665 1.00 95.38 297 TRP A N 1
ATOM 2281 C CA . TRP A 1 297 ? 6.206 -14.770 10.651 1.00 95.38 297 TRP A CA 1
ATOM 2282 C C . TRP A 1 297 ? 5.372 -15.467 11.725 1.00 95.38 297 TRP A C 1
ATOM 2284 O O . TRP A 1 297 ? 5.181 -14.949 12.828 1.00 95.38 297 TRP A O 1
ATOM 2294 N N . ILE A 1 298 ? 4.917 -16.680 11.427 1.00 94.94 298 ILE A N 1
ATOM 2295 C CA . ILE A 1 298 ? 4.071 -17.456 12.329 1.00 94.94 298 ILE A CA 1
ATOM 2296 C C . ILE A 1 298 ? 4.912 -18.552 12.989 1.00 94.94 298 ILE A C 1
ATOM 2298 O O . ILE A 1 298 ? 5.542 -19.392 12.336 1.00 94.94 298 ILE A O 1
ATOM 2302 N N . GLY A 1 299 ? 4.955 -18.563 14.323 1.00 94.31 299 GLY A N 1
ATOM 2303 C CA . GLY A 1 299 ? 5.555 -19.653 15.089 1.00 94.31 299 GLY A CA 1
ATOM 2304 C C . GLY A 1 299 ? 6.291 -19.247 16.363 1.00 94.31 299 GLY A C 1
ATOM 2305 O O . GLY A 1 299 ? 6.276 -18.114 16.828 1.00 94.31 299 GLY A O 1
ATOM 2306 N N . ALA A 1 300 ? 6.960 -20.226 16.977 1.00 92.62 300 ALA A N 1
ATOM 2307 C CA . ALA A 1 300 ? 7.715 -20.004 18.212 1.00 92.62 300 ALA A CA 1
ATOM 2308 C C . ALA A 1 300 ? 9.130 -19.455 17.966 1.00 92.62 300 ALA A C 1
ATOM 2310 O O . ALA A 1 300 ? 9.594 -18.610 18.737 1.00 92.62 300 ALA A O 1
ATOM 2311 N N . ASP A 1 301 ? 9.789 -19.948 16.915 1.00 91.00 301 ASP A N 1
ATOM 2312 C CA . ASP A 1 301 ? 11.135 -19.580 16.480 1.00 91.00 301 ASP A CA 1
ATOM 2313 C C . ASP A 1 301 ? 11.144 -19.483 14.945 1.00 91.00 301 ASP A C 1
ATOM 2315 O O . ASP A 1 301 ? 10.561 -20.335 14.266 1.00 91.00 301 ASP A O 1
ATOM 2319 N N . PHE A 1 302 ? 11.828 -18.477 14.400 1.00 91.31 302 PHE A N 1
ATOM 2320 C CA . PHE A 1 302 ? 11.928 -18.279 12.955 1.00 91.31 302 PHE A CA 1
ATOM 2321 C C . PHE A 1 302 ? 12.996 -19.179 12.326 1.00 91.31 302 PHE A C 1
ATOM 2323 O O . PHE A 1 302 ? 14.182 -19.073 12.640 1.00 91.31 302 PHE A O 1
ATOM 2330 N N . THR A 1 303 ? 12.558 -20.054 11.426 1.00 87.56 303 THR A N 1
ATOM 2331 C CA . THR A 1 303 ? 13.312 -21.117 10.753 1.00 87.56 303 THR A CA 1
ATOM 2332 C C . THR A 1 303 ? 13.802 -20.790 9.350 1.00 87.56 303 THR A C 1
ATOM 2334 O O . THR A 1 303 ? 14.667 -21.513 8.846 1.00 87.56 303 THR A O 1
ATOM 2337 N N . GLY A 1 304 ? 13.302 -19.708 8.747 1.00 84.06 304 GLY A N 1
ATOM 2338 C CA . GLY A 1 304 ? 13.436 -19.461 7.307 1.00 84.06 304 GLY A CA 1
ATOM 2339 C C . GLY A 1 304 ? 12.511 -20.349 6.465 1.00 84.06 304 GLY A C 1
ATOM 2340 O O . GLY A 1 304 ? 12.762 -20.589 5.300 1.00 84.06 304 GLY A O 1
ATOM 2341 N N . GLY A 1 305 ? 11.481 -20.933 7.060 1.00 84.12 305 GLY A N 1
ATOM 2342 C CA . GLY A 1 305 ? 10.451 -21.689 6.344 1.00 84.12 305 GLY A CA 1
ATOM 2343 C C . GLY A 1 305 ? 9.159 -21.678 7.142 1.00 84.12 305 GLY A C 1
ATOM 2344 O O . GLY A 1 305 ? 8.487 -22.700 7.241 1.00 84.12 305 GLY A O 1
ATOM 2345 N N . ASN A 1 306 ? 8.934 -20.566 7.841 1.00 90.69 306 ASN A N 1
ATOM 2346 C CA . ASN A 1 306 ? 7.703 -20.301 8.559 1.00 90.69 306 ASN A CA 1
ATOM 2347 C C . ASN A 1 306 ? 6.667 -19.822 7.558 1.00 90.69 306 ASN A C 1
ATOM 2349 O O . ASN A 1 306 ? 7.035 -19.226 6.549 1.00 90.69 306 ASN A O 1
ATOM 2353 N N . ASP A 1 307 ? 5.410 -20.047 7.903 1.00 92.75 307 ASP A N 1
ATOM 2354 C CA . ASP A 1 307 ? 4.300 -19.400 7.226 1.00 92.75 307 ASP A CA 1
ATOM 2355 C C . ASP A 1 307 ? 4.309 -17.906 7.601 1.00 92.75 307 ASP A C 1
ATOM 2357 O O . ASP A 1 307 ? 4.768 -17.529 8.696 1.00 92.75 307 ASP A O 1
ATOM 2361 N N . TRP A 1 308 ? 3.841 -17.072 6.682 1.00 94.62 308 TRP A N 1
ATOM 2362 C CA . TRP A 1 308 ? 3.677 -15.635 6.860 1.00 94.62 308 TRP A CA 1
ATOM 2363 C C . TRP A 1 308 ? 2.189 -15.310 7.018 1.00 94.62 308 TRP A C 1
ATOM 2365 O O . TRP A 1 308 ? 1.353 -16.069 6.546 1.00 94.62 308 TRP A O 1
ATOM 2375 N N . SER A 1 309 ? 1.863 -14.233 7.738 1.00 95.94 309 SER A N 1
ATOM 2376 C CA . SER A 1 309 ? 0.480 -13.737 7.824 1.00 95.94 309 SER A CA 1
ATOM 2377 C C . SER A 1 309 ? -0.003 -13.087 6.528 1.00 95.94 309 SER A C 1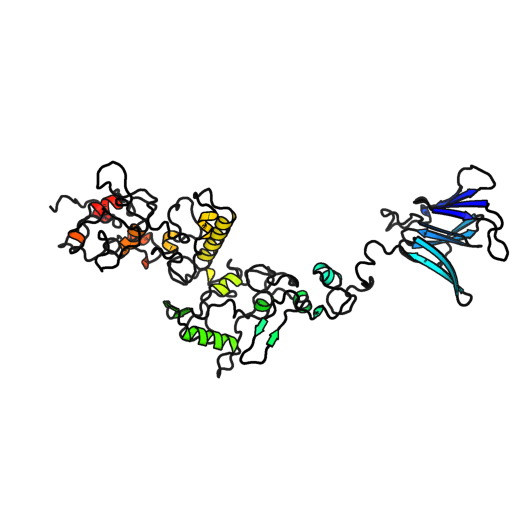
ATOM 2379 O O . SER A 1 309 ? -1.205 -13.028 6.315 1.00 95.94 309 SER A O 1
ATOM 2381 N N . LEU A 1 310 ? 0.939 -12.577 5.729 1.00 97.31 310 LEU A N 1
ATOM 2382 C CA . LEU A 1 310 ? 0.730 -12.087 4.375 1.00 97.31 310 LEU A CA 1
ATOM 2383 C C . LEU A 1 310 ? 1.831 -12.687 3.480 1.00 97.31 310 LEU A C 1
ATOM 2385 O O . LEU A 1 310 ? 3.005 -12.673 3.893 1.00 97.31 310 LEU A O 1
ATOM 2389 N N . ASP A 1 311 ? 1.483 -13.264 2.334 1.00 95.50 311 ASP A N 1
ATOM 2390 C CA . ASP A 1 311 ? 2.383 -14.016 1.451 1.00 95.50 311 ASP A CA 1
ATOM 2391 C C . ASP A 1 311 ? 2.043 -13.792 -0.039 1.00 95.50 311 ASP A C 1
ATOM 2393 O O . ASP A 1 311 ? 1.093 -14.419 -0.503 1.00 95.50 311 ASP A O 1
ATOM 2397 N N . PRO A 1 312 ? 2.908 -13.099 -0.821 1.00 96.94 312 PRO A N 1
ATOM 2398 C CA . PRO A 1 312 ? 2.708 -12.780 -2.254 1.00 96.94 312 PRO A CA 1
ATOM 2399 C C . PRO A 1 312 ? 2.588 -13.970 -3.232 1.00 96.94 312 PRO A C 1
ATOM 2401 O O . PRO A 1 312 ? 2.745 -13.847 -4.452 1.00 96.94 312 PRO A O 1
ATOM 2404 N N . PHE A 1 313 ? 2.458 -15.185 -2.703 1.00 94.62 313 PHE A N 1
ATOM 2405 C CA . PHE A 1 313 ? 2.296 -16.437 -3.436 1.00 94.62 313 PHE A CA 1
ATOM 2406 C C . PHE A 1 313 ? 1.085 -17.254 -2.964 1.00 94.62 313 PHE A C 1
ATOM 2408 O O . PHE A 1 313 ? 0.902 -18.386 -3.450 1.00 94.62 313 PHE A O 1
ATOM 2415 N N . ASP A 1 314 ? 0.293 -16.739 -2.025 1.00 96.31 314 ASP A N 1
ATOM 2416 C CA . ASP A 1 314 ? -0.902 -17.373 -1.483 1.00 96.31 314 ASP A CA 1
ATOM 2417 C C . ASP A 1 314 ? -2.083 -16.407 -1.347 1.00 96.31 314 ASP A C 1
ATOM 2419 O O . ASP A 1 314 ? -2.547 -16.170 -0.244 1.00 96.31 314 ASP A O 1
ATOM 2423 N N . ALA A 1 315 ? -2.679 -16.071 -2.492 1.00 97.50 315 ALA A N 1
ATOM 2424 C CA . ALA A 1 315 ? -3.913 -15.302 -2.691 1.00 97.50 315 ALA A CA 1
ATOM 2425 C C . ALA A 1 315 ? -5.138 -15.606 -1.795 1.00 97.50 315 ALA A C 1
ATOM 2427 O O . ALA A 1 315 ? -6.226 -15.060 -2.004 1.00 97.50 315 ALA A O 1
ATOM 2428 N N . THR A 1 316 ? -5.069 -16.603 -0.911 1.00 98.00 316 THR A N 1
ATOM 2429 C CA . THR A 1 316 ? -6.104 -16.868 0.092 1.00 98.00 316 THR A CA 1
ATOM 2430 C C . THR A 1 316 ? -5.908 -16.093 1.390 1.00 98.00 316 THR A C 1
ATOM 2432 O O . THR A 1 316 ? -6.868 -15.991 2.156 1.00 98.00 316 THR A O 1
ATOM 2435 N N . ASP A 1 317 ? -4.725 -15.533 1.623 1.00 97.44 317 ASP A N 1
ATOM 2436 C CA . ASP A 1 317 ? -4.413 -14.683 2.768 1.00 97.44 317 ASP A CA 1
ATOM 2437 C C . ASP A 1 317 ? -5.106 -13.306 2.696 1.00 97.44 317 ASP A C 1
ATOM 2439 O O . ASP A 1 317 ? -5.448 -12.760 3.742 1.00 97.44 317 ASP A O 1
ATOM 2443 N N . ALA A 1 318 ? -5.460 -12.794 1.510 1.00 97.94 318 ALA A N 1
ATOM 2444 C CA . ALA A 1 318 ? -6.346 -11.631 1.347 1.00 97.94 318 ALA A CA 1
ATOM 2445 C C . ALA A 1 318 ? -7.684 -11.747 2.103 1.00 97.94 318 ALA A C 1
ATOM 2447 O O . ALA A 1 318 ? -8.261 -10.731 2.514 1.00 97.94 318 ALA A O 1
ATOM 2448 N N . ASP A 1 319 ? -8.200 -12.974 2.248 1.00 97.38 319 ASP A N 1
ATOM 2449 C CA . ASP A 1 319 ? -9.442 -13.294 2.961 1.00 97.38 319 ASP A CA 1
ATOM 2450 C C . ASP A 1 319 ? -9.200 -13.636 4.452 1.00 97.38 319 ASP A C 1
ATOM 2452 O O . ASP A 1 319 ? -10.166 -13.884 5.187 1.00 97.38 319 ASP A O 1
ATOM 2456 N N . GLU A 1 320 ? -7.942 -13.696 4.903 1.00 96.94 320 GLU A N 1
ATOM 2457 C CA . GLU A 1 320 ? -7.584 -13.858 6.314 1.00 96.94 320 GLU A CA 1
ATOM 2458 C C . GLU A 1 320 ? -7.663 -12.520 7.068 1.00 96.94 320 GLU A C 1
ATOM 2460 O O . GLU A 1 320 ? -7.682 -11.449 6.472 1.00 96.94 320 GLU A O 1
ATOM 2465 N N . ASP A 1 321 ? -7.779 -12.611 8.390 1.00 96.06 321 ASP A N 1
ATOM 2466 C CA . ASP A 1 321 ? -7.951 -11.508 9.344 1.00 96.06 321 ASP A CA 1
ATOM 2467 C C . ASP A 1 321 ? -6.908 -11.754 10.442 1.00 96.06 321 ASP A C 1
ATOM 2469 O O . ASP A 1 321 ? -7.080 -12.650 11.287 1.00 96.06 321 ASP A O 1
ATOM 2473 N N . ALA A 1 322 ? -5.738 -11.123 10.305 1.00 94.69 322 ALA A N 1
ATOM 2474 C CA . ALA A 1 322 ? -4.556 -11.553 11.046 1.00 94.69 322 ALA A CA 1
ATOM 2475 C C . ALA A 1 322 ? -4.609 -11.136 12.524 1.00 94.69 322 ALA A C 1
ATOM 2477 O O . ALA A 1 322 ? -4.084 -11.856 13.385 1.00 94.69 322 ALA A O 1
ATOM 2478 N N . ASP A 1 323 ? -5.243 -10.012 12.847 1.00 95.62 323 ASP A N 1
ATOM 2479 C CA . ASP A 1 323 ? -5.400 -9.502 14.209 1.00 95.62 323 ASP A CA 1
ATOM 2480 C C . ASP A 1 323 ? -6.766 -9.830 14.849 1.00 95.62 323 ASP A C 1
ATOM 2482 O O . ASP A 1 323 ? -6.876 -9.866 16.083 1.00 95.62 323 ASP A O 1
ATOM 2486 N N . GLY A 1 324 ? -7.753 -10.227 14.047 1.00 95.19 324 GLY A N 1
ATOM 2487 C CA . GLY A 1 324 ? -9.054 -10.716 14.483 1.00 95.19 324 GLY A CA 1
ATOM 2488 C C . GLY A 1 324 ? -10.073 -9.615 14.767 1.00 95.19 324 GLY A C 1
ATOM 2489 O O . GLY A 1 324 ? -10.979 -9.860 15.580 1.00 95.19 324 GLY A O 1
ATOM 2490 N N . ASP A 1 325 ? -9.911 -8.431 14.178 1.00 96.00 325 ASP A N 1
ATOM 2491 C CA . ASP A 1 325 ? -10.785 -7.269 14.369 1.00 96.00 325 ASP A CA 1
ATOM 2492 C C . ASP A 1 325 ? -12.030 -7.273 13.448 1.00 96.00 325 ASP A C 1
ATOM 2494 O O . ASP A 1 325 ? -12.950 -6.463 13.605 1.00 96.00 325 ASP A O 1
ATOM 2498 N N . GLY A 1 326 ? -12.104 -8.238 12.523 1.00 95.75 326 GLY A N 1
ATOM 2499 C CA . GLY A 1 326 ? -13.199 -8.415 11.574 1.00 95.75 326 GLY A CA 1
ATOM 2500 C C . GLY A 1 326 ? -13.002 -7.754 10.211 1.00 95.75 326 GLY A C 1
ATOM 2501 O O . GLY A 1 326 ? -13.933 -7.813 9.391 1.00 95.75 326 GLY A O 1
ATOM 2502 N N . LEU A 1 327 ? -11.846 -7.150 9.949 1.00 97.31 327 LEU A N 1
ATOM 2503 C CA . LEU A 1 327 ? -11.384 -6.765 8.622 1.00 97.31 327 LEU A CA 1
ATOM 2504 C C . LEU A 1 327 ? -10.457 -7.848 8.074 1.00 97.31 327 LEU A C 1
ATOM 2506 O O . LEU A 1 327 ? -9.708 -8.488 8.793 1.00 97.31 327 LEU A O 1
ATOM 2510 N N . THR A 1 328 ? -10.561 -8.117 6.774 1.00 97.75 328 THR A N 1
ATOM 2511 C CA . THR A 1 328 ? -9.577 -8.989 6.125 1.00 97.75 328 THR A CA 1
ATOM 2512 C C . THR A 1 328 ? -8.356 -8.174 5.714 1.00 97.75 328 THR A C 1
ATOM 2514 O O . THR A 1 328 ? -8.497 -6.974 5.465 1.00 97.75 328 THR A O 1
ATOM 2517 N N . ASN A 1 329 ? -7.213 -8.823 5.497 1.00 97.75 329 ASN A N 1
ATOM 2518 C CA . ASN A 1 329 ? -5.981 -8.174 5.033 1.00 97.75 329 ASN A CA 1
ATOM 2519 C C . ASN A 1 329 ? -6.235 -7.273 3.801 1.00 97.75 329 ASN A C 1
ATOM 2521 O O . ASN A 1 329 ? -5.858 -6.098 3.761 1.00 97.75 329 ASN A O 1
ATOM 2525 N N . LEU A 1 330 ? -6.992 -7.778 2.813 1.00 97.75 330 LEU A N 1
ATOM 2526 C CA . LEU A 1 330 ? -7.380 -7.000 1.629 1.00 97.75 330 LEU A CA 1
ATOM 2527 C C . LEU A 1 330 ? -8.269 -5.795 1.981 1.00 97.75 330 LEU A C 1
ATOM 2529 O O . LEU A 1 330 ? -8.248 -4.754 1.317 1.00 97.75 330 LEU A O 1
ATOM 2533 N N . CYS A 1 331 ? -9.115 -5.932 2.994 1.00 97.19 331 CYS A N 1
ATOM 2534 C CA . CYS A 1 331 ? -10.003 -4.878 3.459 1.00 97.19 331 CYS A CA 1
ATOM 2535 C C . CYS A 1 331 ? -9.217 -3.686 4.009 1.00 97.19 331 CYS A C 1
ATOM 2537 O O . CYS A 1 331 ? -9.535 -2.537 3.696 1.00 97.19 331 CYS A O 1
ATOM 2539 N N . GLU A 1 332 ? -8.165 -3.965 4.763 1.00 97.69 332 GLU A N 1
ATOM 2540 C CA . GLU A 1 332 ? -7.298 -2.968 5.385 1.00 97.69 332 GLU A CA 1
ATOM 2541 C C . GLU A 1 332 ? -6.409 -2.287 4.348 1.00 97.69 332 GLU A C 1
ATOM 2543 O O . GLU A 1 332 ? -6.319 -1.055 4.317 1.00 97.69 332 GLU A O 1
ATOM 2548 N N . TYR A 1 333 ? -5.896 -3.047 3.374 1.00 97.50 333 TYR A N 1
ATOM 2549 C CA . TYR A 1 333 ? -5.248 -2.460 2.202 1.00 97.50 333 TYR A CA 1
ATOM 2550 C C . TYR A 1 333 ? -6.186 -1.494 1.449 1.00 97.50 333 TYR A C 1
ATOM 2552 O O . TYR A 1 333 ? -5.800 -0.376 1.091 1.00 97.50 333 TYR A O 1
ATOM 2560 N N . ASN A 1 334 ? -7.463 -1.852 1.264 1.00 97.25 334 ASN A N 1
ATOM 2561 C CA . ASN A 1 334 ? -8.444 -0.947 0.651 1.00 97.25 334 ASN A CA 1
ATOM 2562 C C . ASN A 1 334 ? -8.660 0.341 1.471 1.00 97.25 334 ASN A C 1
ATOM 2564 O O . ASN A 1 334 ? -8.850 1.415 0.885 1.00 97.25 334 ASN A O 1
ATOM 2568 N N . TRP A 1 335 ? -8.606 0.267 2.803 1.00 96.75 335 TRP A N 1
ATOM 2569 C CA . TRP A 1 335 ? -8.628 1.449 3.669 1.00 96.75 335 TRP A CA 1
ATOM 2570 C C . TRP A 1 335 ? -7.380 2.316 3.497 1.00 96.75 335 TRP A C 1
ATOM 2572 O O . TRP A 1 335 ? -7.506 3.541 3.420 1.00 96.75 335 TRP A O 1
ATOM 2582 N N . GLN A 1 336 ? -6.203 1.720 3.305 1.00 95.94 336 GLN A N 1
ATOM 2583 C CA . GLN A 1 336 ? -4.997 2.468 2.946 1.00 95.94 336 GLN A CA 1
ATOM 2584 C C . GLN A 1 336 ? -5.146 3.206 1.603 1.00 95.94 336 GLN A C 1
ATOM 2586 O O . GLN A 1 336 ? -4.797 4.386 1.511 1.00 95.94 336 GLN A O 1
ATOM 2591 N N . ILE A 1 337 ? -5.743 2.584 0.579 1.00 95.56 337 ILE A N 1
ATOM 2592 C CA . ILE A 1 337 ? -6.033 3.273 -0.695 1.00 95.56 337 ILE A CA 1
ATOM 2593 C C . ILE A 1 337 ? -6.957 4.479 -0.464 1.00 95.56 337 ILE A C 1
ATOM 2595 O O . ILE A 1 337 ? -6.739 5.561 -1.026 1.00 95.56 337 ILE A O 1
ATOM 2599 N N . ILE A 1 338 ? -7.997 4.314 0.362 1.00 94.50 338 ILE A N 1
ATOM 2600 C CA . ILE A 1 338 ? -8.913 5.403 0.728 1.00 94.50 338 ILE A CA 1
ATOM 2601 C C . ILE A 1 338 ? -8.136 6.535 1.414 1.00 94.50 338 ILE A C 1
ATOM 2603 O O . ILE A 1 338 ? -8.300 7.701 1.040 1.00 94.50 338 ILE A O 1
ATOM 2607 N N . LEU A 1 339 ? -7.263 6.210 2.367 1.00 95.69 339 LEU A N 1
ATOM 2608 C CA . LEU A 1 339 ? -6.429 7.178 3.073 1.00 95.69 339 LEU A CA 1
ATOM 2609 C C . LEU A 1 339 ? -5.557 7.992 2.118 1.00 95.69 339 LEU A C 1
ATOM 2611 O O . LEU A 1 339 ? -5.537 9.225 2.186 1.00 95.69 339 LEU A O 1
ATOM 2615 N N . ASP A 1 340 ? -4.860 7.320 1.206 1.00 95.19 340 ASP A N 1
ATOM 2616 C CA . ASP A 1 340 ? -3.956 7.967 0.258 1.00 95.19 340 ASP A CA 1
ATOM 2617 C C . ASP A 1 340 ? -4.713 8.868 -0.725 1.00 95.19 340 ASP A C 1
ATOM 2619 O O . ASP A 1 340 ? -4.271 9.986 -1.021 1.00 95.19 340 ASP A O 1
ATOM 2623 N N . GLN A 1 341 ? -5.915 8.461 -1.145 1.00 94.88 341 GLN A N 1
ATOM 2624 C CA . GLN A 1 341 ? -6.801 9.315 -1.931 1.00 94.88 341 GLN A CA 1
ATOM 2625 C C . GLN A 1 341 ? -7.197 10.589 -1.161 1.00 94.88 341 GLN A C 1
ATOM 2627 O O . GLN A 1 341 ? -7.142 11.695 -1.714 1.00 94.88 341 GLN A O 1
ATOM 2632 N N . ILE A 1 342 ? -7.574 10.465 0.116 1.00 94.25 342 ILE A N 1
ATOM 2633 C CA . ILE A 1 342 ? -7.969 11.611 0.950 1.00 94.25 342 ILE A CA 1
ATOM 2634 C C . ILE A 1 342 ? -6.767 12.522 1.215 1.00 94.25 342 ILE A C 1
ATOM 2636 O O . ILE A 1 342 ? -6.900 13.745 1.155 1.00 94.25 342 ILE A O 1
ATOM 2640 N N . ARG A 1 343 ? -5.575 11.972 1.447 1.00 96.00 343 ARG A N 1
ATOM 2641 C CA . ARG A 1 343 ? -4.341 12.759 1.602 1.00 96.00 343 ARG A CA 1
ATOM 2642 C C . ARG A 1 343 ? -4.001 13.563 0.348 1.00 96.00 343 ARG A C 1
ATOM 2644 O O . ARG A 1 343 ? -3.442 14.655 0.461 1.00 96.00 343 ARG A O 1
ATOM 2651 N N . LEU A 1 344 ? -4.346 13.058 -0.836 1.00 95.12 344 LEU A N 1
ATOM 2652 C CA . LEU A 1 344 ? -4.089 13.747 -2.098 1.00 95.12 344 LEU A CA 1
ATOM 2653 C C . LEU A 1 344 ? -5.122 14.844 -2.402 1.00 95.12 344 LEU A C 1
ATOM 2655 O O . LEU A 1 344 ? -4.746 15.950 -2.801 1.00 95.12 344 LEU A O 1
ATOM 2659 N N . GLU A 1 345 ? -6.416 14.551 -2.240 1.00 94.69 345 GLU A N 1
ATOM 2660 C CA . GLU A 1 345 ? -7.502 15.405 -2.754 1.00 94.69 345 GLU A CA 1
ATOM 2661 C C . GLU A 1 345 ? -8.510 15.877 -1.687 1.00 94.69 345 GLU A C 1
ATOM 2663 O O . GLU A 1 345 ? -9.302 16.792 -1.945 1.00 94.69 345 GLU A O 1
ATOM 2668 N N . GLY A 1 346 ? -8.459 15.315 -0.478 1.00 92.19 346 GLY A N 1
ATOM 2669 C CA . GLY A 1 346 ? -9.500 15.423 0.544 1.00 92.19 346 GLY A CA 1
ATOM 2670 C C . GLY A 1 346 ? -10.768 14.653 0.166 1.00 92.19 346 GLY A C 1
ATOM 2671 O O . GLY A 1 346 ? -10.863 14.062 -0.908 1.00 92.19 346 GLY A O 1
ATOM 2672 N N . ASP A 1 347 ? -11.787 14.710 1.025 1.00 89.38 347 ASP A N 1
ATOM 2673 C CA . ASP A 1 347 ? -13.097 14.120 0.746 1.00 89.38 347 ASP A CA 1
ATOM 2674 C C . ASP A 1 347 ? -14.258 15.065 1.106 1.00 89.38 347 ASP A C 1
ATOM 2676 O O . ASP A 1 347 ? -14.812 15.045 2.212 1.00 89.38 347 ASP A O 1
ATOM 2680 N N . PRO A 1 348 ? -14.712 15.878 0.133 1.00 85.25 348 PRO A N 1
ATOM 2681 C CA . PRO A 1 348 ? -15.821 16.801 0.335 1.00 85.25 348 PRO A CA 1
ATOM 2682 C C . PRO A 1 348 ? -17.172 16.139 0.635 1.00 85.25 348 PRO A C 1
ATOM 2684 O O . PRO A 1 348 ? -18.075 16.842 1.091 1.00 85.25 348 PRO A O 1
ATOM 2687 N N . LEU A 1 349 ? -17.364 14.847 0.328 1.00 84.12 349 LEU A N 1
ATOM 2688 C CA . LEU A 1 349 ? -18.629 14.157 0.612 1.00 84.12 349 LEU A CA 1
ATOM 2689 C C . LEU A 1 349 ? -18.787 13.885 2.106 1.00 84.12 349 LEU A C 1
ATOM 2691 O O . LEU A 1 349 ? -19.909 13.951 2.608 1.00 84.12 349 LEU A O 1
ATOM 2695 N N . ARG A 1 350 ? -17.671 13.621 2.788 1.00 83.06 350 ARG A N 1
ATOM 2696 C CA . ARG A 1 350 ? -17.613 13.338 4.228 1.00 83.06 350 ARG A CA 1
ATOM 2697 C C . ARG A 1 350 ? -17.161 14.542 5.055 1.00 83.06 350 ARG A C 1
ATOM 2699 O O . ARG A 1 350 ? -17.343 14.561 6.260 1.00 83.06 350 ARG A O 1
ATOM 2706 N N . GLY A 1 351 ? -16.707 15.607 4.392 1.00 83.62 351 GLY A N 1
ATOM 2707 C CA . GLY A 1 351 ? -16.304 16.854 5.044 1.00 83.62 351 GLY A CA 1
ATOM 2708 C C . GLY A 1 351 ? -14.832 16.882 5.442 1.00 83.62 351 GLY A C 1
ATOM 2709 O O . GLY A 1 351 ? -14.427 17.789 6.167 1.00 83.62 351 GLY A O 1
ATOM 2710 N N . GLU A 1 352 ? -14.045 15.946 4.918 1.00 88.94 352 GLU A N 1
ATOM 2711 C CA . GLU A 1 352 ? -12.648 15.744 5.273 1.00 88.94 352 GLU A CA 1
ATOM 2712 C C . GLU A 1 352 ? -11.716 16.501 4.339 1.00 88.94 352 GLU A C 1
ATOM 2714 O O . GLU A 1 352 ? -11.969 16.649 3.136 1.00 88.94 352 GLU A O 1
ATOM 2719 N N . THR A 1 353 ? -10.617 17.007 4.891 1.00 92.00 353 THR A N 1
ATOM 2720 C CA . THR A 1 353 ? -9.617 17.756 4.127 1.00 92.00 353 THR A CA 1
ATOM 2721 C C . THR A 1 353 ? -8.305 16.991 4.066 1.00 92.00 353 THR A C 1
ATOM 2723 O O . THR A 1 353 ? -7.924 16.315 5.019 1.00 92.00 353 THR A O 1
ATOM 2726 N N . ALA A 1 354 ? -7.565 17.163 2.969 1.00 94.81 354 ALA A N 1
ATOM 2727 C CA . ALA A 1 354 ? -6.231 16.584 2.815 1.00 94.81 354 ALA A CA 1
ATOM 2728 C C . ALA A 1 354 ? -5.289 16.981 3.967 1.00 94.81 354 ALA A C 1
ATOM 2730 O O . ALA A 1 354 ? -4.472 16.187 4.422 1.00 94.81 354 ALA A O 1
ATOM 2731 N N . GLU A 1 355 ? -5.425 18.206 4.489 1.00 93.69 355 GLU A N 1
ATOM 2732 C CA . GLU A 1 355 ? -4.629 18.669 5.627 1.00 93.69 355 GLU A CA 1
ATOM 2733 C C . GLU A 1 355 ? -4.955 17.956 6.945 1.00 93.69 355 GLU A C 1
ATOM 2735 O O . GLU A 1 355 ? -4.071 17.863 7.794 1.00 93.69 355 GLU A O 1
ATOM 2740 N N . ALA A 1 356 ? -6.195 17.495 7.137 1.00 90.69 356 ALA A N 1
ATOM 2741 C CA . ALA A 1 356 ? -6.574 16.715 8.313 1.00 90.69 356 ALA A CA 1
ATOM 2742 C C . ALA A 1 356 ? -6.012 15.291 8.197 1.00 90.69 356 ALA A C 1
ATOM 2744 O O . ALA A 1 356 ? -5.297 14.842 9.093 1.00 90.69 356 ALA A O 1
ATOM 2745 N N . ALA A 1 357 ? -6.211 14.662 7.033 1.00 94.19 357 ALA A N 1
ATOM 2746 C CA . ALA A 1 357 ? -5.750 13.304 6.743 1.00 94.19 357 ALA A CA 1
ATOM 2747 C C . ALA A 1 357 ? -4.222 13.133 6.700 1.00 94.19 357 ALA A C 1
ATOM 2749 O O . ALA A 1 357 ? -3.703 12.018 6.760 1.00 94.19 357 ALA A O 1
ATOM 2750 N N . ALA A 1 358 ? -3.465 14.231 6.639 1.00 93.38 358 ALA A N 1
ATOM 2751 C CA . ALA A 1 358 ? -2.006 14.193 6.700 1.00 93.38 358 ALA A CA 1
ATOM 2752 C C . ALA A 1 358 ? -1.455 13.602 8.014 1.00 93.38 358 ALA A C 1
ATOM 2754 O O . ALA A 1 358 ? -0.317 13.138 8.022 1.00 93.38 358 ALA A O 1
ATOM 2755 N N . ASN A 1 359 ? -2.231 13.637 9.105 1.00 92.06 359 ASN A N 1
ATOM 2756 C CA . ASN A 1 359 ? -1.841 13.086 10.411 1.00 92.06 359 ASN A CA 1
ATOM 2757 C C . ASN A 1 359 ? -2.605 11.809 10.791 1.00 92.06 359 ASN A C 1
ATOM 2759 O O . ASN A 1 359 ? -2.449 11.347 11.916 1.00 92.06 359 ASN A O 1
ATOM 2763 N N . TRP A 1 360 ? -3.450 11.296 9.901 1.00 94.94 360 TRP A N 1
ATOM 2764 C CA . TRP A 1 360 ? -4.190 10.055 10.113 1.00 94.94 360 TRP A CA 1
ATOM 2765 C C . TRP A 1 360 ? -3.276 8.843 9.981 1.00 94.94 360 TRP A C 1
ATOM 2767 O O . TRP A 1 360 ? -2.258 8.914 9.276 1.00 94.94 360 TRP A O 1
ATOM 2777 N N . THR A 1 361 ? -3.657 7.756 10.636 1.00 95.62 361 THR A N 1
ATOM 2778 C CA . THR A 1 361 ? -2.934 6.482 10.624 1.00 95.62 361 THR A CA 1
ATOM 2779 C C . THR A 1 361 ? -3.565 5.549 9.590 1.00 95.62 361 THR A C 1
ATOM 2781 O O . THR A 1 361 ? -4.740 5.690 9.271 1.00 95.62 361 THR A O 1
ATOM 2784 N N . ALA A 1 362 ? -2.764 4.687 8.964 1.00 95.56 362 ALA A N 1
ATOM 2785 C CA . ALA A 1 362 ? -3.300 3.634 8.102 1.00 95.56 362 ALA A CA 1
ATOM 2786 C C . ALA A 1 362 ? -3.754 2.465 8.981 1.00 95.56 362 ALA A C 1
ATOM 2788 O O . ALA A 1 362 ? -3.113 2.228 9.999 1.00 95.56 362 ALA A O 1
ATOM 2789 N N . VAL A 1 363 ? -4.805 1.767 8.561 1.00 96.50 363 VAL A N 1
ATOM 2790 C CA . VAL A 1 363 ? -5.266 0.527 9.198 1.00 96.50 363 VAL A CA 1
ATOM 2791 C C . VAL A 1 363 ? -4.201 -0.557 8.959 1.00 96.50 363 VAL A C 1
ATOM 2793 O O . VAL A 1 363 ? -3.834 -0.787 7.802 1.00 96.50 363 VAL A O 1
ATOM 2796 N N . ASP A 1 364 ? -3.623 -1.111 10.027 1.00 96.38 364 ASP A N 1
ATOM 2797 C CA . ASP A 1 364 ? -2.554 -2.122 10.011 1.00 96.38 364 ASP A CA 1
ATOM 2798 C C . ASP A 1 364 ? -3.156 -3.519 10.235 1.00 96.38 364 ASP A C 1
ATOM 2800 O O . ASP A 1 364 ? -3.658 -3.751 11.329 1.00 96.38 364 ASP A O 1
ATOM 2804 N N . PRO A 1 365 ? -2.953 -4.490 9.316 1.00 97.50 365 PRO A N 1
ATOM 2805 C CA . PRO A 1 365 ? -3.453 -5.873 9.434 1.00 97.50 365 PRO A CA 1
ATOM 2806 C C . PRO A 1 365 ? -2.999 -6.657 10.655 1.00 97.50 365 PRO A C 1
ATOM 2808 O O . PRO A 1 365 ? -3.357 -7.818 10.834 1.00 97.50 365 PRO A O 1
ATOM 2811 N N . ASN A 1 366 ? -2.147 -6.072 11.490 1.00 96.81 366 ASN A N 1
ATOM 2812 C CA . ASN A 1 366 ? -1.641 -6.693 12.698 1.00 96.81 366 ASN A CA 1
ATOM 2813 C C . ASN A 1 366 ? -1.984 -5.909 13.973 1.00 96.81 366 ASN A C 1
ATOM 2815 O O . ASN A 1 366 ? -1.422 -6.244 15.028 1.00 96.81 366 ASN A O 1
ATOM 2819 N N . ASP A 1 367 ? -2.812 -4.865 13.901 1.00 96.25 367 ASP A N 1
ATOM 2820 C CA . ASP A 1 367 ? -3.171 -4.024 15.042 1.00 96.25 367 ASP A CA 1
ATOM 2821 C C . ASP A 1 367 ? -4.664 -3.681 15.070 1.00 96.25 367 ASP A C 1
ATOM 2823 O O . ASP A 1 367 ? -5.136 -2.870 14.291 1.00 96.25 367 ASP A O 1
ATOM 2827 N N . ILE A 1 368 ? -5.357 -4.224 16.076 1.00 96.75 368 ILE A N 1
ATOM 2828 C CA . ILE A 1 368 ? -6.818 -4.134 16.227 1.00 96.75 368 ILE A CA 1
ATOM 2829 C C . ILE A 1 368 ? -7.315 -2.678 16.309 1.00 96.75 368 ILE A C 1
ATOM 2831 O O . ILE A 1 368 ? -8.484 -2.431 16.051 1.00 96.75 368 ILE A O 1
ATOM 2835 N N . ASP A 1 369 ? -6.476 -1.741 16.761 1.00 97.00 369 ASP A N 1
ATOM 2836 C CA . ASP A 1 369 ? -6.790 -0.317 16.981 1.00 97.00 369 ASP A CA 1
ATOM 2837 C C . ASP A 1 369 ? -5.599 0.522 16.490 1.00 97.00 369 ASP A C 1
ATOM 2839 O O . ASP A 1 369 ? -4.719 0.924 17.268 1.00 97.00 369 ASP A O 1
ATOM 2843 N N . SER A 1 370 ? -5.526 0.721 15.172 1.00 96.94 370 SER A N 1
ATOM 2844 C CA . SER A 1 370 ? -4.361 1.309 14.505 1.00 96.94 370 SER A CA 1
ATOM 2845 C C . SER A 1 370 ? -4.119 2.767 14.882 1.00 96.94 370 SER A C 1
ATOM 2847 O O . SER A 1 370 ? -2.971 3.235 14.920 1.00 96.94 370 SER A O 1
ATOM 2849 N N . ASP A 1 371 ? -5.178 3.535 15.138 1.00 95.44 371 ASP A N 1
ATOM 2850 C CA . ASP A 1 371 ? -5.060 4.947 15.495 1.00 95.44 371 ASP A CA 1
ATOM 2851 C C . ASP A 1 371 ? -4.961 5.215 17.011 1.00 95.44 371 ASP A C 1
ATOM 2853 O O . ASP A 1 371 ? -4.488 6.290 17.424 1.00 95.44 371 ASP A O 1
ATOM 2857 N N . GLY A 1 372 ? -5.237 4.195 17.825 1.00 95.25 372 GLY A N 1
ATOM 2858 C CA . GLY A 1 372 ? -4.926 4.112 19.244 1.00 95.25 372 GLY A CA 1
ATOM 2859 C C . GLY A 1 372 ? -5.890 4.877 20.144 1.00 95.25 372 GLY A C 1
ATOM 2860 O O . GLY A 1 372 ? -5.472 5.340 21.222 1.00 95.25 372 GLY A O 1
ATOM 2861 N N . ASP A 1 373 ? -7.136 5.076 19.718 1.00 94.56 373 ASP A N 1
ATOM 2862 C CA . ASP A 1 373 ? -8.154 5.787 20.495 1.00 94.56 373 ASP A CA 1
ATOM 2863 C C . ASP A 1 373 ? -8.996 4.882 21.418 1.00 94.56 373 ASP A C 1
ATOM 2865 O O . ASP A 1 373 ? -9.696 5.370 22.323 1.00 94.56 373 ASP A O 1
ATOM 2869 N N . GLY A 1 374 ? -8.813 3.566 21.295 1.00 93.88 374 GLY A N 1
ATOM 2870 C CA . GLY A 1 374 ? -9.492 2.531 22.062 1.00 93.88 374 GLY A CA 1
ATOM 2871 C C . GLY A 1 374 ? -10.691 1.900 21.354 1.00 93.88 374 GLY A C 1
ATOM 2872 O O . GLY A 1 374 ? -11.361 1.076 21.989 1.00 93.88 374 GLY A O 1
ATOM 2873 N N . LEU A 1 375 ? -10.974 2.276 20.106 1.00 96.38 375 LEU A N 1
ATOM 2874 C CA . LEU A 1 375 ? -11.965 1.655 19.233 1.00 96.38 375 LEU A CA 1
ATOM 2875 C C . LEU A 1 375 ? -11.276 0.698 18.242 1.00 96.38 375 LEU A C 1
ATOM 2877 O O . LEU A 1 375 ? -10.211 1.022 17.741 1.00 96.38 375 LEU A O 1
ATOM 2881 N N . PRO A 1 376 ? -11.832 -0.500 17.976 1.00 97.50 376 PRO A N 1
ATOM 2882 C CA . PRO A 1 376 ? -11.269 -1.382 16.963 1.00 97.50 376 PRO A CA 1
ATOM 2883 C C . PRO A 1 376 ? -11.514 -0.880 15.544 1.00 97.50 376 PRO A C 1
ATOM 2885 O O . PRO A 1 376 ? -12.641 -0.468 15.232 1.00 97.50 376 PRO A O 1
ATOM 2888 N N . ASP A 1 377 ? -10.534 -1.057 14.662 1.00 97.56 377 ASP A N 1
ATOM 2889 C CA . ASP A 1 377 ? -10.606 -0.596 13.278 1.00 97.56 377 ASP A CA 1
ATOM 2890 C C . ASP A 1 377 ? -11.809 -1.223 12.551 1.00 97.56 377 ASP A C 1
ATOM 2892 O O . ASP A 1 377 ? -12.607 -0.534 11.902 1.00 97.56 377 ASP A O 1
ATOM 2896 N N . GLY A 1 378 ? -12.029 -2.526 12.730 1.00 96.56 378 GLY A N 1
ATOM 2897 C CA . GLY A 1 378 ? -13.167 -3.252 12.178 1.00 96.56 378 GLY A CA 1
ATOM 2898 C C . GLY A 1 378 ? -14.518 -2.786 12.705 1.00 96.56 378 GLY A C 1
ATOM 2899 O O . GLY A 1 378 ? -15.482 -2.692 11.927 1.00 96.56 378 GLY A O 1
ATOM 2900 N N . TRP A 1 379 ? -14.598 -2.407 13.982 1.00 96.94 379 TRP A N 1
ATOM 2901 C CA . TRP A 1 379 ? -15.812 -1.828 14.553 1.00 96.94 379 TRP A CA 1
ATOM 2902 C C . TRP A 1 379 ? -16.095 -0.452 13.948 1.00 96.94 379 TRP A C 1
ATOM 2904 O O . TRP A 1 379 ? -17.220 -0.201 13.520 1.00 96.94 379 TRP A O 1
ATOM 2914 N N . GLU A 1 380 ? -15.099 0.419 13.806 1.00 96.50 380 GLU A N 1
ATOM 2915 C CA . GLU A 1 380 ? -15.278 1.745 13.202 1.00 96.50 380 GLU A CA 1
ATOM 2916 C C . GLU A 1 380 ? -15.570 1.687 11.699 1.00 96.50 380 GLU A C 1
ATOM 2918 O O . GLU A 1 380 ? -16.432 2.404 11.173 1.00 96.50 380 GLU A O 1
ATOM 2923 N N . ALA A 1 381 ? -14.920 0.763 10.994 1.00 95.62 381 ALA A N 1
ATOM 2924 C CA . ALA A 1 381 ? -15.163 0.474 9.587 1.00 95.62 381 ALA A CA 1
ATOM 2925 C C . ALA A 1 381 ? -16.540 -0.161 9.337 1.00 95.62 381 ALA A C 1
ATOM 2927 O O . ALA A 1 381 ? -16.985 -0.248 8.185 1.00 95.62 381 ALA A O 1
ATOM 2928 N N . ARG A 1 382 ? -17.235 -0.605 10.394 1.00 94.31 382 ARG A N 1
ATOM 2929 C CA . ARG A 1 382 ? -18.470 -1.402 10.323 1.00 94.31 382 ARG A CA 1
ATOM 2930 C C . ARG A 1 382 ? -18.278 -2.684 9.519 1.00 94.31 382 ARG A C 1
ATOM 2932 O O . ARG A 1 382 ? -19.168 -3.069 8.752 1.00 94.31 382 ARG A O 1
ATOM 2939 N N . TYR A 1 383 ? -17.119 -3.318 9.692 1.00 95.06 383 TYR A N 1
ATOM 2940 C CA . TYR A 1 383 ? -16.731 -4.575 9.047 1.00 95.06 383 TYR A CA 1
ATOM 2941 C C . TYR A 1 383 ? -16.856 -4.502 7.515 1.00 95.06 383 TYR A C 1
ATOM 2943 O O . TYR A 1 383 ? -17.376 -5.406 6.853 1.00 95.06 383 TYR A O 1
ATOM 2951 N N . SER A 1 384 ? -16.477 -3.352 6.946 1.00 93.94 384 SER A N 1
ATOM 2952 C CA . SER A 1 384 ? -16.635 -3.022 5.530 1.00 93.94 384 SER A CA 1
ATOM 2953 C C . SER A 1 384 ? -15.361 -2.400 4.973 1.00 93.94 384 SER A C 1
ATOM 2955 O O . SER A 1 384 ? -14.826 -1.449 5.528 1.00 93.94 384 SER A O 1
ATOM 2957 N N . CYS A 1 385 ? -14.957 -2.844 3.783 1.00 93.81 385 CYS A N 1
ATOM 2958 C CA . CYS A 1 385 ? -13.775 -2.338 3.062 1.00 93.81 385 CYS A CA 1
ATOM 2959 C C . CYS A 1 385 ? -14.045 -1.027 2.314 1.00 93.81 385 CYS A C 1
ATOM 2961 O O . CYS A 1 385 ? -13.284 -0.589 1.455 1.00 93.81 385 CYS A O 1
ATOM 2963 N N . GLN A 1 386 ? -15.216 -0.445 2.551 1.00 91.00 386 GLN A N 1
ATOM 2964 C CA . GLN A 1 386 ? -15.639 0.809 1.964 1.00 91.00 386 GLN A CA 1
ATOM 2965 C C . GLN A 1 386 ? -16.115 1.717 3.075 1.00 91.00 386 GLN A C 1
ATOM 2967 O O . GLN A 1 386 ? -17.050 1.376 3.803 1.00 91.00 386 GLN A O 1
ATOM 2972 N N . TRP A 1 387 ? -15.576 2.930 3.105 1.00 88.38 387 TRP A N 1
ATOM 2973 C CA . TRP A 1 387 ? -16.168 3.976 3.912 1.00 88.38 387 TRP A CA 1
ATOM 2974 C C . TRP A 1 387 ? -17.504 4.370 3.285 1.00 88.38 387 TRP A C 1
ATOM 2976 O O . TRP A 1 387 ? -17.533 4.910 2.182 1.00 88.38 387 TRP A O 1
ATOM 2986 N N . ILE A 1 388 ? -18.643 4.110 3.920 1.00 87.44 388 ILE A N 1
ATOM 2987 C CA . ILE A 1 388 ? -19.955 4.519 3.388 1.00 87.44 388 ILE A CA 1
ATOM 2988 C C . ILE A 1 388 ? -20.254 5.944 3.884 1.00 87.44 388 ILE A C 1
ATOM 2990 O O . ILE A 1 388 ? -20.034 6.217 5.057 1.00 87.44 388 ILE A O 1
ATOM 2994 N N . PRO A 1 389 ? -20.785 6.879 3.064 1.00 86.19 389 PRO A N 1
ATOM 2995 C CA . PRO A 1 389 ? -21.068 8.246 3.527 1.00 86.19 389 PRO A CA 1
ATOM 2996 C C . PRO A 1 389 ? -22.052 8.351 4.705 1.00 86.19 389 PRO A C 1
ATOM 2998 O O . PRO A 1 389 ? -22.125 9.398 5.337 1.00 86.19 389 PRO A O 1
ATOM 3001 N N . SER A 1 390 ? -22.849 7.309 4.963 1.00 85.56 390 SER A N 1
ATOM 3002 C CA . SER A 1 390 ? -23.721 7.226 6.141 1.00 85.56 390 SER A CA 1
ATOM 3003 C C . SER A 1 390 ? -22.961 6.964 7.438 1.00 85.56 390 SER A C 1
ATOM 3005 O O . SER A 1 390 ? -23.512 7.239 8.491 1.00 85.56 390 SER A O 1
ATOM 3007 N N . ASN A 1 391 ? -21.722 6.476 7.355 1.00 88.25 391 ASN A N 1
ATOM 3008 C CA . ASN A 1 391 ? -20.868 6.156 8.496 1.00 88.25 391 ASN A CA 1
ATOM 3009 C C . ASN A 1 391 ? -19.943 7.335 8.832 1.00 88.25 391 ASN A C 1
ATOM 3011 O O . ASN A 1 391 ? -18.827 7.153 9.297 1.00 88.25 391 ASN A O 1
ATOM 3015 N N . ALA A 1 392 ? -20.361 8.559 8.504 1.00 85.81 392 ALA A N 1
ATOM 3016 C CA . ALA A 1 392 ? -19.589 9.743 8.843 1.00 85.81 392 ALA A CA 1
ATOM 3017 C C . ALA A 1 392 ? -19.636 9.962 10.362 1.00 85.81 392 ALA A C 1
ATOM 3019 O O . ALA A 1 392 ? -20.726 10.009 10.929 1.00 85.81 392 ALA A O 1
ATOM 3020 N N . GLY A 1 393 ? -18.473 10.153 10.986 1.00 87.62 393 GLY A N 1
ATOM 3021 C CA . GLY A 1 393 ? -18.339 10.359 12.432 1.00 87.62 393 GLY A CA 1
ATOM 3022 C C . GLY A 1 393 ? -17.705 9.194 13.197 1.00 87.62 393 GLY A C 1
ATOM 3023 O O . GLY A 1 393 ? -17.486 9.368 14.391 1.00 87.62 393 GLY A O 1
ATOM 3024 N N . ILE A 1 394 ? -17.419 8.084 12.510 1.00 91.25 394 ILE A N 1
ATOM 3025 C CA . ILE A 1 394 ? -16.529 6.988 12.923 1.00 91.25 394 ILE A CA 1
ATOM 3026 C C . ILE A 1 394 ? -15.529 6.731 11.789 1.00 91.25 394 ILE A C 1
ATOM 3028 O O . ILE A 1 394 ? -15.917 6.812 10.607 1.00 91.25 394 ILE A O 1
ATOM 3032 N N . ASN A 1 395 ? -14.263 6.488 12.113 1.00 92.06 395 ASN A N 1
ATOM 3033 C CA . ASN A 1 395 ? -13.198 6.387 11.129 1.00 92.06 395 ASN A CA 1
ATOM 3034 C C . ASN A 1 395 ? -11.942 5.725 11.730 1.00 92.06 395 ASN A C 1
ATOM 3036 O O . ASN A 1 395 ? -11.185 6.438 12.385 1.00 92.06 395 ASN A O 1
ATOM 3040 N N . PRO A 1 396 ? -11.598 4.487 11.317 1.00 96.25 396 PRO A N 1
ATOM 3041 C CA . PRO A 1 396 ? -10.464 3.713 11.862 1.00 96.25 396 PRO A CA 1
ATOM 3042 C C . PRO A 1 396 ? -9.070 4.311 11.580 1.00 96.25 396 PRO A C 1
ATOM 3044 O O . PRO A 1 396 ? -8.025 3.742 11.861 1.00 96.25 396 PRO A O 1
ATOM 3047 N N . MET A 1 397 ? -9.021 5.445 10.885 1.00 95.12 397 MET A N 1
ATOM 3048 C CA . MET A 1 397 ? -7.782 6.137 10.531 1.00 95.12 397 MET A CA 1
ATOM 3049 C C . MET A 1 397 ? -7.582 7.415 11.357 1.00 95.12 397 MET A C 1
ATOM 3051 O O . MET A 1 397 ? -6.576 8.117 11.182 1.00 95.12 397 MET A O 1
ATOM 3055 N N . ASN A 1 398 ? -8.562 7.801 12.178 1.00 92.50 398 ASN A N 1
ATOM 3056 C CA . ASN A 1 398 ? -8.624 9.096 12.839 1.00 92.50 398 ASN A CA 1
ATOM 3057 C C . ASN A 1 398 ? -9.172 9.039 14.274 1.00 92.50 398 ASN A C 1
ATOM 3059 O O . ASN A 1 398 ? -10.256 9.555 14.534 1.00 92.50 398 ASN A O 1
ATOM 3063 N N . GLY A 1 399 ? -8.290 8.738 15.221 1.00 92.81 399 GLY A N 1
ATOM 3064 C CA . GLY A 1 399 ? -8.627 8.624 16.642 1.00 92.81 399 GLY A CA 1
ATOM 3065 C C . GLY A 1 399 ? -9.073 9.900 17.374 1.00 92.81 399 GLY A C 1
ATOM 3066 O O . GLY A 1 399 ? -9.083 9.994 18.603 1.00 92.81 399 GLY A O 1
ATOM 3067 N N . SER A 1 400 ? -9.354 10.981 16.642 1.00 91.81 400 SER A N 1
ATOM 3068 C CA . SER A 1 400 ? -9.978 12.187 17.192 1.00 91.81 400 SER A CA 1
ATOM 3069 C C . SER A 1 400 ? -11.504 12.121 17.225 1.00 91.81 400 SER A C 1
ATOM 3071 O O . SER A 1 400 ? -12.122 13.027 17.799 1.00 91.81 400 SER A O 1
ATOM 3073 N N . ASP A 1 401 ? -12.109 11.101 16.621 1.00 92.69 401 ASP A N 1
ATOM 3074 C CA . ASP A 1 401 ? -13.553 10.919 16.572 1.00 92.69 401 ASP A CA 1
ATOM 3075 C C . ASP A 1 401 ? -14.117 9.950 17.618 1.00 92.69 401 ASP A C 1
ATOM 3077 O O . ASP A 1 401 ? -15.328 9.999 17.815 1.00 92.69 401 ASP A O 1
ATOM 3081 N N . ALA A 1 402 ? -13.305 9.237 18.410 1.00 95.44 402 ALA A N 1
ATOM 3082 C CA . ALA A 1 402 ? -13.766 8.457 19.573 1.00 95.44 402 ALA A CA 1
ATOM 3083 C C . ALA A 1 402 ? -14.807 9.161 20.467 1.00 95.44 402 ALA A C 1
ATOM 3085 O O . ALA A 1 402 ? -15.689 8.529 21.045 1.00 95.44 402 ALA A O 1
ATOM 3086 N N . LEU A 1 403 ? -14.710 10.485 20.631 1.00 94.94 403 LEU A N 1
ATOM 3087 C CA . LEU A 1 403 ? -15.619 11.268 21.483 1.00 94.94 403 LEU A CA 1
ATOM 3088 C C . LEU A 1 403 ? -16.732 11.993 20.709 1.00 94.94 403 LEU A C 1
ATOM 3090 O O . LEU A 1 403 ? -17.434 12.831 21.286 1.00 94.94 403 LEU A O 1
ATOM 3094 N N . ASN A 1 404 ? -16.888 11.713 19.416 1.00 94.50 404 ASN A N 1
ATOM 3095 C CA . ASN A 1 404 ? -18.002 12.211 18.622 1.00 94.50 404 ASN A CA 1
ATOM 3096 C C . ASN A 1 404 ? -19.290 11.444 18.937 1.00 94.50 404 ASN A C 1
ATOM 3098 O O . ASN A 1 404 ? -19.279 10.352 19.491 1.00 94.50 404 ASN A O 1
ATOM 3102 N N . ASN A 1 405 ? -20.411 12.070 18.592 1.00 95.38 405 ASN A N 1
ATOM 3103 C CA . ASN A 1 405 ? -21.754 11.518 18.723 1.00 95.38 405 ASN A CA 1
ATOM 3104 C C . ASN A 1 405 ? -22.467 11.750 17.372 1.00 95.38 405 ASN A C 1
ATOM 3106 O O . ASN A 1 405 ? -22.996 12.850 17.143 1.00 95.38 405 ASN A O 1
ATOM 3110 N N . PRO A 1 406 ? -22.350 10.801 16.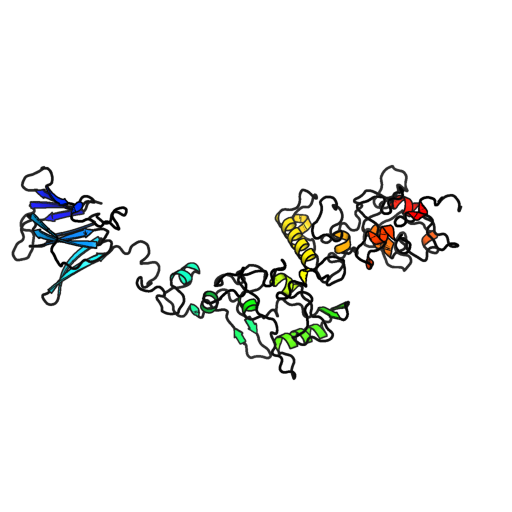424 1.00 93.94 406 PRO A N 1
ATOM 3111 C CA . PRO A 1 406 ? -22.824 10.973 15.053 1.00 93.94 406 PRO A CA 1
ATOM 3112 C C . PRO A 1 406 ? -24.351 10.947 14.926 1.00 93.94 406 PRO A C 1
ATOM 3114 O O . PRO A 1 406 ? -24.913 11.692 14.111 1.00 93.94 406 PRO A O 1
ATOM 3117 N N . ASP A 1 407 ? -25.029 10.114 15.709 1.00 94.69 407 ASP A N 1
ATOM 3118 C CA . ASP A 1 407 ? -26.484 9.949 15.681 1.00 94.69 407 ASP A CA 1
ATOM 3119 C C . ASP A 1 407 ? -27.238 11.002 16.528 1.00 94.69 407 ASP A C 1
ATOM 3121 O O . ASP A 1 407 ? -28.428 11.268 16.306 1.00 94.69 407 ASP A O 1
ATOM 3125 N N . GLY A 1 408 ? -26.514 11.695 17.409 1.00 94.69 408 GLY A N 1
ATOM 3126 C CA . GLY A 1 408 ? -26.984 12.785 18.253 1.00 94.69 408 GLY A CA 1
ATOM 3127 C C . GLY A 1 408 ? -27.814 12.326 19.448 1.00 94.69 408 GLY A C 1
ATOM 3128 O O . GLY A 1 408 ? -28.630 13.119 19.943 1.00 94.69 408 GLY A O 1
ATOM 3129 N N . ASP A 1 409 ? -27.668 11.075 19.871 1.00 93.81 409 ASP A N 1
ATOM 3130 C CA . ASP A 1 409 ? -28.404 10.510 20.992 1.00 93.81 409 ASP A CA 1
ATOM 3131 C C . ASP A 1 409 ? -27.793 10.941 22.357 1.00 93.81 409 ASP A C 1
ATOM 3133 O O . ASP A 1 409 ? -26.928 11.819 22.435 1.00 93.81 409 ASP A O 1
ATOM 3137 N N . GLY A 1 410 ? -28.322 10.447 23.478 1.00 94.81 410 GLY A N 1
ATOM 3138 C CA . GLY A 1 410 ? -27.984 10.951 24.818 1.00 94.81 410 GLY A CA 1
ATOM 3139 C C . GLY A 1 410 ? -29.191 11.445 25.615 1.00 94.81 410 GLY A C 1
ATOM 3140 O O . GLY A 1 410 ? -30.356 11.215 25.272 1.00 94.81 410 GLY A O 1
ATOM 3141 N N . TYR A 1 411 ? -28.929 12.167 26.709 1.00 96.19 411 TYR A N 1
ATOM 3142 C CA . TYR A 1 411 ? -29.994 12.719 27.549 1.00 96.19 411 TYR A CA 1
ATOM 3143 C C . TYR A 1 411 ? -29.657 14.098 28.126 1.00 96.19 411 TYR A C 1
ATOM 3145 O O . TYR A 1 411 ? -28.675 14.267 28.836 1.00 96.19 411 TYR A O 1
ATOM 3153 N N . ASP A 1 412 ? -30.544 15.076 27.903 1.00 95.25 412 ASP A N 1
ATOM 3154 C CA . ASP A 1 412 ? -30.443 16.451 28.422 1.00 95.25 412 ASP A CA 1
ATOM 3155 C C . ASP A 1 412 ? -30.674 16.486 29.950 1.00 95.25 412 ASP A C 1
ATOM 3157 O O . ASP A 1 412 ? -31.774 16.758 30.463 1.00 95.25 412 ASP A O 1
ATOM 3161 N N . VAL A 1 413 ? -29.621 16.153 30.700 1.00 94.25 413 VAL A N 1
ATOM 3162 C CA . VAL A 1 413 ? -29.594 16.094 32.166 1.00 94.25 413 VAL A CA 1
ATOM 3163 C C . VAL A 1 413 ? -29.907 17.467 32.761 1.00 94.25 413 VAL A C 1
ATOM 3165 O O . VAL A 1 413 ? -30.668 17.578 33.737 1.00 94.25 413 VAL A O 1
ATOM 3168 N N . ASN A 1 414 ? -29.331 18.520 32.183 1.00 94.25 414 ASN A N 1
ATOM 3169 C CA . ASN A 1 414 ? -29.405 19.880 32.702 1.00 94.25 414 ASN A CA 1
ATOM 3170 C C . ASN A 1 414 ? -30.701 20.627 32.297 1.00 94.25 414 ASN A C 1
ATOM 3172 O O . ASN A 1 414 ? -31.111 21.576 32.984 1.00 94.25 414 ASN A O 1
ATOM 3176 N N . ARG A 1 415 ? -31.409 20.116 31.282 1.00 94.81 415 ARG A N 1
ATOM 3177 C CA . ARG A 1 415 ? -32.694 20.582 30.737 1.00 94.81 415 ARG A CA 1
ATOM 3178 C C . ARG A 1 415 ? -32.634 21.938 30.043 1.00 94.81 415 ARG A C 1
ATOM 3180 O O . ARG A 1 415 ? -33.594 22.719 30.149 1.00 94.81 415 ARG A O 1
ATOM 3187 N N . ASP A 1 416 ? -31.530 22.255 29.382 1.00 95.81 416 ASP A N 1
ATOM 3188 C CA . ASP A 1 416 ? -31.387 23.485 28.600 1.00 95.81 416 ASP A CA 1
ATOM 3189 C C . ASP A 1 416 ? -31.853 23.340 27.140 1.00 95.81 416 ASP A C 1
ATOM 3191 O O . ASP A 1 416 ? -32.022 24.354 26.447 1.00 95.81 416 ASP A O 1
ATOM 3195 N N . GLY A 1 417 ? -32.199 22.117 26.726 1.00 93.00 417 GLY A N 1
ATOM 3196 C CA . GLY A 1 417 ? -32.731 21.766 25.416 1.00 93.00 417 GLY A CA 1
ATOM 3197 C C . GLY A 1 417 ? -31.670 21.411 24.376 1.00 93.00 417 GLY A C 1
ATOM 3198 O O . GLY A 1 417 ? -32.015 21.375 23.191 1.00 93.00 417 GLY A O 1
ATOM 3199 N N . ILE A 1 418 ? -30.413 21.207 24.778 1.00 94.06 418 ILE A N 1
ATOM 3200 C CA . ILE A 1 418 ? -29.296 20.814 23.913 1.00 94.06 418 ILE A CA 1
ATOM 3201 C C . ILE A 1 418 ? -28.554 19.659 24.590 1.00 94.06 418 ILE A C 1
ATOM 3203 O O . ILE A 1 418 ? -28.299 19.726 25.780 1.00 94.06 418 ILE A O 1
ATOM 3207 N N . ILE A 1 419 ? -28.176 18.629 23.830 1.00 94.06 419 ILE A N 1
ATOM 3208 C CA . ILE A 1 419 ? -27.257 17.596 24.319 1.00 94.06 419 ILE A CA 1
ATOM 3209 C C . ILE A 1 419 ? -25.838 18.172 24.296 1.00 94.06 419 ILE A C 1
ATOM 3211 O O . ILE A 1 419 ? -25.299 18.480 23.228 1.00 94.06 419 ILE A O 1
ATOM 3215 N N . GLY A 1 420 ? -25.269 18.417 25.478 1.00 94.25 420 GLY A N 1
ATOM 3216 C CA . GLY A 1 420 ? -23.872 18.822 25.634 1.00 94.25 420 GLY A CA 1
ATOM 3217 C C . GLY A 1 420 ? -22.884 17.653 25.489 1.00 94.25 420 GLY A C 1
ATOM 3218 O O . GLY A 1 420 ? -23.295 16.498 25.503 1.00 94.25 420 GLY A O 1
ATOM 3219 N N . PRO A 1 421 ? -21.564 17.919 25.412 1.00 93.81 421 PRO A N 1
ATOM 3220 C CA . PRO A 1 421 ? -20.545 16.864 25.345 1.00 93.81 421 PRO A CA 1
ATOM 3221 C C . PRO A 1 421 ? -20.556 15.895 26.534 1.00 93.81 421 PRO A C 1
ATOM 3223 O O . PRO A 1 421 ? -20.173 14.747 26.382 1.00 93.81 421 PRO A O 1
ATOM 3226 N N . ASP A 1 422 ? -20.980 16.344 27.719 1.00 94.50 422 ASP A N 1
ATOM 3227 C CA . ASP A 1 422 ? -21.158 15.486 28.892 1.00 94.50 422 ASP A CA 1
ATOM 3228 C C . ASP A 1 422 ? -22.501 14.738 28.899 1.00 94.50 422 ASP A C 1
ATOM 3230 O O . ASP A 1 422 ? -22.697 13.844 29.709 1.00 94.50 422 ASP A O 1
ATOM 3234 N N . GLU A 1 423 ? -23.436 15.070 28.019 1.00 96.06 423 GLU A N 1
ATOM 3235 C CA . GLU A 1 423 ? -24.771 14.457 27.938 1.00 96.06 423 GLU A CA 1
ATOM 3236 C C . GLU A 1 423 ? -24.924 13.518 26.735 1.00 96.06 423 GLU A C 1
ATOM 3238 O O . GLU A 1 423 ? -25.933 12.820 26.634 1.00 96.06 423 GLU A O 1
ATOM 3243 N N . ALA A 1 424 ? -23.934 13.517 25.844 1.00 96.12 424 ALA A N 1
ATOM 3244 C CA . ALA A 1 424 ? -23.832 12.638 24.693 1.00 96.12 424 ALA A CA 1
ATOM 3245 C C . ALA A 1 424 ? -23.432 11.222 25.124 1.00 96.12 424 ALA A C 1
ATOM 3247 O O . ALA A 1 424 ? -22.502 11.056 25.921 1.00 96.12 424 ALA A O 1
ATOM 3248 N N . LEU A 1 425 ? -24.101 10.221 24.554 1.00 96.94 425 LEU A N 1
ATOM 3249 C CA . LEU A 1 425 ? -23.478 8.919 24.362 1.00 96.94 425 LEU A CA 1
ATOM 3250 C C . LEU A 1 425 ? -22.568 9.087 23.134 1.00 96.94 425 LEU A C 1
ATOM 3252 O O . LEU A 1 425 ? -22.958 9.719 22.162 1.00 96.94 425 LEU A O 1
ATOM 3256 N N . ASN A 1 426 ? -21.290 8.751 23.260 1.00 96.00 426 ASN A N 1
ATOM 3257 C CA . ASN A 1 426 ? -20.305 8.943 22.191 1.00 96.00 426 ASN A CA 1
ATOM 3258 C C . ASN A 1 426 ? -19.739 7.590 21.768 1.00 96.00 426 ASN A C 1
ATOM 3260 O O . ASN A 1 426 ? -19.851 6.638 22.541 1.00 96.00 426 ASN A O 1
ATOM 3264 N N . ASN A 1 427 ? -19.069 7.539 20.615 1.00 96.44 427 ASN A N 1
ATOM 3265 C CA . ASN A 1 427 ? -18.542 6.302 20.026 1.00 96.44 427 ASN A CA 1
ATOM 3266 C C . ASN A 1 427 ? -17.779 5.437 21.051 1.00 96.44 427 ASN A C 1
ATOM 3268 O O . ASN A 1 427 ? -18.044 4.245 21.199 1.00 96.44 427 ASN A O 1
ATOM 3272 N N . TRP A 1 428 ? -16.890 6.053 21.840 1.00 96.06 428 TRP A N 1
ATOM 3273 C CA . TRP A 1 428 ? -16.131 5.371 22.892 1.00 96.06 428 TRP A CA 1
ATOM 3274 C C . TRP A 1 428 ? -17.029 4.765 23.977 1.00 96.06 428 TRP A C 1
ATOM 3276 O O . TRP A 1 428 ? -16.775 3.656 24.453 1.00 96.06 428 TRP A O 1
ATOM 3286 N N . MET A 1 429 ? -18.087 5.473 24.393 1.00 95.94 429 MET A N 1
ATOM 3287 C CA . MET A 1 429 ? -19.063 4.936 25.347 1.00 95.94 429 MET A CA 1
ATOM 3288 C C . MET A 1 429 ? -19.849 3.760 24.769 1.00 95.94 429 MET A C 1
ATOM 3290 O O . MET A 1 429 ? -20.107 2.793 25.485 1.00 95.94 429 MET A O 1
ATOM 3294 N N . GLU A 1 430 ? -20.237 3.860 23.505 1.00 96.62 430 GLU A N 1
ATOM 3295 C CA . GLU A 1 430 ? -21.052 2.869 22.804 1.00 96.62 430 GLU A CA 1
ATOM 3296 C C . GLU A 1 430 ? -20.317 1.554 22.586 1.00 96.62 430 GLU A C 1
ATOM 3298 O O . GLU A 1 430 ? -20.877 0.481 22.826 1.00 96.62 430 GLU A O 1
ATOM 3303 N N . TYR A 1 431 ? -19.034 1.630 22.236 1.00 97.06 431 TYR A N 1
ATOM 3304 C CA . TYR A 1 431 ? -18.187 0.453 22.142 1.00 97.06 431 TYR A CA 1
ATOM 3305 C C . TYR A 1 431 ? -17.916 -0.156 23.527 1.00 97.06 431 TYR A C 1
ATOM 3307 O O . TYR A 1 431 ? -18.246 -1.311 23.801 1.00 97.06 431 TYR A O 1
ATOM 3315 N N . HIS A 1 432 ? -17.401 0.628 24.480 1.00 95.94 432 HIS A N 1
ATOM 3316 C CA . HIS A 1 432 ? -17.001 0.092 25.787 1.00 95.94 432 HIS A CA 1
ATOM 3317 C C . HIS A 1 432 ? -18.156 -0.261 26.732 1.00 95.94 432 HIS A C 1
ATOM 3319 O O . HIS A 1 432 ? -17.923 -0.710 27.862 1.00 95.94 432 HIS A O 1
ATOM 3325 N N . ILE A 1 433 ? -19.408 -0.106 26.303 1.00 94.44 433 ILE A N 1
ATOM 3326 C CA . ILE A 1 433 ? -20.548 -0.658 27.032 1.00 94.44 433 ILE A CA 1
ATOM 3327 C C . ILE A 1 433 ? -20.500 -2.197 27.093 1.00 94.44 433 ILE A C 1
ATOM 3329 O O . ILE A 1 433 ? -21.099 -2.792 28.002 1.00 94.44 433 ILE A O 1
ATOM 3333 N N . ILE A 1 434 ? -19.750 -2.830 26.174 1.00 95.00 434 ILE A N 1
ATOM 3334 C CA . ILE A 1 434 ? -19.490 -4.276 26.143 1.00 95.00 434 ILE A CA 1
ATOM 3335 C C . ILE A 1 434 ? -18.894 -4.754 27.459 1.00 95.00 434 ILE A C 1
ATOM 3337 O O . ILE A 1 434 ? -19.386 -5.717 28.045 1.00 95.00 434 ILE A O 1
ATOM 3341 N N . ASP A 1 435 ? -17.839 -4.105 27.946 1.00 91.88 435 ASP A N 1
ATOM 3342 C CA . ASP A 1 435 ? -16.981 -4.646 29.001 1.00 91.88 435 ASP A CA 1
ATOM 3343 C C . ASP A 1 435 ? -16.858 -3.735 30.229 1.00 91.88 435 ASP A C 1
ATOM 3345 O O . ASP A 1 435 ? -16.446 -4.198 31.301 1.00 91.88 435 ASP A O 1
ATOM 3349 N N . ARG A 1 436 ? -17.264 -2.462 30.130 1.00 92.62 436 ARG A N 1
ATOM 3350 C CA . ARG A 1 436 ? -17.098 -1.478 31.206 1.00 92.62 436 ARG A CA 1
ATOM 3351 C C . ARG A 1 436 ? -18.418 -1.037 31.812 1.00 92.62 436 ARG A C 1
ATOM 3353 O O . ARG A 1 436 ? -19.429 -0.818 31.159 1.00 92.62 436 ARG A O 1
ATOM 3360 N N . ILE A 1 437 ? -18.361 -0.804 33.120 1.00 93.31 437 ILE A N 1
ATOM 3361 C CA . ILE A 1 437 ? -19.375 -0.039 33.845 1.00 93.31 437 ILE A CA 1
ATOM 3362 C C . ILE A 1 437 ? -18.780 1.344 34.101 1.00 93.31 437 ILE A C 1
ATOM 3364 O O . ILE A 1 437 ? -17.877 1.501 34.932 1.00 93.31 437 ILE A O 1
ATOM 3368 N N . MET A 1 438 ? -19.261 2.340 33.363 1.00 91.69 438 MET A N 1
ATOM 3369 C CA . MET A 1 438 ? -18.678 3.681 33.337 1.00 91.69 438 MET A CA 1
ATOM 3370 C C . MET A 1 438 ? -19.135 4.521 34.530 1.00 91.69 438 MET A C 1
ATOM 3372 O O . MET A 1 438 ? -20.323 4.689 34.785 1.00 91.69 438 MET A O 1
ATOM 3376 N N . LEU A 1 439 ? -18.183 5.087 35.272 1.00 90.25 439 LEU A N 1
ATOM 3377 C CA . LEU A 1 439 ? -18.439 6.126 36.273 1.00 90.25 439 LEU A CA 1
ATOM 3378 C C . LEU A 1 439 ? -17.933 7.474 35.740 1.00 90.25 439 LEU A C 1
ATOM 3380 O O . LEU A 1 439 ? -17.303 7.540 34.692 1.00 90.25 439 LEU A O 1
ATOM 3384 N N . ALA A 1 440 ? -18.134 8.550 36.502 1.00 86.81 440 ALA A N 1
ATOM 3385 C CA . ALA A 1 440 ? -17.778 9.912 36.087 1.00 86.81 440 ALA A CA 1
ATOM 3386 C C . ALA A 1 440 ? -16.338 10.101 35.559 1.00 86.81 440 ALA A C 1
ATOM 3388 O O . ALA A 1 440 ? -16.125 10.890 34.650 1.00 86.81 440 ALA A O 1
ATOM 3389 N N . ASN A 1 441 ? -15.349 9.427 36.162 1.00 85.94 441 ASN A N 1
ATOM 3390 C CA . ASN A 1 441 ? -13.919 9.662 35.885 1.00 85.94 441 ASN A CA 1
ATOM 3391 C C . ASN A 1 441 ? -13.120 8.379 35.579 1.00 85.94 441 ASN A C 1
ATOM 3393 O O . ASN A 1 441 ? -11.917 8.462 35.345 1.00 85.94 441 ASN A O 1
ATOM 3397 N N . ALA A 1 442 ? -13.736 7.207 35.726 1.00 91.06 442 ALA A N 1
ATOM 3398 C CA . ALA A 1 442 ? -13.107 5.896 35.573 1.00 91.06 442 ALA A CA 1
ATOM 3399 C C . ALA A 1 442 ? -14.197 4.823 35.465 1.00 91.06 442 ALA A C 1
ATOM 3401 O O . ALA A 1 442 ? -15.344 5.070 35.845 1.00 91.06 442 ALA A O 1
ATOM 3402 N N . SER A 1 443 ? -13.853 3.620 35.030 1.00 91.06 443 SER A N 1
ATOM 3403 C CA . SER A 1 443 ? -14.712 2.441 35.167 1.00 91.06 443 SER A CA 1
ATOM 3404 C C . SER A 1 443 ? -14.635 1.840 36.581 1.00 91.06 443 SER A C 1
ATOM 3406 O O . SER A 1 443 ? -13.780 2.195 37.403 1.00 91.06 443 SER A O 1
ATOM 3408 N N . THR A 1 444 ? -15.562 0.939 36.915 1.00 90.88 444 THR A N 1
ATOM 3409 C CA . THR A 1 444 ? -15.645 0.289 38.241 1.00 90.88 444 THR A CA 1
ATOM 3410 C C . THR A 1 444 ? -14.416 -0.553 38.609 1.00 90.88 444 THR A C 1
ATOM 3412 O O . THR A 1 444 ? -14.131 -0.727 39.797 1.00 90.88 444 THR A O 1
ATOM 3415 N N . ASP A 1 445 ? -13.663 -1.038 37.623 1.00 86.75 445 ASP A N 1
ATOM 3416 C CA . ASP A 1 445 ? -12.391 -1.754 37.781 1.00 86.75 445 ASP A CA 1
ATOM 3417 C C . ASP A 1 445 ? -11.186 -0.819 38.026 1.00 86.75 445 ASP A C 1
ATOM 3419 O O . ASP A 1 445 ? -10.092 -1.276 38.367 1.00 86.75 445 ASP A O 1
ATOM 3423 N N . GLY A 1 446 ? -11.402 0.497 37.944 1.00 86.06 446 GLY A N 1
ATOM 3424 C CA . GLY A 1 446 ? -10.409 1.527 38.219 1.00 86.06 446 GLY A CA 1
ATOM 3425 C C . GLY A 1 446 ? -9.581 1.958 37.011 1.00 86.06 446 GLY A C 1
ATOM 3426 O O . GLY A 1 446 ? -8.617 2.702 37.219 1.00 86.06 446 GLY A O 1
ATOM 3427 N N . GLN A 1 447 ? -9.931 1.532 35.792 1.00 89.62 447 GLN A N 1
ATOM 3428 C CA . GLN A 1 447 ? -9.298 2.063 34.585 1.00 89.62 447 GLN A CA 1
ATOM 3429 C C . GLN A 1 447 ? -9.750 3.508 34.337 1.00 89.62 447 GLN A C 1
ATOM 3431 O O . GLN A 1 447 ? -10.942 3.810 34.449 1.00 89.62 447 GLN A O 1
ATOM 3436 N N . PRO A 1 448 ? -8.815 4.432 34.062 1.00 91.44 448 PRO A N 1
ATOM 3437 C CA . PRO A 1 448 ? -9.170 5.784 33.667 1.00 91.44 448 PRO A CA 1
ATOM 3438 C C . PRO A 1 448 ? -9.817 5.781 32.278 1.00 91.44 448 PRO A C 1
ATOM 3440 O O . PRO A 1 448 ? -9.507 4.939 31.437 1.00 91.44 448 PRO A O 1
ATOM 3443 N N . HIS A 1 449 ? -10.689 6.758 32.054 1.00 91.56 449 HIS A N 1
ATOM 3444 C CA . HIS A 1 449 ? -11.240 7.061 30.732 1.00 91.56 449 HIS A CA 1
ATOM 3445 C C . HIS A 1 449 ? -10.221 7.835 29.879 1.00 91.56 449 HIS A C 1
ATOM 3447 O O . HIS A 1 449 ? -9.291 8.417 30.457 1.00 91.56 449 HIS A O 1
ATOM 3453 N N . PRO A 1 450 ? -10.381 7.870 28.544 1.00 92.19 450 PRO A N 1
ATOM 3454 C CA . PRO A 1 450 ? -9.509 8.638 27.660 1.00 92.19 450 PRO A CA 1
ATOM 3455 C C . PRO A 1 450 ? -9.508 10.140 27.976 1.00 92.19 450 PRO A C 1
ATOM 3457 O O . PRO A 1 450 ? -10.408 10.691 28.620 1.00 92.19 450 PRO A O 1
ATOM 3460 N N . ASP A 1 451 ? -8.456 10.825 27.530 1.00 89.81 451 ASP A N 1
ATOM 3461 C CA . ASP A 1 451 ? -8.294 12.257 27.764 1.00 89.81 451 ASP A CA 1
ATOM 3462 C C . ASP A 1 451 ? -9.415 13.056 27.080 1.00 89.81 451 ASP A C 1
ATOM 3464 O O . ASP A 1 451 ? -9.709 12.888 25.904 1.00 89.81 451 ASP A O 1
ATOM 3468 N N . GLY A 1 452 ? -10.032 13.977 27.823 1.00 88.81 452 GLY A N 1
ATOM 3469 C CA . GLY A 1 452 ? -11.155 14.777 27.319 1.00 88.81 452 GLY A CA 1
ATOM 3470 C C . GLY A 1 452 ? -12.525 14.126 27.506 1.00 88.81 452 GLY A C 1
ATOM 3471 O O . GLY A 1 452 ? -13.526 14.833 27.386 1.00 88.81 452 GLY A O 1
ATOM 3472 N N . PHE A 1 453 ? -12.573 12.851 27.903 1.00 92.88 453 PHE A N 1
ATOM 3473 C CA . PHE A 1 453 ? -13.815 12.170 28.239 1.00 92.88 453 PHE A CA 1
ATOM 3474 C C . PHE A 1 453 ? -14.546 12.868 29.390 1.00 92.88 453 PHE A C 1
ATOM 3476 O O . PHE A 1 453 ? -13.985 13.127 30.463 1.00 92.88 453 PHE A O 1
ATOM 3483 N N . VAL A 1 454 ? -15.828 13.141 29.174 1.00 92.31 454 VAL A N 1
ATOM 3484 C CA . VAL A 1 454 ? -16.751 13.660 30.180 1.00 92.31 454 VAL A CA 1
ATOM 3485 C C . VAL A 1 454 ? -18.092 12.972 30.003 1.00 92.31 454 VAL A C 1
ATOM 3487 O O . VAL A 1 454 ? -18.548 12.778 28.887 1.00 92.31 454 VAL A O 1
ATOM 3490 N N . THR A 1 455 ? -18.739 12.618 31.108 1.00 93.69 455 THR A N 1
ATOM 3491 C CA . THR A 1 455 ? -20.110 12.114 31.057 1.00 93.69 455 THR A CA 1
ATOM 3492 C C . THR A 1 455 ? -20.878 12.490 32.318 1.00 93.69 455 THR A C 1
ATOM 3494 O O . THR A 1 455 ? -20.365 12.442 33.442 1.00 93.69 455 THR A O 1
ATOM 3497 N N . ALA A 1 456 ? -22.127 12.876 32.117 1.00 94.12 456 ALA A N 1
ATOM 3498 C CA . ALA A 1 456 ? -23.168 13.101 33.095 1.00 94.12 456 ALA A CA 1
ATOM 3499 C C . ALA A 1 456 ? -24.200 11.966 33.065 1.00 94.12 456 ALA A C 1
ATOM 3501 O O . ALA A 1 456 ? -25.069 11.963 33.928 1.00 94.12 456 ALA A O 1
ATOM 3502 N N . LEU A 1 457 ? -24.093 11.005 32.134 1.00 93.75 457 LEU A N 1
ATOM 3503 C CA . LEU A 1 457 ? -25.031 9.886 31.984 1.00 93.75 457 LEU A CA 1
ATOM 3504 C C . LEU A 1 457 ? -24.884 8.815 33.081 1.00 93.75 457 LEU A C 1
ATOM 3506 O O . LEU A 1 457 ? -25.780 8.001 33.279 1.00 93.75 457 LEU A O 1
ATOM 3510 N N . PHE A 1 458 ? -23.782 8.837 33.836 1.00 91.50 458 PHE A N 1
ATOM 3511 C CA . PHE A 1 458 ? -23.536 7.883 34.917 1.00 91.50 458 PHE A CA 1
ATOM 3512 C C . PHE A 1 458 ? -24.485 8.069 36.117 1.00 91.50 458 PHE A C 1
ATOM 3514 O O . PHE A 1 458 ? -24.769 9.190 36.551 1.00 91.50 458 PHE A O 1
ATOM 3521 N N . ASP A 1 459 ? -24.858 6.965 36.775 1.00 90.94 459 ASP A N 1
ATOM 3522 C CA . ASP A 1 459 ? -25.493 7.003 38.098 1.00 90.94 459 ASP A CA 1
ATOM 3523 C C . ASP A 1 459 ? -24.506 6.610 39.214 1.00 90.94 459 ASP A C 1
ATOM 3525 O O . ASP A 1 459 ? -23.779 5.619 39.155 1.00 90.94 459 ASP A O 1
ATOM 3529 N N . SER A 1 460 ? -24.492 7.386 40.302 1.00 88.38 460 SER A N 1
ATOM 3530 C CA . SER A 1 460 ? -23.610 7.144 41.456 1.00 88.38 460 SER A CA 1
ATOM 3531 C C . SER A 1 460 ? -23.781 5.768 42.123 1.00 88.38 460 SER A C 1
ATOM 3533 O O . SER A 1 460 ? -22.862 5.300 42.801 1.00 88.38 460 SER A O 1
ATOM 3535 N N . SER A 1 461 ? -24.939 5.120 41.958 1.00 88.81 461 SER A N 1
ATOM 3536 C CA . SER A 1 461 ? -25.207 3.774 42.476 1.00 88.81 461 SER A CA 1
ATOM 3537 C C . SER A 1 461 ? -24.372 2.697 41.781 1.00 88.81 461 SER A C 1
ATOM 3539 O O . SER A 1 461 ? -24.068 1.673 42.404 1.00 88.81 461 SER A O 1
ATOM 3541 N N . TRP A 1 462 ? -23.909 2.950 40.551 1.00 91.88 462 TRP A N 1
ATOM 3542 C CA . TRP A 1 462 ? -23.134 1.988 39.771 1.00 91.88 462 TRP A CA 1
ATOM 3543 C C . TRP A 1 462 ? -21.767 1.669 40.388 1.00 91.88 462 TRP A C 1
ATOM 3545 O O . TRP A 1 462 ? -21.227 0.588 40.190 1.00 91.88 462 TRP A O 1
ATOM 3555 N N . ALA A 1 463 ? -21.244 2.548 41.249 1.00 88.75 463 ALA A N 1
ATOM 3556 C CA . ALA A 1 463 ? -19.963 2.342 41.927 1.00 88.75 463 ALA A CA 1
ATOM 3557 C C . ALA A 1 463 ? -19.935 1.132 42.887 1.00 88.75 463 ALA A C 1
ATOM 3559 O O . ALA A 1 463 ? -18.863 0.730 43.339 1.00 88.75 463 ALA A O 1
ATOM 3560 N N . SER A 1 464 ? -21.094 0.588 43.273 1.00 83.69 464 SER A N 1
ATOM 3561 C CA . SER A 1 464 ? -21.172 -0.550 44.207 1.00 83.69 464 SER A CA 1
ATOM 3562 C C . SER A 1 464 ? -22.320 -1.528 43.936 1.00 83.69 464 SER A C 1
ATOM 3564 O O . SER A 1 464 ? -22.579 -2.394 44.772 1.00 83.69 464 SER A O 1
ATOM 3566 N N . GLY A 1 465 ? -23.026 -1.357 42.818 1.00 82.56 465 GLY A N 1
ATOM 3567 C CA . GLY A 1 465 ? -24.208 -2.141 42.454 1.00 82.56 465 GLY A CA 1
ATOM 3568 C C . GLY A 1 465 ? -23.910 -3.200 41.390 1.00 82.56 465 GLY A C 1
ATOM 3569 O O . GLY A 1 465 ? -23.795 -4.372 41.747 1.00 82.56 465 GLY A O 1
ATOM 3570 N N . PRO A 1 466 ? -23.808 -2.791 40.116 1.00 89.69 466 PRO A N 1
ATOM 3571 C CA . PRO A 1 466 ? -23.644 -3.669 38.969 1.00 89.69 466 PRO A CA 1
ATOM 3572 C C . PRO A 1 466 ? -22.349 -4.467 39.011 1.00 89.69 466 PRO A C 1
ATOM 3574 O O . PRO A 1 466 ? -21.288 -3.975 39.399 1.00 89.69 466 PRO A O 1
ATOM 3577 N N . THR A 1 467 ? -22.471 -5.727 38.606 1.00 88.69 467 THR A N 1
ATOM 3578 C CA . THR A 1 467 ? -21.365 -6.687 38.501 1.00 88.69 467 THR A CA 1
ATOM 3579 C C . THR A 1 467 ? -21.129 -7.158 37.071 1.00 88.69 467 THR A C 1
ATOM 3581 O O . THR A 1 467 ? -20.169 -7.886 36.837 1.00 88.69 467 THR A O 1
ATOM 3584 N N . ILE A 1 468 ? -22.021 -6.782 36.155 1.00 92.50 468 ILE A N 1
ATOM 3585 C CA . ILE A 1 468 ? -22.055 -7.163 34.745 1.00 92.50 468 ILE A CA 1
ATOM 3586 C C . ILE A 1 468 ? -22.337 -5.870 33.962 1.00 92.50 468 ILE A C 1
ATOM 3588 O O . ILE A 1 468 ? -23.143 -5.053 34.418 1.00 92.50 468 ILE A O 1
ATOM 3592 N N . SER A 1 469 ? -21.631 -5.639 32.858 1.00 95.00 469 SER A N 1
ATOM 3593 C CA . SER A 1 469 ? -21.856 -4.486 31.969 1.00 95.00 469 SER A CA 1
ATOM 3594 C C . SER A 1 469 ? -23.177 -4.625 31.194 1.00 95.00 469 SER A C 1
ATOM 3596 O O . SER A 1 469 ? -23.864 -5.643 31.302 1.00 95.00 469 SER A O 1
ATOM 3598 N N . PHE A 1 470 ? -23.559 -3.599 30.434 1.00 95.50 470 PHE A N 1
ATOM 3599 C CA . PHE A 1 470 ? -24.748 -3.658 29.578 1.00 95.50 470 PHE A CA 1
ATOM 3600 C C . PHE A 1 470 ? -24.569 -4.672 28.449 1.00 95.50 470 PHE A C 1
ATOM 3602 O O . PHE A 1 470 ? -25.393 -5.575 28.305 1.00 95.50 470 PHE A O 1
ATOM 3609 N N . GLY A 1 471 ? -23.445 -4.606 27.728 1.00 94.88 471 GLY A N 1
ATOM 3610 C CA . GLY A 1 471 ? -23.206 -5.490 26.590 1.00 94.88 471 GLY A CA 1
ATOM 3611 C C . GLY A 1 471 ? -23.029 -6.958 26.979 1.00 94.88 471 GLY A C 1
ATOM 3612 O O . GLY A 1 471 ? -23.457 -7.840 26.242 1.00 94.88 471 GLY A O 1
ATOM 3613 N N . GLN A 1 472 ? -22.548 -7.261 28.192 1.00 94.94 472 GLN A N 1
ATOM 3614 C CA . GLN A 1 472 ? -22.566 -8.635 28.724 1.00 94.94 472 GLN A CA 1
ATOM 3615 C C . GLN A 1 472 ? -23.985 -9.185 28.976 1.00 94.94 472 GLN A C 1
ATOM 3617 O O . GLN A 1 472 ? -24.148 -10.401 29.103 1.00 94.94 472 GLN A O 1
ATOM 3622 N N . GLN A 1 473 ? -24.997 -8.317 29.078 1.00 93.75 473 GLN A N 1
ATOM 3623 C CA . GLN A 1 473 ? -26.423 -8.666 29.159 1.00 93.75 473 GLN A CA 1
ATOM 3624 C C . GLN A 1 473 ? -27.194 -8.303 27.883 1.00 93.75 473 GLN A C 1
ATOM 3626 O O . GLN A 1 473 ? -28.421 -8.182 27.931 1.00 93.75 473 GLN A O 1
ATOM 3631 N N . SER A 1 474 ? -26.491 -8.126 26.763 1.00 95.50 474 SER A N 1
ATOM 3632 C CA . SER A 1 474 ? -27.122 -7.892 25.466 1.00 95.50 474 SER A CA 1
ATOM 3633 C C . SER A 1 474 ? -27.946 -9.097 25.007 1.00 95.50 474 SER A C 1
ATOM 3635 O O . SER A 1 474 ? -27.694 -10.243 25.408 1.00 95.50 474 SER A O 1
ATOM 3637 N N . SER A 1 475 ? -28.946 -8.844 24.170 1.00 94.50 475 SER A N 1
ATOM 3638 C CA . SER A 1 475 ? -29.780 -9.890 23.584 1.00 94.50 475 SER A CA 1
ATOM 3639 C C . SER A 1 475 ? -29.055 -10.654 22.468 1.00 94.50 475 SER A C 1
ATOM 3641 O O . SER A 1 475 ? -28.089 -10.182 21.868 1.00 94.50 475 SER A O 1
ATOM 3643 N N . GLU A 1 476 ? -29.548 -11.855 22.144 1.00 94.06 476 GLU A N 1
ATOM 3644 C CA . GLU A 1 476 ? -29.039 -12.624 20.996 1.00 94.06 476 GLU A CA 1
ATOM 3645 C C . GLU A 1 476 ? -29.278 -11.888 19.664 1.00 94.06 476 GLU A C 1
ATOM 3647 O O . GLU A 1 476 ? -28.493 -12.058 18.729 1.00 94.06 476 GLU A O 1
ATOM 3652 N N . ASP A 1 477 ? -30.337 -11.075 19.576 1.00 91.31 477 ASP A N 1
ATOM 3653 C CA . ASP A 1 477 ? -30.680 -10.332 18.364 1.00 91.31 477 ASP A CA 1
ATOM 3654 C C . ASP A 1 477 ? -29.644 -9.224 18.105 1.00 91.31 477 ASP A C 1
ATOM 3656 O O . ASP A 1 477 ? -29.103 -9.176 16.997 1.00 91.31 477 ASP A O 1
ATOM 3660 N N . VAL A 1 478 ? -29.269 -8.438 19.124 1.00 92.50 478 VAL A N 1
ATOM 3661 C CA . VAL A 1 478 ? -28.208 -7.414 19.026 1.00 92.50 478 VAL A CA 1
ATOM 3662 C C . VAL A 1 478 ? -26.844 -8.048 18.748 1.00 92.50 478 VAL A C 1
ATOM 3664 O O . VAL A 1 478 ? -26.154 -7.646 17.812 1.00 92.50 478 VAL A O 1
ATOM 3667 N N . GLN A 1 479 ? -26.471 -9.109 19.475 1.00 94.62 479 GLN A N 1
ATOM 3668 C CA . GLN A 1 479 ? -25.198 -9.809 19.240 1.00 94.62 479 GLN A CA 1
ATOM 3669 C C . GLN A 1 479 ? -25.087 -10.364 17.811 1.00 94.62 479 GLN A C 1
ATOM 3671 O O . GLN A 1 479 ? -23.999 -10.407 17.246 1.00 94.62 479 GLN A O 1
ATOM 3676 N N . SER A 1 480 ? -26.202 -10.777 17.196 1.00 93.38 480 SER A N 1
ATOM 3677 C CA . SER A 1 480 ? -26.201 -11.335 15.835 1.00 93.38 480 SER A CA 1
ATOM 3678 C C . SER A 1 480 ? -25.926 -10.312 14.726 1.00 93.38 480 SER A C 1
ATOM 3680 O O . SER A 1 480 ? -25.639 -10.714 13.595 1.00 93.38 480 SER A O 1
ATOM 3682 N N . LEU A 1 481 ? -26.015 -9.014 15.035 1.00 91.50 481 LEU A N 1
ATOM 3683 C CA . LEU A 1 481 ? -25.686 -7.925 14.112 1.00 91.50 481 LEU A CA 1
ATOM 3684 C C . LEU A 1 481 ? -24.174 -7.689 14.011 1.00 91.50 481 LEU A C 1
ATOM 3686 O O . LEU A 1 481 ? -23.722 -7.105 13.027 1.00 91.50 481 LEU A O 1
ATOM 3690 N N . VAL A 1 482 ? -23.410 -8.172 14.994 1.00 94.50 482 VAL A N 1
ATOM 3691 C CA . VAL A 1 482 ? -21.968 -7.965 15.106 1.00 94.50 482 VAL A CA 1
ATOM 3692 C C . VAL A 1 482 ? -21.225 -9.265 14.753 1.00 94.50 482 VAL A C 1
ATOM 3694 O O . VAL A 1 482 ? -21.369 -10.275 15.454 1.00 94.50 482 VAL A O 1
ATOM 3697 N N . PRO A 1 483 ? -20.455 -9.293 13.647 1.00 93.94 483 PRO A N 1
ATOM 3698 C CA . PRO A 1 483 ? -19.782 -10.502 13.176 1.00 93.94 483 PRO A CA 1
ATOM 3699 C C . PRO A 1 483 ? -18.620 -10.938 14.080 1.00 93.94 483 PRO A C 1
ATOM 3701 O O . PRO A 1 483 ? -18.343 -12.137 14.165 1.00 93.94 483 PRO A O 1
ATOM 3704 N N . VAL A 1 484 ? -17.980 -9.995 14.772 1.00 95.88 484 VAL A N 1
ATOM 3705 C CA . VAL A 1 484 ? -16.832 -10.235 15.652 1.00 95.88 484 VAL A CA 1
ATOM 3706 C C . VAL A 1 484 ? -17.309 -10.505 17.071 1.00 95.88 484 VAL A C 1
ATOM 3708 O O . VAL A 1 484 ? -18.065 -9.734 17.650 1.00 95.88 484 VAL A O 1
ATOM 3711 N N . VAL A 1 485 ? -16.875 -11.622 17.654 1.00 93.75 485 VAL A N 1
ATOM 3712 C CA . VAL A 1 485 ? -17.355 -12.076 18.973 1.00 93.75 485 VAL A CA 1
ATOM 3713 C C . VAL A 1 485 ? -16.940 -11.122 20.096 1.00 93.75 485 VAL A C 1
ATOM 3715 O O . VAL A 1 485 ? -17.651 -10.994 21.088 1.00 93.75 485 VAL A O 1
ATOM 3718 N N . GLN A 1 486 ? -15.791 -10.470 19.955 1.00 93.88 486 GLN A N 1
ATOM 3719 C CA . GLN A 1 486 ? -15.222 -9.538 20.920 1.00 93.88 486 GLN A CA 1
ATOM 3720 C C . GLN A 1 486 ? -16.042 -8.244 21.012 1.00 93.88 486 GLN A C 1
ATOM 3722 O O . GLN A 1 486 ? -16.164 -7.692 22.104 1.00 93.88 486 GLN A O 1
ATOM 3727 N N . ASP A 1 487 ? -16.682 -7.858 19.909 1.00 96.50 487 ASP A N 1
ATOM 3728 C CA . ASP A 1 487 ? -17.458 -6.623 19.784 1.00 96.50 487 ASP A CA 1
ATOM 3729 C C . ASP A 1 487 ? -18.955 -6.836 20.080 1.00 96.50 487 ASP A C 1
ATOM 3731 O O . ASP A 1 487 ? -19.758 -5.897 20.080 1.00 96.50 487 ASP A O 1
ATOM 3735 N N . GLN A 1 488 ? -19.369 -8.085 20.320 1.00 95.88 488 GLN A N 1
ATOM 3736 C CA . GLN A 1 488 ? -20.762 -8.430 20.592 1.00 95.88 488 GLN A CA 1
ATOM 3737 C C . GLN A 1 488 ? -21.260 -7.773 21.884 1.00 95.88 488 GLN A C 1
ATOM 3739 O O . GLN A 1 488 ? -20.734 -8.001 22.974 1.00 95.88 488 GLN A O 1
ATOM 3744 N N . GLY A 1 489 ? -22.338 -6.996 21.750 1.00 94.75 489 GLY A N 1
ATOM 3745 C CA . GLY A 1 489 ? -22.917 -6.199 22.831 1.00 94.75 489 GLY A CA 1
ATOM 3746 C C . GLY A 1 489 ? -22.476 -4.733 22.840 1.00 94.75 489 GLY A C 1
ATOM 3747 O O . GLY A 1 489 ? -22.823 -4.035 23.793 1.00 94.75 489 GLY A O 1
ATOM 3748 N N . SER A 1 490 ? -21.726 -4.277 21.827 1.00 96.62 490 SER A N 1
ATOM 3749 C CA . SER A 1 490 ? -21.580 -2.845 21.530 1.00 96.62 490 SER A CA 1
ATOM 3750 C C . SER A 1 490 ? -22.890 -2.280 20.998 1.00 96.62 490 SER A C 1
ATOM 3752 O O . SER A 1 490 ? -23.758 -3.020 20.523 1.00 96.62 490 SER A O 1
ATOM 3754 N N . LEU A 1 491 ? -23.012 -0.961 21.096 1.00 96.25 491 LEU A N 1
ATOM 3755 C CA . LEU A 1 491 ? -24.080 -0.196 20.462 1.00 96.25 491 LEU A CA 1
ATOM 3756 C C . LEU A 1 491 ? -23.652 0.271 19.068 1.00 96.25 491 LEU A C 1
ATOM 3758 O O . LEU A 1 491 ? -22.480 0.172 18.692 1.00 96.25 491 LEU A O 1
ATOM 3762 N N . ASP A 1 492 ? -24.621 0.728 18.285 1.00 94.94 492 ASP A N 1
ATOM 3763 C CA . ASP A 1 492 ? -24.422 1.268 16.950 1.00 94.94 492 ASP A CA 1
ATOM 3764 C C . ASP A 1 492 ? -24.341 2.808 16.998 1.00 94.94 492 ASP A C 1
ATOM 3766 O O . ASP A 1 492 ? -25.387 3.451 16.998 1.00 94.94 492 ASP A O 1
ATOM 3770 N N . PRO A 1 493 ? -23.146 3.422 16.864 1.00 95.19 493 PRO A N 1
ATOM 3771 C CA . PRO A 1 493 ? -22.956 4.880 16.972 1.00 95.19 493 PRO A CA 1
ATOM 3772 C C . PRO A 1 493 ? -23.621 5.719 15.881 1.00 95.19 493 PRO A C 1
ATOM 3774 O O . PRO A 1 493 ? -23.537 6.950 15.851 1.00 95.19 493 PRO A O 1
ATOM 3777 N N . LEU A 1 494 ? -24.237 5.061 14.903 1.00 94.50 494 LEU A N 1
ATOM 3778 C CA . LEU A 1 494 ? -24.952 5.696 13.806 1.00 94.50 494 LEU A CA 1
ATOM 3779 C C . LEU A 1 494 ? -26.473 5.566 13.975 1.00 94.50 494 LEU A C 1
ATOM 3781 O O . LEU A 1 494 ? -27.220 6.094 13.138 1.00 94.50 494 LEU A O 1
ATOM 3785 N N . LEU A 1 495 ? -26.939 4.867 15.015 1.00 95.00 495 LEU A N 1
ATOM 3786 C CA . LEU A 1 495 ? -28.340 4.594 15.301 1.00 95.00 495 LEU A CA 1
ATOM 3787 C C . LEU A 1 495 ? -28.667 4.880 16.766 1.00 95.00 495 LEU A C 1
ATOM 3789 O O . LEU A 1 495 ? -28.325 4.115 17.648 1.00 95.00 495 LEU A O 1
ATOM 3793 N N . SER A 1 496 ? -29.542 5.861 16.980 1.00 95.62 496 SER A N 1
ATOM 3794 C CA . SER A 1 496 ? -29.945 6.286 18.325 1.00 95.62 496 SER A CA 1
ATOM 3795 C C . SER A 1 496 ? -30.701 5.251 19.169 1.00 95.62 496 SER A C 1
ATOM 3797 O O . SER A 1 496 ? -31.185 5.632 20.222 1.00 95.62 496 SER A O 1
ATOM 3799 N N . ASP A 1 497 ? -30.982 4.060 18.643 1.00 95.31 497 ASP A N 1
ATOM 3800 C CA . ASP A 1 497 ? -31.810 2.988 19.227 1.00 95.31 497 ASP A CA 1
ATOM 3801 C C . ASP A 1 497 ? -31.286 1.661 18.647 1.00 95.31 497 ASP A C 1
ATOM 3803 O O . ASP A 1 497 ? -31.707 1.230 17.560 1.00 95.31 497 ASP A O 1
ATOM 3807 N N . SER A 1 498 ? -30.270 1.103 19.307 1.00 94.75 498 SER A N 1
ATOM 3808 C CA . SER A 1 498 ? -29.461 -0.020 18.817 1.00 94.75 498 SER A CA 1
ATOM 3809 C C . SER A 1 498 ? -30.208 -1.351 18.839 1.00 94.75 498 SER A C 1
ATOM 3811 O O . SER A 1 498 ? -30.038 -2.176 17.934 1.00 94.75 498 SER A O 1
ATOM 3813 N N . ASP A 1 499 ? -31.054 -1.572 19.844 1.00 93.44 499 ASP A N 1
ATOM 3814 C CA . ASP A 1 499 ? -31.859 -2.789 19.979 1.00 93.44 499 ASP A CA 1
ATOM 3815 C C . ASP A 1 499 ? -33.264 -2.675 19.351 1.00 93.44 499 ASP A C 1
ATOM 3817 O O . ASP A 1 499 ? -33.967 -3.679 19.173 1.00 93.44 499 ASP A O 1
ATOM 3821 N N . ASN A 1 500 ? -33.625 -1.476 18.877 1.00 93.12 500 ASN A N 1
ATOM 3822 C CA . ASN A 1 500 ? -34.837 -1.167 18.123 1.00 93.12 500 ASN A CA 1
ATOM 3823 C C . ASN A 1 500 ? -36.122 -1.488 18.906 1.00 93.12 500 ASN A C 1
ATOM 3825 O O . ASN A 1 500 ? -37.138 -1.936 18.340 1.00 93.12 500 ASN A O 1
ATOM 3829 N N . ASP A 1 501 ? -36.089 -1.242 20.213 1.00 92.00 501 ASP A N 1
ATOM 3830 C CA . ASP A 1 501 ? -37.223 -1.407 21.116 1.00 92.00 501 ASP A CA 1
ATOM 3831 C C . ASP A 1 501 ? -38.109 -0.141 21.216 1.00 92.00 501 ASP A C 1
ATOM 3833 O O . ASP A 1 501 ? -39.276 -0.191 21.648 1.00 92.00 501 ASP A O 1
ATOM 3837 N N . GLY A 1 502 ? -37.609 0.979 20.678 1.00 91.06 502 GLY A N 1
ATOM 3838 C CA . GLY A 1 502 ? -38.264 2.279 20.615 1.00 91.06 502 GLY A CA 1
ATOM 3839 C C . GLY A 1 502 ? -37.808 3.278 21.681 1.00 91.06 502 GLY A C 1
ATOM 3840 O O . GLY A 1 502 ? -38.399 4.373 21.745 1.00 91.06 502 GLY A O 1
ATOM 3841 N N . MET A 1 503 ? -36.828 2.931 22.515 1.00 92.31 503 MET A N 1
ATOM 3842 C CA . MET A 1 503 ? -36.151 3.824 23.452 1.00 92.31 503 MET A CA 1
ATOM 3843 C C . MET A 1 503 ? -34.767 4.207 22.914 1.00 92.31 503 MET A C 1
ATOM 3845 O O . MET A 1 503 ? -34.087 3.373 22.348 1.00 92.31 503 MET A O 1
ATOM 3849 N N . PRO A 1 504 ? -34.350 5.484 23.027 1.00 94.94 504 PRO A N 1
ATOM 3850 C CA . PRO A 1 504 ? -33.006 5.842 22.599 1.00 94.94 504 PRO A CA 1
ATOM 3851 C C . PRO A 1 504 ? -31.923 5.373 23.573 1.00 94.94 504 PRO A C 1
ATOM 3853 O O . PRO A 1 504 ? -32.095 5.560 24.783 1.00 94.94 504 PRO A O 1
ATOM 3856 N N . ASP A 1 505 ? -30.777 4.935 23.064 1.00 95.62 505 ASP A N 1
ATOM 3857 C CA . ASP A 1 505 ? -29.723 4.300 23.862 1.00 95.62 505 ASP A CA 1
ATOM 3858 C C . ASP A 1 505 ? -29.253 5.196 25.018 1.00 95.62 505 ASP A C 1
ATOM 3860 O O . ASP A 1 505 ? -29.288 4.833 26.200 1.00 95.62 505 ASP A O 1
ATOM 3864 N N . GLY A 1 506 ? -28.897 6.446 24.719 1.00 95.25 506 GLY A N 1
ATOM 3865 C CA . GLY A 1 506 ? -28.472 7.409 25.731 1.00 95.25 506 GLY A CA 1
ATOM 3866 C C . GLY A 1 506 ? -29.560 7.772 26.754 1.00 95.25 506 GLY A C 1
ATOM 3867 O O . GLY A 1 506 ? -29.252 8.146 27.895 1.00 95.25 506 GLY A O 1
ATOM 3868 N N . TRP A 1 507 ? -30.844 7.630 26.397 1.00 94.06 507 TRP A N 1
ATOM 3869 C CA . TRP A 1 507 ? -31.954 7.768 27.347 1.00 94.06 507 TRP A CA 1
ATOM 3870 C C . TRP A 1 507 ? -32.001 6.576 28.303 1.00 94.06 507 TRP A C 1
ATOM 3872 O O . TRP A 1 507 ? -32.164 6.767 29.516 1.00 94.06 507 TRP A O 1
ATOM 3882 N N . GLU A 1 508 ? -31.830 5.368 27.781 1.00 94.75 508 GLU A N 1
ATOM 3883 C CA . GLU A 1 508 ? -31.807 4.146 28.575 1.00 94.75 508 GLU A CA 1
ATOM 3884 C C . GLU A 1 508 ? -30.633 4.124 29.535 1.00 94.75 508 GLU A C 1
ATOM 3886 O O . GLU A 1 508 ? -30.842 3.930 30.736 1.00 94.75 508 GLU A O 1
ATOM 3891 N N . VAL A 1 509 ? -29.427 4.450 29.061 1.00 95.00 509 VAL A N 1
ATOM 3892 C CA . VAL A 1 509 ? -28.229 4.557 29.904 1.00 95.00 509 VAL A CA 1
ATOM 3893 C C . VAL A 1 509 ? -28.503 5.464 31.106 1.00 95.00 509 VAL A C 1
ATOM 3895 O O . VAL A 1 509 ? -28.235 5.077 32.245 1.00 95.00 509 VAL A O 1
ATOM 3898 N N . TRP A 1 510 ? -29.122 6.630 30.901 1.00 94.94 510 TRP A N 1
ATOM 3899 C CA . TRP A 1 510 ? -29.424 7.571 31.984 1.00 94.94 510 TRP A CA 1
ATOM 3900 C C . TRP A 1 510 ? -30.474 7.061 32.994 1.00 94.94 510 TRP A C 1
ATOM 3902 O O . TRP A 1 510 ? -30.349 7.269 34.216 1.00 94.94 510 TRP A O 1
ATOM 3912 N N . PHE A 1 511 ? -31.544 6.417 32.519 1.00 93.06 511 PHE A N 1
ATOM 3913 C CA . PHE A 1 511 ? -32.622 5.918 33.384 1.00 93.06 511 PHE A CA 1
ATOM 3914 C C . PHE A 1 511 ? -32.372 4.519 33.946 1.00 93.06 511 PHE A C 1
ATOM 3916 O O . PHE A 1 511 ? -33.039 4.136 34.913 1.00 93.06 511 PHE A O 1
ATOM 3923 N N . SER A 1 512 ? -31.370 3.807 33.440 1.00 92.38 512 SER A N 1
ATOM 3924 C CA . SER A 1 512 ? -31.002 2.475 33.893 1.00 92.38 512 SER A CA 1
ATOM 3925 C C . SER A 1 512 ? -30.604 2.464 35.371 1.00 92.38 512 SER A C 1
ATOM 3927 O O . SER A 1 512 ? -29.914 3.333 35.919 1.00 92.38 512 SER A O 1
ATOM 3929 N N . ARG A 1 513 ? -31.085 1.456 36.079 1.00 90.75 513 ARG A N 1
ATOM 3930 C CA . ARG A 1 513 ? -30.762 1.152 37.476 1.00 90.75 513 ARG A CA 1
ATOM 3931 C C . ARG A 1 513 ? -30.429 -0.324 37.595 1.00 90.75 513 ARG A C 1
ATOM 3933 O O . ARG A 1 513 ? -31.010 -1.146 36.895 1.00 90.75 513 ARG A O 1
ATOM 3940 N N . TRP A 1 514 ? -29.523 -0.642 38.512 1.00 91.62 514 TRP A N 1
ATOM 3941 C CA . TRP A 1 514 ? -29.143 -2.020 38.792 1.00 91.62 514 TRP A CA 1
ATOM 3942 C C . TRP A 1 514 ? -30.099 -2.671 39.793 1.00 91.62 514 TRP A C 1
ATOM 3944 O O . TRP A 1 514 ? -30.219 -2.198 40.933 1.00 91.62 514 TRP A O 1
ATOM 3954 N N . ASP A 1 515 ? -30.731 -3.781 39.408 1.00 89.88 515 ASP A N 1
ATOM 3955 C CA . ASP A 1 515 ? -31.491 -4.619 40.329 1.00 89.88 515 ASP A CA 1
ATOM 3956 C C . ASP A 1 515 ? -30.596 -5.697 40.954 1.00 89.88 515 ASP A C 1
ATOM 3958 O O . ASP A 1 515 ? -30.329 -6.755 40.392 1.00 89.88 515 ASP A O 1
ATOM 3962 N N . SER A 1 516 ? -30.183 -5.464 42.198 1.00 86.88 516 SER A N 1
ATOM 3963 C CA . SER A 1 516 ? -29.361 -6.419 42.953 1.00 86.88 516 SER A CA 1
ATOM 3964 C C . SER A 1 516 ? -30.037 -7.764 43.278 1.00 86.88 516 SER A C 1
ATOM 3966 O O . SER A 1 516 ? -29.357 -8.659 43.779 1.00 86.88 516 SER A O 1
ATOM 3968 N N . PHE A 1 517 ? -31.358 -7.908 43.093 1.00 86.94 517 PHE A N 1
ATOM 3969 C CA . PHE A 1 517 ? -32.068 -9.166 43.357 1.00 86.94 517 PHE A CA 1
ATOM 3970 C C . PHE A 1 517 ? -32.138 -10.082 42.136 1.00 86.94 517 PHE A C 1
ATOM 3972 O O . PHE A 1 517 ? -32.027 -11.298 42.309 1.00 86.94 517 PHE A O 1
ATOM 3979 N N . SER A 1 518 ? -32.380 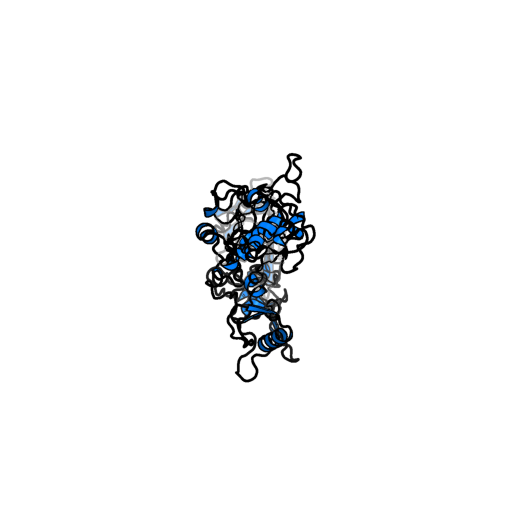-9.516 40.954 1.00 87.19 518 SER A N 1
ATOM 3980 C CA . SER A 1 518 ? -32.377 -10.235 39.672 1.00 87.19 518 SER A CA 1
ATOM 3981 C C . SER A 1 518 ? -30.985 -10.297 39.042 1.00 87.19 518 SER A C 1
ATOM 3983 O O . SER A 1 518 ? -30.751 -11.192 38.241 1.00 87.19 518 SER A O 1
ATOM 3985 N N . GLU A 1 519 ? -30.055 -9.441 39.487 1.00 90.44 519 GLU A N 1
ATOM 3986 C CA . GLU A 1 519 ? -28.726 -9.255 38.888 1.00 90.44 519 GLU A CA 1
ATOM 3987 C C . GLU A 1 519 ? -28.822 -8.782 37.426 1.00 90.44 519 GLU A C 1
ATOM 3989 O O . GLU A 1 519 ? -28.042 -9.210 36.581 1.00 90.44 519 GLU A O 1
ATOM 3994 N N . GLU A 1 520 ? -29.782 -7.897 37.139 1.00 90.75 520 GLU A N 1
ATOM 3995 C CA . GLU A 1 520 ? -30.091 -7.381 35.800 1.00 90.75 520 GLU A CA 1
ATOM 3996 C C . GLU A 1 520 ? -30.180 -5.845 35.793 1.00 90.75 520 GLU A C 1
ATOM 3998 O O . GLU A 1 520 ? -30.465 -5.196 36.815 1.00 90.75 520 GLU A O 1
ATOM 4003 N N . TRP A 1 521 ? -29.934 -5.256 34.624 1.00 91.81 521 TRP A N 1
ATOM 4004 C CA . TRP A 1 521 ? -30.247 -3.856 34.354 1.00 91.81 521 TRP A CA 1
ATOM 4005 C C . TRP A 1 521 ? -31.758 -3.671 34.169 1.00 91.81 521 TRP A C 1
ATOM 4007 O O . TRP A 1 521 ? -32.444 -4.519 33.613 1.00 91.81 521 TRP A O 1
ATOM 4017 N N . THR A 1 522 ? -32.299 -2.568 34.689 1.00 91.19 522 THR A N 1
ATOM 4018 C CA . THR A 1 522 ? -33.735 -2.242 34.530 1.00 91.19 522 THR A CA 1
ATOM 4019 C C . THR A 1 522 ? -34.092 -1.697 33.149 1.00 91.19 522 THR A C 1
ATOM 4021 O O . THR A 1 522 ? -35.267 -1.746 32.800 1.00 91.19 522 THR A O 1
ATOM 4024 N N . LEU A 1 523 ? -33.097 -1.151 32.451 1.00 93.19 523 LEU A N 1
ATOM 4025 C CA . LEU A 1 523 ? -33.088 -0.713 31.056 1.00 93.19 523 LEU A CA 1
ATOM 4026 C C . LEU A 1 523 ? -31.671 -0.967 30.539 1.00 93.19 523 LEU A C 1
ATOM 4028 O O . LEU A 1 523 ? -30.723 -0.744 31.308 1.00 93.19 523 LEU A O 1
ATOM 4032 N N . ASN A 1 524 ? -31.528 -1.413 29.304 1.00 94.38 524 ASN A N 1
ATOM 4033 C CA . ASN A 1 524 ? -30.288 -1.849 28.701 1.00 94.38 524 ASN A CA 1
ATOM 4034 C C . ASN A 1 524 ? -30.375 -1.606 27.189 1.00 94.38 524 ASN A C 1
ATOM 4036 O O . ASN A 1 524 ? -31.025 -2.397 26.518 1.00 94.38 524 ASN A O 1
ATOM 4040 N N . PRO A 1 525 ? -29.604 -0.644 26.655 1.00 95.25 525 PRO A N 1
ATOM 4041 C CA . PRO A 1 525 ? -29.671 -0.247 25.242 1.00 95.25 525 PRO A CA 1
ATOM 4042 C C . PRO A 1 525 ? -29.260 -1.333 24.235 1.00 95.25 525 PRO A C 1
ATOM 4044 O O . PRO A 1 525 ? -29.303 -1.139 23.026 1.00 95.25 525 PRO A O 1
ATOM 4047 N N . ALA A 1 526 ? -28.791 -2.482 24.722 1.00 95.62 526 ALA A N 1
ATOM 4048 C CA . ALA A 1 526 ? -28.429 -3.632 23.909 1.00 95.62 526 ALA A CA 1
ATOM 4049 C C . ALA A 1 526 ? -29.397 -4.818 24.101 1.00 95.62 526 ALA A C 1
ATOM 4051 O O . ALA A 1 526 ? -29.002 -5.965 23.856 1.00 95.62 526 ALA A O 1
ATOM 4052 N N . ASN A 1 527 ? -30.615 -4.605 24.615 1.00 94.38 527 ASN A N 1
ATOM 4053 C CA . ASN A 1 527 ? -31.560 -5.676 24.924 1.00 94.38 527 ASN A CA 1
ATOM 4054 C C . ASN A 1 527 ? -33.034 -5.252 24.820 1.00 94.38 527 ASN A C 1
ATOM 4056 O O . ASN A 1 527 ? -33.670 -4.879 25.805 1.00 94.38 527 ASN A O 1
ATOM 4060 N N . GLU A 1 528 ? -33.649 -5.595 23.688 1.00 90.06 528 GLU A N 1
ATOM 4061 C CA . GLU A 1 528 ? -35.035 -5.248 23.363 1.00 90.06 528 GLU A CA 1
ATOM 4062 C C . GLU A 1 528 ? -36.100 -5.864 24.297 1.00 90.06 528 GLU A C 1
ATOM 4064 O O . GLU A 1 528 ? -37.308 -5.605 24.194 1.00 90.06 528 GLU A O 1
ATOM 4069 N N . GLY A 1 529 ? -35.685 -6.780 25.175 1.00 86.38 529 GLY A N 1
ATOM 4070 C CA . GLY A 1 529 ? -36.540 -7.470 26.129 1.00 86.38 529 GLY A CA 1
ATOM 4071 C C . GLY A 1 529 ? -37.004 -6.604 27.302 1.00 86.38 529 GLY A C 1
ATOM 4072 O O . GLY A 1 529 ? -37.943 -7.011 28.005 1.00 86.38 529 GLY A O 1
ATOM 4073 N N . ASP A 1 530 ? -36.389 -5.443 27.525 1.00 81.50 530 ASP A N 1
ATOM 4074 C CA . ASP A 1 530 ? -36.645 -4.594 28.687 1.00 81.50 530 ASP A CA 1
ATOM 4075 C C . ASP A 1 530 ? -37.460 -3.319 28.407 1.00 81.50 530 ASP A C 1
ATOM 4077 O O . ASP A 1 530 ? -37.814 -2.618 29.355 1.00 81.50 530 ASP A O 1
ATOM 4081 N N . ALA A 1 531 ? -37.976 -3.155 27.183 1.00 71.81 531 ALA A N 1
ATOM 4082 C CA . ALA A 1 531 ? -38.980 -2.157 26.780 1.00 71.81 531 ALA A CA 1
ATOM 4083 C C . ALA A 1 531 ? -40.188 -1.989 27.733 1.00 71.81 531 ALA A C 1
ATOM 4085 O O . ALA A 1 531 ? -40.926 -0.997 27.700 1.00 71.81 531 ALA A O 1
ATOM 4086 N N . ALA A 1 532 ? -40.484 -3.009 28.547 1.00 64.88 532 ALA A N 1
ATOM 4087 C CA . ALA A 1 532 ? -41.566 -3.011 29.534 1.00 64.88 532 ALA A CA 1
ATOM 4088 C C . ALA A 1 532 ? -41.112 -2.709 30.977 1.00 64.88 532 ALA A C 1
ATOM 4090 O O . ALA A 1 532 ? -41.964 -2.647 31.873 1.00 64.88 532 ALA A O 1
ATOM 4091 N N . GLY A 1 533 ? -39.809 -2.563 31.212 1.00 59.88 533 GLY A N 1
ATOM 4092 C CA . GLY A 1 533 ? -39.204 -2.187 32.480 1.00 59.88 533 GLY A CA 1
ATOM 4093 C C . GLY A 1 533 ? -39.661 -0.790 32.884 1.00 59.88 533 GLY A C 1
ATOM 4094 O O . GLY A 1 533 ? -39.457 0.185 32.171 1.00 59.88 533 GLY A O 1
ATOM 4095 N N . ASP A 1 534 ? -40.349 -0.673 34.021 1.00 51.81 534 ASP A N 1
ATOM 4096 C CA . ASP A 1 534 ? -40.726 0.629 34.573 1.00 51.81 534 ASP A CA 1
ATOM 4097 C C . ASP A 1 534 ? -39.580 1.143 35.464 1.00 51.81 534 ASP A C 1
ATOM 4099 O O . ASP A 1 534 ? -39.427 0.646 36.589 1.00 51.81 534 ASP A O 1
ATOM 4103 N N . PRO A 1 535 ? -38.806 2.166 35.047 1.00 54.47 535 PRO A N 1
ATOM 4104 C CA . PRO A 1 535 ? -37.748 2.734 35.882 1.00 54.47 535 PRO A CA 1
ATOM 4105 C C . PRO A 1 535 ? -38.287 3.377 37.176 1.00 54.47 535 PRO A C 1
ATOM 4107 O O . PRO A 1 535 ? -37.513 3.700 38.080 1.00 54.47 535 PRO A O 1
ATOM 4110 N N . MET A 1 536 ? -39.609 3.575 37.307 1.00 47.16 536 MET A N 1
ATOM 4111 C CA . MET A 1 536 ? -40.244 4.172 38.486 1.00 47.16 536 MET A CA 1
ATOM 4112 C C . MET A 1 536 ? -40.825 3.173 39.499 1.00 47.16 536 MET A C 1
ATOM 4114 O O . MET A 1 536 ? -41.248 3.621 40.570 1.00 47.16 536 MET A O 1
ATOM 4118 N N . GLU A 1 537 ? -40.855 1.858 39.242 1.00 40.34 537 GLU A N 1
ATOM 4119 C CA . GLU A 1 537 ? -41.479 0.911 40.192 1.00 40.34 537 GLU A CA 1
ATOM 4120 C C . GLU A 1 537 ? -40.568 0.519 41.379 1.00 40.34 537 GLU A C 1
ATOM 4122 O O . GLU A 1 537 ? -41.023 -0.144 42.314 1.00 40.34 537 GLU A O 1
ATOM 4127 N N . MET A 1 538 ? -39.306 0.976 41.403 1.00 41.62 538 MET A N 1
ATOM 4128 C CA . MET A 1 538 ? -38.292 0.546 42.386 1.00 41.62 538 MET A CA 1
ATOM 4129 C C . MET A 1 538 ? -37.706 1.640 43.306 1.00 41.62 538 MET A C 1
ATOM 4131 O O . MET A 1 538 ? -36.677 1.406 43.943 1.00 41.62 538 MET A O 1
ATOM 4135 N N . VAL A 1 539 ? -38.362 2.803 43.456 1.00 35.03 539 VAL A N 1
ATOM 4136 C CA . VAL A 1 539 ? -37.948 3.859 44.421 1.00 35.03 539 VAL A CA 1
ATOM 4137 C C . VAL A 1 539 ? -38.733 3.833 45.732 1.00 35.03 539 VAL A C 1
ATOM 4139 O O . VAL A 1 539 ? -39.984 3.911 45.698 1.00 35.03 539 VAL A O 1
#

InterPro domains:
  IPR053180 Calcium-binding acidic-repeat protein [PTHR37467] (168-294)
  IPR059100 Bacterial TSP3 repeat [PF18884] (212-223)
  IPR059100 Bacterial TSP3 repeat [PF18884] (280-293)
  IPR059100 Bacterial TSP3 repeat [PF18884] (369-382)
  IPR059100 Bacterial TSP3 repeat [PF18884] (497-509)

Foldseek 3Di:
DKDWDWADDADPVRDGPDTFWIWIFALQAIWIDGVPVPDDDIDRQDGCVQQDDPVCNVVSQSGFQDWDFDAQWIWTFGQFWIWIFGDGRVHTDGTDPPDDIDTHRFNYWDWDADPNDIDIDTDHDCPDPNPPAVADPVDQQRCPLPDGPVLCVVQVHHSNDSCQQADQQCQLADWADLDPDIDTDRCGQVVQQQADFPAPPFDRGARSNDQQRQPLQHGQNCQQLLHLLPQAQQQWAAEPLDIDGHPVLSVQLSSCLRANDPPPPGGHSLGHRAGSGDQQRQPLQRGPSRLRNQWHFYHDHHHSPGDICGHSNDSCSQQPQSNQLLEGPVLLVLQVVVLVVCLVQNDVLLPGHNVQSVPWFRRGSNDQQGRPLQHGQCVLCVSGSDDDSLSRLGHSRDSVSQQPQQQLAFDPPVPPPHQDSQRGDGNVNQQCLQPFDDDQAATLVRHGHDPPDGHPLHDPQSNPAAPHGLQSVADPVLQVSDPRNSRRRGADSSDQQRCPLPDGQNRQSNLWDQDNVVSDILGGSRYSPNSVRDSPPPD

pLDDT: mean 88.3, std 10.62, range [35.03, 98.25]

Secondary structure (DSSP, 8-state):
--EEEEE--B-TTS-BSS--EEEEEETTEEEEEETTT-S-PPEEEEEGGGS--STTTTTTTT-EEEEEE-SSEEEEEESSBEEEEEE-SS-EEEEPTTPPP-BS-EEEEEEEEETTEEEEEEEEP-TTTTTSS---TT-SSSSSSSS-HHHHHHTT--TT-TTGGG--SS--SEEE-SSSS-EEE---HHHHHH---SSSSS-S---TT-SSSS-SSS-HHHHHHT--TTT---SEEEETTEEEE-HHHHHHHHHHHHH--TTTTPPS--SPP--TT-S-SSSSSS-HHHHHHH--EESSS--S---BSS-TT-TTGGG--SSSSS--HHHHHHHHHHHHHHHHH-BTTTTB-HHHHTTPPPPPTT-SSSS-SSS-HHHHTTS-SS--GGGTT--TT-TT-TT--SS--S--SS-SSS--TTT---HHHHHHTTT--B-SSBBTT-PBPPTT---S---GGGGTS-SS-SGGG--HHHHTT-SSGGGTT---TT-S-SS-SSS-HHHHHHH--EETTTTEESS-TT-GGGTT--TTTT-

Sequence (539 aa):
MNVLEIDGPRDEDGQITNQQILWVGTAGGLHAYDLVAGPTDPFNAFNRERMENIDLDQDGGNDIRSILIADEQVIVGSAAGTWVLEGSHAMIFGIQEGHTRIPGPIQSIALGTVNNVSNLYAGINPGRFANIAPIDPLSNDSDEDGMPDGWEFAYDLDPTDPYDRDLDRDNDGVRFDPSSNYVDRPWTNLDEYRFIATTAEGFNGTDPLDTDTDGDGLSDGSEYWGWFYADTNFTCFYLNGDYLCDESKGQAAASVYLNGWISTGSSGGTDLPTDPSNTDTDGDGMPDGWEIQNRRWIGADFTGGNDWSLDPFDATDADEDADGDGLTNLCEYNWQIILDQIRLEGDPLRGETAEAAANWTAVDPNDIDSDGDGLPDGWEARYSCQWIPSNAGINPMNGSDALNNPDGDGYDVNRDGIIGPDEALNNWMEYHIIDRIMLANASTDGQPHPDGFVTALFDSSWASGPTISFGQQSSEDVQSLVPVVQDQGSLDPLLSDSDNDGMPDGWEVWFSRWDSFSEEWTLNPANEGDAAGDPMEMV